Protein AF-0000000085013348 (afdb_homodimer)

Solvent-accessible surface area (backbone atoms only — not comparable to full-atom values): 23148 Å² total; per-residue (Å²): 126,84,57,62,67,57,27,19,40,52,11,17,56,60,56,50,69,72,64,52,62,59,34,35,32,32,33,25,50,56,87,36,15,50,40,31,49,51,52,52,17,50,33,42,73,73,59,78,32,48,69,50,36,31,29,51,25,34,72,69,31,38,55,52,29,50,72,47,66,35,49,71,49,80,64,50,71,69,70,22,58,31,18,43,25,44,56,63,29,33,23,80,66,38,29,30,34,32,29,92,82,46,38,31,62,45,37,49,65,49,42,74,39,21,77,34,24,37,34,27,30,36,56,86,26,58,37,92,44,82,48,73,88,46,58,42,30,28,34,24,44,59,80,39,36,63,35,33,50,55,59,45,34,76,80,34,67,46,61,43,72,42,47,93,61,96,49,69,46,66,32,95,73,64,25,31,36,39,35,26,38,58,66,96,74,76,58,68,68,62,50,49,53,54,53,32,55,35,77,51,22,44,36,55,12,70,40,72,81,57,44,49,34,31,31,32,9,43,98,92,42,72,43,79,44,62,51,122,124,85,56,62,68,58,27,19,39,52,11,16,56,59,57,50,69,72,64,52,62,59,34,36,31,31,34,25,50,55,88,36,16,49,40,30,49,52,52,52,17,51,33,41,73,73,58,78,30,48,69,49,35,30,31,50,25,33,72,68,31,38,53,52,30,50,72,44,66,36,49,70,50,81,66,50,70,68,69,24,59,31,18,44,24,44,58,63,29,32,24,80,66,38,29,31,33,32,31,92,81,46,37,30,62,45,36,50,66,49,42,73,40,21,76,35,24,36,34,26,30,36,56,86,28,59,39,89,45,81,47,73,88,43,60,42,32,28,34,24,44,60,80,39,35,61,36,32,49,55,59,45,35,74,80,36,68,44,61,44,71,42,45,92,60,95,48,69,45,67,32,95,76,66,24,33,38,38,33,26,37,56,66,96,75,78,58,68,69,60,49,49,52,52,52,32,55,35,76,50,23,46,38,55,15,70,40,72,81,57,45,50,34,30,30,33,10,44,98,92,42,72,44,80,45,60,53,121

Foldseek 3Di:
DPPQLVQLLQLLLVVLVPDAAQFEEEQADDSSSLSNLLNNLVCVVVVVYYNYEYEYLAPVRVVSNVVSPHHYDHDDLAAGQEYEYEFQAQAQQRKTFHQPVPSQVSVVSNLQRYPAYEYEGAPVRYDNDPLPPFFKKWWFAPVPVVVLVVVVCVLFVAWDWCDPDPDFDAHPVRTTIIGGRDDPDDDPVVSQCVRCPGPGTDHIRIDPPRHAWYWYGDPVGTDIHGRD/DPPQLVQLLQLLLVVLVPDAAQFEEEQADDSSSLSNLLNNLVCVVVVVYYNYEYEYLAPVRVVSNVVSPHHYDHDDLAAGQEYEYEFQAQAQQRKTFHQPVPSQVSVVSNLQRYPAYEYEGAPVRYDNDPLPPFFKKWWFAPVPVVVLVVVVCVLFVAWDWCDPDPDFDAHPVRTTIIGGRDDPDDDPVVSQCVRCPRPGTDHIRIDPPRHAWYWYGDPVGTDIHGRD

InterPro domains:
  IPR004788 Ribose 5-phosphate isomerase, type A [PF06026] (53-221)
  IPR004788 Ribose 5-phosphate isomerase, type A [TIGR00021] (8-222)
  IPR004788 Ribose 5-phosphate isomerase, type A [cd01398] (7-217)
  IPR020672 Ribose-5-phosphate isomerase, type A, subgroup [MF_00170] (4-225)
  IPR037171 NagB/RpiA transferase-like [SSF100950] (5-179)
  IPR050262 Ribose 5-phosphate isomerase [PTHR43748] (5-223)

pLDDT: mean 97.24, std 4.76, range [46.5, 98.94]

Sequence (456 aa):
MPDLEALKKEAALRAVTLVRSGMRVGLGTGSTAKYAILAIGERLASGDLRGVVGVATSDASEVLARQVGIPVEPLDPRPLDLAIDGADEIDPALNLIKGLGGALLREKLTEVQARQLVIIADHTKLVTRLGEQAPLPVEIARFGFLSTIERLRALVPGGRLRQPGAQPFVTDNGNYIYDAQLPQSFDPVALERQLKGTLGVVETGFFLGMADLAFVAAPEGVRELRRPMPDLEALKKEAALRAVTLVRSGMRVGLGTGSTAKYAILAIGERLASGDLRGVVGVATSDASEVLARQVGIPVEPLDPRPLDLAIDGADEIDPALNLIKGLGGALLREKLTEVQARQLVIIADHTKLVTRLGEQAPLPVEIARFGFLSTIERLRALVPGGRLRQPGAQPFVTDNGNYIYDAQLPQSFDPVALERQLKGTLGVVETGFFLGMADLAFVAAPEGVRELRRP

Organism: Deinococcus geothermalis (strain DSM 11300 / CIP 105573 / AG-3a) (NCBI:txid319795)

Nearest PDB structures (foldseek):
  1lk7-assembly1_D  TM=9.645E-01  e=1.128E-28  Pyrococcus horikoshii
  3ixq-assembly1_D  TM=9.450E-01  e=4.810E-27  Methanocaldococcus jannaschii
  3l7o-assembly1_B  TM=9.664E-01  e=2.050E-25  Streptococcus mutans UA159
  4gmk-assembly1_B  TM=9.428E-01  e=3.793E-25  Ligilactobacillus salivarius UCC118
  3uw1-assembly1_A  TM=9.043E-01  e=8.814E-22  Burkholderia thailandensis E264

Secondary structure (DSSP, 8-state):
---HHHHHHHHHHHHHTT--TT-EEEE--STTHHHHHHHHHHHHHHTSS-S-EEEESSHHHHHHHHHTT--B----SSPBSEEEE--SEE-TT--EE--TTS-HHHHHHHHTTBS-EEEEEEGGGB-SSTTSSS-EEEEE-STTHHHHHHHHHTT--EEEE--SSSS----TTS-EEEEEEPPSS--HHHHHHHHHHSTTEEEESEE-S---EEEEEETTEEEEEE--/---HHHHHHHHHHHHHTT--TT-EEEE--STTHHHHHHHHHHHHHHTSS-S-EEEESSHHHHHHHHHTT--B----SSPBSEEEE--SEE-TT--EE--TTS-HHHHHHHHTTBS-EEEEEEGGGB-SSTTSSS-EEEEE-STTHHHHHHHHHTT--EEEE--SSSS----TTS-EEEEEEPPSS--HHHHHHHHHHSTTEEEESEE-S---EEEEEETTEEEEEE--

Structure (mmCIF, N/CA/C/O backbone):
data_AF-0000000085013348-model_v1
#
loop_
_entity.id
_entity.type
_entity.pdbx_description
1 polymer 'Ribose-5-phosphate isomerase A'
#
loop_
_atom_site.group_PDB
_atom_site.id
_atom_site.type_symbol
_atom_site.label_atom_id
_atom_site.label_alt_id
_atom_site.label_comp_id
_atom_site.label_asym_id
_atom_site.label_entity_id
_atom_site.label_seq_id
_atom_site.pdbx_PDB_ins_code
_atom_site.Cartn_x
_atom_site.Cartn_y
_atom_site.Cartn_z
_atom_site.occupancy
_atom_site.B_iso_or_equiv
_atom_site.auth_seq_id
_atom_site.auth_comp_id
_atom_site.auth_asym_id
_atom_site.auth_atom_id
_atom_site.pdbx_PDB_model_num
ATOM 1 N N . MET A 1 1 ? -24.922 30.125 14.812 1 46.5 1 MET A N 1
ATOM 2 C CA . MET A 1 1 ? -24.031 28.969 14.695 1 46.5 1 MET A CA 1
ATOM 3 C C . MET A 1 1 ? -22.625 29.406 14.312 1 46.5 1 MET A C 1
ATOM 5 O O . MET A 1 1 ? -22.438 30.219 13.414 1 46.5 1 MET A O 1
ATOM 9 N N . PRO A 1 2 ? -21.656 29.094 15.258 1 63.28 2 PRO A N 1
ATOM 10 C CA . PRO A 1 2 ? -20.375 29.719 14.938 1 63.28 2 PRO A CA 1
ATOM 11 C C . PRO A 1 2 ? -19.906 29.422 13.516 1 63.28 2 PRO A C 1
ATOM 13 O O . PRO A 1 2 ? -20.25 28.375 12.961 1 63.28 2 PRO A O 1
ATOM 16 N N . ASP A 1 3 ? -19.547 30.375 12.773 1 88.94 3 ASP A N 1
ATOM 17 C CA . ASP A 1 3 ? -19 30.297 11.422 1 88.94 3 ASP A CA 1
ATOM 18 C C . ASP A 1 3 ? -17.75 29.406 11.398 1 88.94 3 ASP A C 1
ATOM 20 O O . ASP A 1 3 ? -16.656 29.875 11.719 1 88.94 3 ASP A O 1
ATOM 24 N N . LEU A 1 4 ? -17.969 28.047 11.281 1 92.62 4 LEU A N 1
ATOM 25 C CA . LEU A 1 4 ? -16.875 27.078 11.32 1 92.62 4 LEU A CA 1
ATOM 26 C C . LEU A 1 4 ? -15.758 27.5 10.367 1 92.62 4 LEU A C 1
ATOM 28 O O . LEU A 1 4 ? -14.578 27.266 10.648 1 92.62 4 LEU A O 1
ATOM 32 N N . GLU A 1 5 ? -16.156 28.094 9.344 1 95.19 5 GLU A N 1
ATOM 33 C CA . GLU A 1 5 ? -15.164 28.547 8.375 1 95.19 5 GLU A CA 1
ATOM 34 C C . GLU A 1 5 ? -14.25 29.609 8.977 1 95.19 5 GLU A C 1
ATOM 36 O O . GLU A 1 5 ? -13.039 29.594 8.773 1 95.19 5 GLU A O 1
ATOM 41 N N . ALA A 1 6 ? -14.844 30.484 9.695 1 96.94 6 ALA A N 1
ATOM 42 C CA . ALA A 1 6 ? -14.078 31.516 10.367 1 96.94 6 ALA A CA 1
ATOM 43 C C . ALA A 1 6 ? -13.141 30.922 11.414 1 96.94 6 ALA A C 1
ATOM 45 O O . ALA A 1 6 ? -12.008 31.391 11.578 1 96.94 6 ALA A O 1
ATOM 46 N N . LEU A 1 7 ? -13.609 29.953 12.133 1 97.94 7 LEU A N 1
ATOM 47 C CA . LEU A 1 7 ? -12.805 29.297 13.164 1 97.94 7 LEU A CA 1
ATOM 48 C C . LEU A 1 7 ? -11.609 28.578 12.539 1 97.94 7 LEU A C 1
ATOM 50 O O . LEU A 1 7 ? -10.492 28.641 13.07 1 97.94 7 LEU A O 1
ATOM 54 N N . LYS A 1 8 ? -11.844 27.906 11.43 1 97.94 8 LYS A N 1
ATOM 55 C CA . LYS A 1 8 ? -10.742 27.281 10.703 1 97.94 8 LYS A CA 1
ATOM 56 C C . LYS A 1 8 ? -9.664 28.297 10.352 1 97.94 8 LYS A C 1
ATOM 58 O O . LYS A 1 8 ? -8.477 28.031 10.555 1 97.94 8 LYS A O 1
ATOM 63 N N . LYS A 1 9 ? -10.109 29.406 9.852 1 98.19 9 LYS A N 1
ATOM 64 C CA . LYS A 1 9 ? -9.18 30.453 9.469 1 98.19 9 LYS A CA 1
ATOM 65 C C . LYS A 1 9 ? -8.398 30.953 10.68 1 98.19 9 LYS A C 1
ATOM 67 O O . LYS A 1 9 ? -7.184 31.156 10.609 1 98.19 9 LYS A O 1
ATOM 72 N N . GLU A 1 10 ? -9.07 31.141 11.781 1 98.44 10 GLU A N 1
ATOM 73 C CA . GLU A 1 10 ? -8.422 31.641 12.992 1 98.44 10 GLU A CA 1
ATOM 74 C C . GLU A 1 10 ? -7.336 30.672 13.469 1 98.44 10 GLU A C 1
ATOM 76 O O . GLU A 1 10 ? -6.234 31.094 13.82 1 98.44 10 GLU A O 1
ATOM 81 N N . ALA A 1 11 ? -7.648 29.422 13.508 1 98.75 11 ALA A N 1
ATOM 82 C CA . ALA A 1 11 ? -6.668 28.406 13.891 1 98.75 11 ALA A CA 1
ATOM 83 C C . ALA A 1 11 ? -5.457 28.438 12.961 1 98.75 11 ALA A C 1
ATOM 85 O O . ALA A 1 11 ? -4.312 28.359 13.422 1 98.75 11 ALA A O 1
ATOM 86 N N . ALA A 1 12 ? -5.695 28.531 11.672 1 98.75 12 ALA A N 1
ATOM 87 C CA . ALA A 1 12 ? -4.637 28.562 10.664 1 98.75 12 ALA A CA 1
ATOM 88 C C . ALA A 1 12 ? -3.717 29.766 10.875 1 98.75 12 ALA A C 1
ATOM 90 O O . ALA A 1 12 ? -2.492 29.641 10.812 1 98.75 12 ALA A O 1
ATOM 91 N N . LEU A 1 13 ? -4.328 30.922 11.102 1 98.62 13 LEU A N 1
ATOM 92 C CA . LEU A 1 13 ? -3.557 32.156 11.281 1 98.62 13 LEU A CA 1
ATOM 93 C C . LEU A 1 13 ? -2.643 32.031 12.5 1 98.62 13 LEU A C 1
ATOM 95 O O . LEU A 1 13 ? -1.518 32.531 12.484 1 98.62 13 LEU A O 1
ATOM 99 N N . ARG A 1 14 ? -3.133 31.391 13.539 1 98.62 14 ARG A N 1
ATOM 100 C CA . ARG A 1 14 ? -2.293 31.172 14.711 1 98.62 14 ARG A CA 1
ATOM 101 C C . ARG A 1 14 ? -1.102 30.281 14.367 1 98.62 14 ARG A C 1
ATOM 103 O O . ARG A 1 14 ? 0.027 30.562 14.773 1 98.62 14 ARG A O 1
ATOM 110 N N . ALA A 1 15 ? -1.295 29.25 13.664 1 98.88 15 ALA A N 1
ATOM 111 C CA . ALA A 1 15 ? -0.24 28.312 13.305 1 98.88 15 ALA A CA 1
ATOM 112 C C . ALA A 1 15 ? 0.803 28.969 12.406 1 98.88 15 ALA A C 1
ATOM 114 O O . ALA A 1 15 ? 2.002 28.719 12.547 1 98.88 15 ALA A O 1
ATOM 115 N N . VAL A 1 16 ? 0.37 29.812 11.508 1 98.81 16 VAL A N 1
ATOM 116 C CA . VAL A 1 16 ? 1.24 30.422 10.508 1 98.81 16 VAL A CA 1
ATOM 117 C C . VAL A 1 16 ? 2.215 31.375 11.195 1 98.81 16 VAL A C 1
ATOM 119 O O . VAL A 1 16 ? 3.271 31.703 10.641 1 98.81 16 VAL A O 1
ATOM 122 N N . THR A 1 17 ? 1.866 31.844 12.414 1 98.69 17 THR A N 1
ATOM 123 C CA . THR A 1 17 ? 2.789 32.688 13.156 1 98.69 17 THR A CA 1
ATOM 124 C C . THR A 1 17 ? 4.082 31.938 13.469 1 98.69 17 THR A C 1
ATOM 126 O O . THR A 1 17 ? 5.105 32.562 13.773 1 98.69 17 THR A O 1
ATOM 129 N N . LEU A 1 18 ? 4.105 30.625 13.383 1 98.75 18 LEU A N 1
ATOM 130 C CA . LEU A 1 18 ? 5.273 29.812 13.68 1 98.75 18 LEU A CA 1
ATOM 131 C C . LEU A 1 18 ? 6.184 29.703 12.461 1 98.75 18 LEU A C 1
ATOM 133 O O . LEU A 1 18 ? 7.328 29.25 12.57 1 98.75 18 LEU A O 1
ATOM 137 N N . VAL A 1 19 ? 5.707 30.078 11.281 1 98.88 19 VAL A N 1
ATOM 138 C CA . VAL A 1 19 ? 6.496 30 10.055 1 98.88 19 VAL A CA 1
ATOM 139 C C . VAL A 1 19 ? 7.516 31.125 10.023 1 98.88 19 VAL A C 1
ATOM 141 O O . VAL A 1 19 ? 7.176 32.281 10.281 1 98.88 19 VAL A O 1
ATOM 144 N N . ARG A 1 20 ? 8.711 30.75 9.719 1 98.81 20 ARG A N 1
ATOM 145 C CA . ARG A 1 20 ? 9.797 31.719 9.617 1 98.81 20 ARG A CA 1
ATOM 146 C C . ARG A 1 20 ? 10.461 31.641 8.242 1 98.81 20 ARG A C 1
ATOM 148 O O . ARG A 1 20 ? 10.375 30.625 7.559 1 98.81 20 ARG A O 1
ATOM 155 N N . SER A 1 21 ? 11.164 32.75 7.949 1 98.81 21 SER A N 1
ATOM 156 C CA . SER A 1 21 ? 11.898 32.781 6.688 1 98.81 21 SER A CA 1
ATOM 157 C C . SER A 1 21 ? 12.906 31.656 6.598 1 98.81 21 SER A C 1
ATOM 159 O O . SER A 1 21 ? 13.562 31.328 7.586 1 98.81 21 SER A O 1
ATOM 161 N N . GLY A 1 22 ? 12.969 31.047 5.492 1 98.69 22 GLY A N 1
ATOM 162 C CA . GLY A 1 22 ? 13.945 30 5.227 1 98.69 22 GLY A CA 1
ATOM 163 C C . GLY A 1 22 ? 13.438 28.609 5.535 1 98.69 22 GLY A C 1
ATOM 164 O O . GLY A 1 22 ? 14.109 27.609 5.25 1 98.69 22 GLY A O 1
ATOM 165 N N . MET A 1 23 ? 12.219 28.5 6.043 1 98.88 23 MET A N 1
ATOM 166 C CA . MET A 1 23 ? 11.711 27.203 6.492 1 98.88 23 MET A CA 1
ATOM 167 C C . MET A 1 23 ? 11.242 26.359 5.309 1 98.88 23 MET A C 1
ATOM 169 O O . MET A 1 23 ? 10.734 26.906 4.32 1 98.88 23 MET A O 1
ATOM 173 N N . ARG A 1 24 ? 11.438 25.078 5.398 1 98.81 24 ARG A N 1
ATOM 174 C CA . ARG A 1 24 ? 10.719 24.078 4.609 1 98.81 24 ARG A CA 1
ATOM 175 C C . ARG A 1 24 ? 9.453 23.609 5.324 1 98.81 24 ARG A C 1
ATOM 177 O O . ARG A 1 24 ? 9.523 23.078 6.43 1 98.81 24 ARG A O 1
ATOM 184 N N . VAL A 1 25 ? 8.312 23.859 4.719 1 98.94 25 VAL A N 1
ATOM 185 C CA . VAL A 1 25 ? 7.051 23.688 5.426 1 98.94 25 VAL A CA 1
ATOM 186 C C . VAL A 1 25 ? 6.188 22.656 4.699 1 98.94 25 VAL A C 1
ATOM 188 O O . VAL A 1 25 ? 5.965 22.766 3.492 1 98.94 25 VAL A O 1
ATOM 191 N N . GLY A 1 26 ? 5.797 21.625 5.469 1 98.94 26 GLY A N 1
ATOM 192 C CA . GLY A 1 26 ? 4.75 20.75 4.949 1 98.94 26 GLY A CA 1
ATOM 193 C C . GLY A 1 26 ? 3.393 21.422 4.887 1 98.94 26 GLY A C 1
ATOM 194 O O . GLY A 1 26 ? 2.922 21.984 5.883 1 98.94 26 GLY A O 1
ATOM 195 N N . LEU A 1 27 ? 2.768 21.359 3.732 1 98.94 27 LEU A N 1
ATOM 196 C CA . LEU A 1 27 ? 1.492 22.016 3.49 1 98.94 27 LEU A CA 1
ATOM 197 C C . LEU A 1 27 ? 0.353 21.016 3.439 1 98.94 27 LEU A C 1
ATOM 199 O O . LEU A 1 27 ? 0.225 20.266 2.469 1 98.94 27 LEU A O 1
ATOM 203 N N . GLY A 1 28 ? -0.474 21.125 4.453 1 98.62 28 GLY A N 1
ATOM 204 C CA . GLY A 1 28 ? -1.548 20.156 4.605 1 98.62 28 GLY A CA 1
ATOM 205 C C . GLY A 1 28 ? -2.625 20.281 3.543 1 98.62 28 GLY A C 1
ATOM 206 O O . GLY A 1 28 ? -2.508 21.109 2.633 1 98.62 28 GLY A O 1
ATOM 207 N N . THR A 1 29 ? -3.596 19.375 3.67 1 96.31 29 THR A N 1
ATOM 208 C CA . THR A 1 29 ? -4.703 19.266 2.725 1 96.31 29 THR A CA 1
ATOM 209 C C . THR A 1 29 ? -6.039 19.5 3.428 1 96.31 29 THR A C 1
ATOM 211 O O . THR A 1 29 ? -6.176 19.203 4.617 1 96.31 29 THR A O 1
ATOM 214 N N . GLY A 1 30 ? -6.992 20.078 2.629 1 94.06 30 GLY A N 1
ATOM 215 C CA . GLY A 1 30 ? -8.359 20.141 3.127 1 94.06 30 GLY A CA 1
ATOM 216 C C . GLY A 1 30 ? -8.82 21.547 3.449 1 94.06 30 GLY A C 1
ATOM 217 O O . GLY A 1 30 ? -8.086 22.516 3.213 1 94.06 30 GLY A O 1
ATOM 218 N N . SER A 1 31 ? -9.992 21.641 4.035 1 94.31 31 SER A N 1
ATOM 219 C CA . SER A 1 31 ? -10.719 22.891 4.168 1 94.31 31 SER A CA 1
ATOM 220 C C . SER A 1 31 ? -10.094 23.797 5.227 1 94.31 31 SER A C 1
ATOM 222 O O . SER A 1 31 ? -10.25 25.016 5.184 1 94.31 31 SER A O 1
ATOM 224 N N . THR A 1 32 ? -9.383 23.203 6.164 1 96.12 32 THR A N 1
ATOM 225 C CA . THR A 1 32 ? -8.75 24.031 7.18 1 96.12 32 THR A CA 1
ATOM 226 C C . THR A 1 32 ? -7.34 24.422 6.754 1 96.12 32 THR A C 1
ATOM 228 O O . THR A 1 32 ? -6.965 25.594 6.844 1 96.12 32 THR A O 1
ATOM 231 N N . ALA A 1 33 ? -6.637 23.484 6.184 1 97.94 33 ALA A N 1
ATOM 232 C CA . ALA A 1 33 ? -5.242 23.688 5.801 1 97.94 33 ALA A CA 1
ATOM 233 C C . ALA A 1 33 ? -5.129 24.734 4.695 1 97.94 33 ALA A C 1
ATOM 235 O O . ALA A 1 33 ? -4.109 25.422 4.578 1 97.94 33 ALA A O 1
ATOM 236 N N . LYS A 1 34 ? -6.18 24.906 3.93 1 98.25 34 LYS A N 1
ATOM 237 C CA . LYS A 1 34 ? -6.137 25.891 2.846 1 98.25 34 LYS A CA 1
ATOM 238 C C . LYS A 1 34 ? -5.871 27.297 3.379 1 98.25 34 LYS A C 1
ATOM 240 O O . LYS A 1 34 ? -5.188 28.094 2.732 1 98.25 34 LYS A O 1
ATOM 245 N N . TYR A 1 35 ? -6.352 27.594 4.57 1 98.69 35 TYR A N 1
ATOM 246 C CA . TYR A 1 35 ? -6.172 28.922 5.141 1 98.69 35 TYR A CA 1
ATOM 247 C C . TYR A 1 35 ? -4.723 29.141 5.555 1 98.69 35 TYR A C 1
ATOM 249 O O . TYR A 1 35 ? -4.223 30.266 5.5 1 98.69 35 TYR A O 1
ATOM 257 N N . ALA A 1 36 ? -4.074 28.078 5.996 1 98.88 36 ALA A N 1
ATOM 258 C CA . ALA A 1 36 ? -2.65 28.203 6.285 1 98.88 36 ALA A CA 1
ATOM 259 C C . ALA A 1 36 ? -1.853 28.484 5.016 1 98.88 36 ALA A C 1
ATOM 261 O O . ALA A 1 36 ? -0.969 29.344 5.008 1 98.88 36 ALA A O 1
ATOM 262 N N . ILE A 1 37 ? -2.16 27.766 3.949 1 98.94 37 ILE A N 1
ATOM 263 C CA . ILE A 1 37 ? -1.477 27.969 2.676 1 98.94 37 ILE A CA 1
ATOM 264 C C . ILE A 1 37 ? -1.682 29.406 2.205 1 98.94 37 ILE A C 1
ATOM 266 O O . ILE A 1 37 ? -0.722 30.094 1.844 1 98.94 37 ILE A O 1
ATOM 270 N N . LEU A 1 38 ? -2.896 29.891 2.244 1 98.88 38 LEU A N 1
ATOM 271 C CA . LEU A 1 38 ? -3.217 31.25 1.837 1 98.88 38 LEU A CA 1
ATOM 272 C C . LEU A 1 38 ? -2.441 32.281 2.674 1 98.88 38 LEU A C 1
ATOM 274 O O . LEU A 1 38 ? -1.872 33.219 2.135 1 98.88 38 LEU A O 1
ATOM 278 N N . ALA A 1 39 ? -2.428 32.062 3.975 1 98.88 39 ALA A N 1
ATOM 279 C CA . ALA A 1 39 ? -1.771 33 4.887 1 98.88 39 ALA A CA 1
ATOM 280 C C . ALA A 1 39 ? -0.267 33.031 4.637 1 98.88 39 ALA A C 1
ATOM 282 O O . ALA A 1 39 ? 0.341 34.094 4.66 1 98.88 39 ALA A O 1
ATOM 283 N N . ILE A 1 40 ? 0.379 31.891 4.418 1 98.88 40 ILE A N 1
ATOM 284 C CA . ILE A 1 40 ? 1.805 31.828 4.113 1 98.88 40 ILE A CA 1
ATOM 285 C C . ILE A 1 40 ? 2.08 32.594 2.814 1 98.88 40 ILE A C 1
ATOM 287 O O . ILE A 1 40 ? 3.02 33.375 2.738 1 98.88 40 ILE A O 1
ATOM 291 N N . GLY A 1 41 ? 1.241 32.312 1.794 1 98.81 41 GLY A N 1
ATOM 292 C CA . GLY A 1 41 ? 1.362 33.031 0.534 1 98.81 41 GLY A CA 1
ATOM 293 C C . GLY A 1 41 ? 1.305 34.562 0.696 1 98.81 41 GLY A C 1
ATOM 294 O O . GLY A 1 41 ? 2.104 35.281 0.1 1 98.81 41 GLY A O 1
ATOM 295 N N . GLU A 1 42 ? 0.376 35 1.489 1 98.75 42 GLU A N 1
ATOM 296 C CA . GLU A 1 42 ? 0.218 36.406 1.745 1 98.75 42 GLU A CA 1
ATOM 297 C C . GLU A 1 42 ? 1.469 37 2.393 1 98.75 42 GLU A C 1
ATOM 299 O O . GLU A 1 42 ? 1.915 38.094 2.02 1 98.75 42 GLU A O 1
ATOM 304 N N . ARG A 1 43 ? 1.993 36.281 3.326 1 98.69 43 ARG A N 1
ATOM 305 C CA . ARG A 1 43 ? 3.176 36.75 4.027 1 98.69 43 ARG A CA 1
ATOM 306 C C . ARG A 1 43 ? 4.395 36.781 3.111 1 98.69 43 ARG A C 1
ATOM 308 O O . ARG A 1 43 ? 5.281 37.625 3.252 1 98.69 43 ARG A O 1
ATOM 315 N N . LEU A 1 44 ? 4.477 35.844 2.209 1 98.69 44 LEU A N 1
ATOM 316 C CA . LEU A 1 44 ? 5.535 35.875 1.206 1 98.69 44 LEU A CA 1
ATOM 317 C C . LEU A 1 44 ? 5.371 37.062 0.267 1 98.69 44 LEU A C 1
ATOM 319 O O . LEU A 1 44 ? 6.336 37.781 -0.01 1 98.69 44 LEU A O 1
ATOM 323 N N . ALA A 1 45 ? 4.191 37.281 -0.159 1 98.25 45 ALA A N 1
ATOM 324 C CA . ALA A 1 45 ? 3.893 38.375 -1.101 1 98.25 45 ALA A CA 1
ATOM 325 C C . ALA A 1 45 ? 4.199 39.719 -0.489 1 98.25 45 ALA A C 1
ATOM 327 O O . ALA A 1 45 ? 4.656 40.625 -1.184 1 98.25 45 ALA A O 1
ATOM 328 N N . SER A 1 46 ? 3.961 39.875 0.791 1 98.19 46 SER A N 1
ATOM 329 C CA . SER A 1 46 ? 4.168 41.156 1.473 1 98.19 46 SER A CA 1
ATOM 330 C C . SER A 1 46 ? 5.637 41.344 1.817 1 98.19 46 SER A C 1
ATOM 332 O O . SER A 1 46 ? 6.043 42.469 2.164 1 98.19 46 SER A O 1
ATOM 334 N N . GLY A 1 47 ? 6.367 40.219 1.828 1 98.12 47 GLY A N 1
ATOM 335 C CA . GLY A 1 47 ? 7.773 40.312 2.191 1 98.12 47 GLY A CA 1
ATOM 336 C C . GLY A 1 47 ? 8.031 40 3.652 1 98.12 47 GLY A C 1
ATOM 337 O O . GLY A 1 47 ? 9.18 40 4.098 1 98.12 47 GLY A O 1
ATOM 338 N N . ASP A 1 48 ? 6.961 39.656 4.305 1 98.38 48 ASP A N 1
ATOM 339 C CA . ASP A 1 48 ? 7.094 39.281 5.711 1 98.38 48 ASP A CA 1
ATOM 340 C C . ASP A 1 48 ? 7.875 37.969 5.859 1 98.38 48 ASP A C 1
ATOM 342 O O . ASP A 1 48 ? 8.562 37.781 6.859 1 98.38 48 ASP A O 1
ATOM 346 N N . LEU A 1 49 ? 7.734 37.125 4.918 1 98.44 49 LEU A N 1
ATOM 347 C CA . LEU A 1 49 ? 8.484 35.875 4.82 1 98.44 49 LEU A CA 1
ATOM 348 C C . LEU A 1 49 ? 9.344 35.844 3.562 1 98.44 49 LEU A C 1
ATOM 350 O O . LEU A 1 49 ? 8.961 36.406 2.535 1 98.44 49 LEU A O 1
ATOM 354 N N . ARG A 1 50 ? 10.43 35.25 3.707 1 98.44 50 ARG A N 1
ATOM 355 C CA . ARG A 1 50 ? 11.312 35.031 2.564 1 98.44 50 ARG A CA 1
ATOM 356 C C . ARG A 1 50 ? 11.898 33.625 2.582 1 98.44 50 ARG A C 1
ATOM 358 O O . ARG A 1 50 ? 12.195 33.094 3.648 1 98.44 50 ARG A O 1
ATOM 365 N N . GLY A 1 51 ? 12.031 33.062 1.452 1 98.12 51 GLY A N 1
ATOM 366 C CA . GLY A 1 51 ? 12.773 31.812 1.311 1 98.12 51 GLY A CA 1
ATOM 367 C C . GLY A 1 51 ? 12.023 30.609 1.854 1 98.12 51 GLY A C 1
ATOM 368 O O . GLY A 1 51 ? 12.641 29.594 2.197 1 98.12 51 GLY A O 1
ATOM 369 N N . VAL A 1 52 ? 10.773 30.719 2.045 1 98.69 52 VAL A N 1
ATOM 370 C CA . VAL A 1 52 ? 9.961 29.578 2.473 1 98.69 52 VAL A CA 1
ATOM 371 C C . VAL A 1 52 ? 9.688 28.672 1.281 1 98.69 52 VAL A C 1
ATOM 373 O O . VAL A 1 52 ? 9.375 29.141 0.186 1 98.69 52 VAL A O 1
ATOM 376 N N . VAL A 1 53 ? 9.906 27.375 1.498 1 98.69 53 VAL A N 1
ATOM 377 C CA . VAL A 1 53 ? 9.586 26.375 0.485 1 98.69 53 VAL A CA 1
ATOM 378 C C . VAL A 1 53 ? 8.547 25.391 1.033 1 98.69 53 VAL A C 1
ATOM 380 O O . VAL A 1 53 ? 8.617 24.984 2.197 1 98.69 53 VAL A O 1
ATOM 383 N N . GLY A 1 54 ? 7.562 25.078 0.214 1 98.81 54 GLY A N 1
ATOM 384 C CA . GLY A 1 54 ? 6.496 24.172 0.638 1 98.81 54 GLY A CA 1
ATOM 385 C C . GLY A 1 54 ? 6.645 22.766 0.087 1 98.81 54 GLY A C 1
ATOM 386 O O . GLY A 1 54 ? 7.148 22.578 -1.024 1 98.81 54 GLY A O 1
ATOM 387 N N . VAL A 1 55 ? 6.266 21.812 0.828 1 98.81 55 VAL A N 1
ATOM 388 C CA . VAL A 1 55 ? 6.016 20.438 0.388 1 98.81 55 VAL A CA 1
ATOM 389 C C . VAL A 1 55 ? 4.543 20.094 0.585 1 98.81 55 VAL A C 1
ATOM 391 O O . VAL A 1 55 ? 4.09 19.906 1.717 1 98.81 55 VAL A O 1
ATOM 394 N N . ALA A 1 56 ? 3.82 19.969 -0.492 1 98.81 56 ALA A N 1
ATOM 395 C CA . ALA A 1 56 ? 2.369 19.812 -0.435 1 98.81 56 ALA A CA 1
ATOM 396 C C . ALA A 1 56 ? 1.984 18.359 -0.214 1 98.81 56 ALA A C 1
ATOM 398 O O . ALA A 1 56 ? 2.59 17.453 -0.796 1 98.81 56 ALA A O 1
ATOM 399 N N . THR A 1 57 ? 0.945 18.125 0.572 1 98.5 57 THR A N 1
ATOM 400 C CA . THR A 1 57 ? 0.538 16.781 0.926 1 98.5 57 THR A CA 1
ATOM 401 C C . THR A 1 57 ? -0.538 16.266 -0.03 1 98.5 57 THR A C 1
ATOM 403 O O . THR A 1 57 ? -1.025 15.141 0.117 1 98.5 57 THR A O 1
ATOM 406 N N . SER A 1 58 ? -1.001 17.078 -0.965 1 98.38 58 SER A N 1
ATOM 407 C CA . SER A 1 58 ? -1.981 16.688 -1.974 1 98.38 58 SER A CA 1
ATOM 408 C C . SER A 1 58 ? -1.815 17.5 -3.25 1 98.38 58 SER A C 1
ATOM 410 O O . SER A 1 58 ? -1.141 18.531 -3.25 1 98.38 58 SER A O 1
ATOM 412 N N . ASP A 1 59 ? -2.432 16.984 -4.324 1 97.75 59 ASP A N 1
ATOM 413 C CA . ASP A 1 59 ? -2.445 17.766 -5.562 1 97.75 59 ASP A CA 1
ATOM 414 C C . ASP A 1 59 ? -3.16 19.094 -5.367 1 97.75 59 ASP A C 1
ATOM 416 O O . ASP A 1 59 ? -2.699 20.125 -5.859 1 97.75 59 ASP A O 1
ATOM 420 N N . ALA A 1 60 ? -4.234 19.078 -4.621 1 97.75 60 ALA A N 1
ATOM 421 C CA . ALA A 1 60 ? -5.004 20.297 -4.359 1 97.75 60 ALA A CA 1
ATOM 422 C C . ALA A 1 60 ? -4.164 21.328 -3.604 1 97.75 60 ALA A C 1
ATOM 424 O O . ALA A 1 60 ? -4.16 22.5 -3.951 1 97.75 60 ALA A O 1
ATOM 425 N N . SER A 1 61 ? -3.463 20.859 -2.578 1 98.44 61 SER A N 1
ATOM 426 C CA . SER A 1 61 ? -2.615 21.766 -1.806 1 98.44 61 SER A CA 1
ATOM 427 C C . SER A 1 61 ? -1.486 22.328 -2.66 1 98.44 61 SER A C 1
ATOM 429 O O . SER A 1 61 ? -1.105 23.484 -2.506 1 98.44 61 SER A O 1
ATOM 431 N N . GLU A 1 62 ? -0.942 21.484 -3.502 1 98.56 62 GLU A N 1
ATOM 432 C CA . GLU A 1 62 ? 0.136 21.938 -4.375 1 98.56 62 GLU A CA 1
ATOM 433 C C . GLU A 1 62 ? -0.347 23.031 -5.32 1 98.56 62 GLU A C 1
ATOM 435 O O . GLU A 1 62 ? 0.306 24.078 -5.469 1 98.56 62 GLU A O 1
ATOM 440 N N . VAL A 1 63 ? -1.445 22.797 -5.969 1 98.5 63 VAL A N 1
ATOM 441 C CA . VAL A 1 63 ? -2.02 23.766 -6.898 1 98.5 63 VAL A CA 1
ATOM 442 C C . VAL A 1 63 ? -2.26 25.094 -6.18 1 98.5 63 VAL A C 1
ATOM 444 O O . VAL A 1 63 ? -1.873 26.156 -6.68 1 98.5 63 VAL A O 1
ATOM 447 N N . LEU A 1 64 ? -2.859 25.031 -5.012 1 98.69 64 LEU A N 1
ATOM 448 C CA . LEU A 1 64 ? -3.156 26.234 -4.25 1 98.69 64 LEU A CA 1
ATOM 449 C C . LEU A 1 64 ? -1.873 26.969 -3.863 1 98.69 64 LEU A C 1
ATOM 451 O O . LEU A 1 64 ? -1.792 28.188 -3.979 1 98.69 64 LEU A O 1
ATOM 455 N N . ALA A 1 65 ? -0.931 26.188 -3.387 1 98.88 65 ALA A N 1
ATOM 456 C CA . ALA A 1 65 ? 0.344 26.781 -2.99 1 98.88 65 ALA A CA 1
ATOM 457 C C . ALA A 1 65 ? 0.971 27.547 -4.141 1 98.88 65 ALA A C 1
ATOM 459 O O . ALA A 1 65 ? 1.386 28.703 -3.971 1 98.88 65 ALA A O 1
ATOM 460 N N . ARG A 1 66 ? 1.015 26.938 -5.285 1 98.44 66 ARG A N 1
ATOM 461 C CA . ARG A 1 66 ? 1.596 27.594 -6.453 1 98.44 66 ARG A CA 1
ATOM 462 C C . ARG A 1 66 ? 0.794 28.828 -6.852 1 98.44 66 ARG A C 1
ATOM 464 O O . ARG A 1 66 ? 1.367 29.859 -7.227 1 98.44 66 ARG A O 1
ATOM 471 N N . GLN A 1 67 ? -0.403 28.781 -6.758 1 98.62 67 GLN A N 1
ATOM 472 C CA . GLN A 1 67 ? -1.287 29.891 -7.105 1 98.62 67 GLN A CA 1
ATOM 473 C C . GLN A 1 67 ? -0.994 31.109 -6.246 1 98.62 67 GLN A C 1
ATOM 475 O O . GLN A 1 67 ? -1.099 32.25 -6.719 1 98.62 67 GLN A O 1
ATOM 480 N N . VAL A 1 68 ? -0.64 30.875 -5.027 1 98.56 68 VAL A N 1
ATOM 481 C CA . VAL A 1 68 ? -0.475 32 -4.129 1 98.56 68 VAL A CA 1
ATOM 482 C C . VAL A 1 68 ? 1.009 32.344 -3.98 1 98.56 68 VAL A C 1
ATOM 484 O O . VAL A 1 68 ? 1.399 33.062 -3.068 1 98.56 68 VAL A O 1
ATOM 487 N N . GLY A 1 69 ? 1.857 31.688 -4.758 1 98.38 69 GLY A N 1
ATOM 488 C CA . GLY A 1 69 ? 3.242 32.125 -4.883 1 98.38 69 GLY A CA 1
ATOM 489 C C . GLY A 1 69 ? 4.18 31.391 -3.938 1 98.38 69 GLY A C 1
ATOM 490 O O . GLY A 1 69 ? 5.305 31.828 -3.707 1 98.38 69 GLY A O 1
ATOM 491 N N . ILE A 1 70 ? 3.812 30.312 -3.373 1 98.81 70 ILE A N 1
ATOM 492 C CA . ILE A 1 70 ? 4.703 29.5 -2.549 1 98.81 70 ILE A CA 1
ATOM 493 C C . ILE A 1 70 ? 5.504 28.547 -3.436 1 98.81 70 ILE A C 1
ATOM 495 O O . ILE A 1 70 ? 4.926 27.703 -4.125 1 98.81 70 ILE A O 1
ATOM 499 N N . PRO A 1 71 ? 6.836 28.719 -3.465 1 98.69 71 PRO A N 1
ATOM 500 C CA . PRO A 1 71 ? 7.605 27.672 -4.148 1 98.69 71 PRO A CA 1
ATOM 501 C C . PRO A 1 71 ? 7.387 26.281 -3.551 1 98.69 71 PRO A C 1
ATOM 503 O O . PRO A 1 71 ? 7.332 26.141 -2.326 1 98.69 71 PRO A O 1
ATOM 506 N N . VAL A 1 72 ? 7.199 25.281 -4.367 1 98.75 72 VAL A N 1
ATOM 507 C CA . VAL A 1 72 ? 6.926 23.938 -3.889 1 98.75 72 VAL A CA 1
ATOM 508 C C . VAL A 1 72 ? 7.996 22.969 -4.406 1 98.75 72 VAL A C 1
ATOM 510 O O . VAL A 1 72 ? 8.438 23.094 -5.551 1 98.75 72 VAL A O 1
ATOM 513 N N . GLU A 1 73 ? 8.414 22.109 -3.586 1 98.19 73 GLU A N 1
ATOM 514 C CA . GLU A 1 73 ? 9.336 21.031 -3.949 1 98.19 73 GLU A CA 1
ATOM 515 C C . GLU A 1 73 ? 8.734 19.656 -3.666 1 98.19 73 GLU A C 1
ATOM 517 O O . GLU A 1 73 ? 7.824 19.531 -2.848 1 98.19 73 GLU A O 1
ATOM 522 N N . PRO A 1 74 ? 9.234 18.609 -4.406 1 97.38 74 PRO A N 1
ATOM 523 C CA . PRO A 1 74 ? 8.805 17.25 -4.07 1 97.38 74 PRO A CA 1
ATOM 524 C C . PRO A 1 74 ? 9.305 16.797 -2.703 1 97.38 74 PRO A C 1
ATOM 526 O O . PRO A 1 74 ? 10.305 17.312 -2.203 1 97.38 74 PRO A O 1
ATOM 529 N N . LEU A 1 75 ? 8.523 15.898 -2.107 1 98.12 75 LEU A N 1
ATOM 530 C CA . LEU A 1 75 ? 8.984 15.312 -0.85 1 98.12 75 LEU A CA 1
ATOM 531 C C . LEU A 1 75 ? 10.273 14.523 -1.057 1 98.12 75 LEU A C 1
ATOM 533 O O . LEU A 1 75 ? 10.359 13.688 -1.956 1 98.12 75 LEU A O 1
ATOM 537 N N . ASP A 1 76 ? 11.258 14.836 -0.301 1 95.94 76 ASP A N 1
ATOM 538 C CA . ASP A 1 76 ? 12.523 14.102 -0.281 1 95.94 76 ASP A CA 1
ATOM 539 C C . ASP A 1 76 ? 12.992 13.852 1.151 1 95.94 76 ASP A C 1
ATOM 541 O O . ASP A 1 76 ? 12.273 14.156 2.105 1 95.94 76 ASP A O 1
ATOM 545 N N . PRO A 1 77 ? 14.164 13.195 1.296 1 96.44 77 PRO A N 1
ATOM 546 C CA . PRO A 1 77 ? 14.555 12.742 2.635 1 96.44 77 PRO A CA 1
ATOM 547 C C . PRO A 1 77 ? 14.969 13.891 3.549 1 96.44 77 PRO A C 1
ATOM 549 O O . PRO A 1 77 ? 15.133 13.695 4.754 1 96.44 77 PRO A O 1
ATOM 552 N N . ARG A 1 78 ? 15.172 15.156 3.021 1 97.25 78 ARG A N 1
ATOM 553 C CA . ARG A 1 78 ? 15.516 16.281 3.881 1 97.25 78 ARG A CA 1
ATOM 554 C C . ARG A 1 78 ? 14.383 16.594 4.855 1 97.25 78 ARG A C 1
ATOM 556 O O . ARG A 1 78 ? 13.203 16.547 4.48 1 97.25 78 ARG A O 1
ATOM 563 N N . PRO A 1 79 ? 14.719 16.906 6.07 1 98.06 79 PRO A N 1
ATOM 564 C CA . PRO A 1 79 ? 13.68 17.219 7.059 1 98.06 79 PRO A CA 1
ATOM 565 C C . PRO A 1 79 ? 12.898 18.5 6.715 1 98.06 79 PRO A C 1
ATOM 567 O O . PRO A 1 79 ? 13.422 19.375 6.02 1 98.06 79 PRO A O 1
ATOM 570 N N . LEU A 1 80 ? 11.695 18.531 7.172 1 98.81 80 LEU A N 1
ATOM 571 C CA . LEU A 1 80 ? 10.898 19.75 7.176 1 98.81 80 LEU A CA 1
ATOM 572 C C . LEU A 1 80 ? 10.977 20.438 8.531 1 98.81 80 LEU A C 1
ATOM 574 O O . LEU A 1 80 ? 11.07 19.781 9.57 1 98.81 80 LEU A O 1
ATOM 578 N N . ASP A 1 81 ? 10.992 21.734 8.453 1 98.88 81 ASP A N 1
ATOM 579 C CA . ASP A 1 81 ? 11.031 22.484 9.703 1 98.88 81 ASP A CA 1
ATOM 580 C C . ASP A 1 81 ? 9.688 22.438 10.43 1 98.88 81 ASP A C 1
ATOM 582 O O . ASP A 1 81 ? 9.641 22.344 11.656 1 98.88 81 ASP A O 1
ATOM 586 N N . LEU A 1 82 ? 8.664 22.453 9.648 1 98.81 82 LEU A N 1
ATOM 587 C CA . LEU A 1 82 ? 7.297 22.562 10.141 1 98.81 82 LEU A CA 1
ATOM 588 C C . LEU A 1 82 ? 6.316 21.922 9.156 1 98.81 82 LEU A C 1
ATOM 590 O O . LEU A 1 82 ? 6.512 22.016 7.945 1 98.81 82 LEU A O 1
ATOM 594 N N . ALA A 1 83 ? 5.402 21.234 9.688 1 98.94 83 ALA A N 1
ATOM 595 C CA . ALA A 1 83 ? 4.227 20.891 8.898 1 98.94 83 ALA A CA 1
ATOM 596 C C . ALA A 1 83 ? 2.949 21.406 9.562 1 98.94 83 ALA A C 1
ATOM 598 O O . ALA A 1 83 ? 2.809 21.328 10.781 1 98.94 83 ALA A O 1
ATOM 599 N N . ILE A 1 84 ? 2.08 21.969 8.805 1 98.94 84 ILE A N 1
ATOM 600 C CA . ILE A 1 84 ? 0.788 22.453 9.273 1 98.94 84 ILE A CA 1
ATOM 601 C C . ILE A 1 84 ? -0.335 21.734 8.523 1 98.94 84 ILE A C 1
ATOM 603 O O . ILE A 1 84 ? -0.406 21.797 7.293 1 98.94 84 ILE A O 1
ATOM 607 N N . ASP A 1 85 ? -1.197 21.094 9.211 1 98.94 85 ASP A N 1
ATOM 608 C CA . ASP A 1 85 ? -2.275 20.344 8.578 1 98.94 85 ASP A CA 1
ATOM 609 C C . ASP A 1 85 ? -3.494 20.25 9.492 1 98.94 85 ASP A C 1
ATOM 611 O O . ASP A 1 85 ? -3.428 20.641 10.664 1 98.94 85 ASP A O 1
ATOM 615 N N . GLY A 1 86 ? -4.621 19.906 8.898 1 98.62 86 GLY A N 1
ATOM 616 C CA . GLY A 1 86 ? -5.828 19.656 9.672 1 98.62 86 GLY A CA 1
ATOM 617 C C . GLY A 1 86 ? -5.918 18.234 10.195 1 98.62 86 GLY A C 1
ATOM 618 O O . GLY A 1 86 ? -4.996 17.438 10.008 1 98.62 86 GLY A O 1
ATOM 619 N N . ALA A 1 87 ? -6.988 17.984 10.883 1 98.62 87 ALA A N 1
ATOM 620 C CA . ALA A 1 87 ? -7.336 16.656 11.367 1 98.62 87 ALA A CA 1
ATOM 621 C C . ALA A 1 87 ? -8.852 16.453 11.375 1 98.62 87 ALA A C 1
ATOM 623 O O . ALA A 1 87 ? -9.609 17.422 11.422 1 98.62 87 ALA A O 1
ATOM 624 N N . ASP A 1 88 ? -9.227 15.219 11.297 1 98.62 88 ASP A N 1
ATOM 625 C CA . ASP A 1 88 ? -10.648 14.875 11.391 1 98.62 88 ASP A CA 1
ATOM 626 C C . ASP A 1 88 ? -11.07 14.672 12.852 1 98.62 88 ASP A C 1
ATOM 628 O O . ASP A 1 88 ? -12.203 14.969 13.219 1 98.62 88 ASP A O 1
ATOM 632 N N . GLU A 1 89 ? -10.18 14.148 13.633 1 98.81 89 GLU A N 1
ATOM 633 C CA . GLU A 1 89 ? -10.367 14.031 15.078 1 98.81 89 GLU A CA 1
ATOM 634 C C . GLU A 1 89 ? -9.055 14.242 15.82 1 98.81 89 GLU A C 1
ATOM 636 O O . GLU A 1 89 ? -7.988 13.898 15.32 1 98.81 89 GLU A O 1
ATOM 641 N N . ILE A 1 90 ? -9.18 14.766 16.984 1 98.75 90 ILE A N 1
ATOM 642 C CA . ILE A 1 90 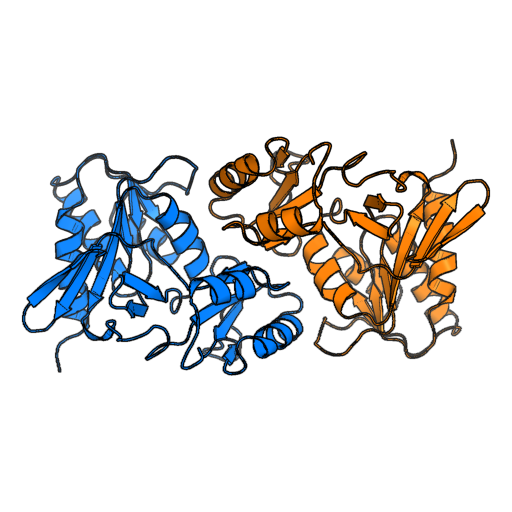? -8.078 14.969 17.922 1 98.75 90 ILE A CA 1
ATOM 643 C C . ILE A 1 90 ? -8.469 14.445 19.312 1 98.75 90 ILE A C 1
ATOM 645 O O . ILE A 1 90 ? -9.414 14.938 19.922 1 98.75 90 ILE A O 1
ATOM 649 N N . ASP A 1 91 ? -7.766 13.461 19.766 1 97.94 91 ASP A N 1
ATOM 650 C CA . ASP A 1 91 ? -8.062 12.977 21.109 1 97.94 91 ASP A CA 1
ATOM 651 C C . ASP A 1 91 ? -7.219 13.695 22.156 1 97.94 91 ASP A C 1
ATOM 653 O O . ASP A 1 91 ? -6.406 14.555 21.812 1 97.94 91 ASP A O 1
ATOM 657 N N . PRO A 1 92 ? -7.398 13.445 23.453 1 96.94 92 PRO A N 1
ATOM 658 C CA . PRO A 1 92 ? -6.723 14.219 24.5 1 96.94 92 PRO A CA 1
ATOM 659 C C . PRO A 1 92 ? -5.207 14.039 24.469 1 96.94 92 PRO A C 1
ATOM 661 O O . PRO A 1 92 ? -4.477 14.883 25 1 96.94 92 PRO A O 1
ATOM 664 N N . ALA A 1 93 ? -4.73 12.992 23.938 1 97.06 93 ALA A N 1
ATOM 665 C CA . ALA A 1 93 ? -3.297 12.734 23.859 1 97.06 93 ALA A CA 1
ATOM 666 C C . ALA A 1 93 ? -2.707 13.258 22.562 1 97.06 93 ALA A C 1
ATOM 668 O O . ALA A 1 93 ? -1.565 12.945 22.219 1 97.06 93 ALA A O 1
ATOM 669 N N . LEU A 1 94 ? -3.494 13.938 21.688 1 98.25 94 LEU A N 1
ATOM 670 C CA . LEU A 1 94 ? -3.135 14.508 20.391 1 98.25 94 LEU A CA 1
ATOM 671 C C . LEU A 1 94 ? -2.9 13.414 19.359 1 98.25 94 LEU A C 1
ATOM 673 O O . LEU A 1 94 ? -2.107 13.594 18.438 1 98.25 94 LEU A O 1
ATOM 677 N N . ASN A 1 95 ? -3.486 12.289 19.625 1 98.5 95 ASN A N 1
ATOM 678 C CA . ASN A 1 95 ? -3.621 11.344 18.516 1 98.5 95 ASN A CA 1
ATOM 679 C C . ASN A 1 95 ? -4.723 11.773 17.547 1 98.5 95 ASN A C 1
ATOM 681 O O . ASN A 1 95 ? -5.715 12.375 17.969 1 98.5 95 ASN A O 1
ATOM 685 N N . LEU A 1 96 ? -4.508 11.414 16.344 1 98.81 96 LEU A N 1
ATOM 686 C CA . LEU A 1 96 ? -5.402 11.969 15.328 1 98.81 96 LEU A CA 1
ATOM 687 C C . LEU A 1 96 ? -6.012 10.867 14.469 1 98.81 96 LEU A C 1
ATOM 689 O O . LEU A 1 96 ? -5.402 9.812 14.289 1 98.81 96 LEU A O 1
ATOM 693 N N . ILE A 1 97 ? -7.199 11.094 13.977 1 98.88 97 ILE A N 1
ATOM 694 C CA . ILE A 1 97 ? -7.688 10.5 12.734 1 98.88 97 ILE A CA 1
ATOM 695 C C . ILE A 1 97 ? -7.594 11.523 11.602 1 98.88 97 ILE A C 1
ATOM 697 O O . ILE A 1 97 ? -8.023 12.672 11.75 1 98.88 97 ILE A O 1
ATOM 701 N N . LYS A 1 98 ? -6.938 11.195 10.57 1 98.75 98 LYS A N 1
ATOM 702 C CA . LYS A 1 98 ? -6.852 11.992 9.359 1 98.75 98 LYS A CA 1
ATOM 703 C C . LYS A 1 98 ? -7.227 11.172 8.125 1 98.75 98 LYS A C 1
ATOM 705 O O . LYS A 1 98 ? -7.207 9.938 8.172 1 98.75 98 LYS A O 1
ATOM 710 N N . GLY A 1 99 ? -7.613 11.922 6.98 1 97.94 99 GLY A N 1
ATOM 711 C CA . GLY A 1 99 ? -7.781 11.219 5.723 1 97.94 99 GLY A CA 1
ATOM 712 C C . GLY A 1 99 ? -9.195 11.297 5.176 1 97.94 99 GLY A C 1
ATOM 713 O O . GLY A 1 99 ? -9.492 10.734 4.121 1 97.94 99 GLY A O 1
ATOM 714 N N . LEU A 1 100 ? -10.133 12.016 5.828 1 97.06 100 LEU A N 1
ATOM 715 C CA . LEU A 1 100 ? -11.453 12.172 5.234 1 97.06 100 LEU A CA 1
ATOM 716 C C . LEU A 1 100 ? -11.367 12.891 3.893 1 97.06 100 LEU A C 1
ATOM 718 O O . LEU A 1 100 ? -12.227 12.711 3.029 1 97.06 100 LEU A O 1
ATOM 722 N N . GLY A 1 101 ? -10.328 13.656 3.721 1 96.12 101 GLY A N 1
ATOM 723 C CA . GLY A 1 101 ? -10.102 14.297 2.434 1 96.12 101 GLY A CA 1
ATOM 724 C C . GLY A 1 101 ? -9.414 13.398 1.432 1 96.12 101 GLY A C 1
ATOM 725 O O . GLY A 1 101 ? -9.242 13.766 0.268 1 96.12 101 GLY A O 1
ATOM 726 N N . GLY A 1 102 ? -8.93 12.266 1.87 1 97.88 102 GLY A N 1
ATOM 727 C CA . GLY A 1 102 ? -8.391 11.25 0.975 1 97.88 102 GLY A CA 1
ATOM 728 C C . GLY A 1 102 ? -6.895 11.383 0.762 1 97.88 102 GLY A C 1
ATOM 729 O O . GLY A 1 102 ? -6.336 10.742 -0.134 1 97.88 102 GLY A O 1
ATOM 730 N N . ALA A 1 103 ? -6.191 12.188 1.593 1 98.44 103 ALA A N 1
ATOM 731 C CA . ALA A 1 103 ? -4.777 12.461 1.359 1 98.44 103 ALA A CA 1
ATOM 732 C C . ALA A 1 103 ? -3.906 11.812 2.432 1 98.44 103 ALA A C 1
ATOM 734 O O . ALA A 1 103 ? -2.736 12.172 2.59 1 98.44 103 ALA A O 1
ATOM 735 N N . LEU A 1 104 ? -4.406 10.867 3.199 1 98.69 104 LEU A N 1
ATOM 736 C CA . LEU A 1 104 ? -3.807 10.375 4.438 1 98.69 104 LEU A CA 1
ATOM 737 C C . LEU A 1 104 ? -2.395 9.859 4.188 1 98.69 104 LEU A C 1
ATOM 739 O O . LEU A 1 104 ? -1.481 10.133 4.973 1 98.69 104 LEU A O 1
ATOM 743 N N . LEU A 1 105 ? -2.197 9.133 3.078 1 98.88 105 LEU A N 1
ATOM 744 C CA . LEU A 1 105 ? -0.865 8.586 2.852 1 98.88 105 LEU A CA 1
ATOM 745 C C . LEU A 1 105 ? 0.157 9.695 2.643 1 98.88 105 LEU A C 1
ATOM 747 O O . LEU A 1 105 ? 1.2 9.719 3.299 1 98.88 105 LEU A O 1
ATOM 751 N N . ARG A 1 106 ? -0.142 10.641 1.737 1 98.88 106 ARG A N 1
ATOM 752 C CA . ARG A 1 106 ? 0.794 11.727 1.448 1 98.88 106 ARG A CA 1
ATOM 753 C C . ARG A 1 106 ? 0.988 12.625 2.668 1 98.88 106 ARG A C 1
ATOM 755 O O . ARG A 1 106 ? 2.096 13.102 2.922 1 98.88 106 ARG A O 1
ATOM 762 N N . GLU A 1 107 ? -0.135 12.836 3.387 1 98.88 107 GLU A N 1
ATOM 763 C CA . GLU A 1 107 ? -0.023 13.594 4.629 1 98.88 107 GLU A CA 1
ATOM 764 C C . GLU A 1 107 ? 0.948 12.93 5.598 1 98.88 107 GLU A C 1
ATOM 766 O O . GLU A 1 107 ? 1.864 13.578 6.109 1 98.88 107 GLU A O 1
ATOM 771 N N . LYS A 1 108 ? 0.798 11.703 5.855 1 98.88 108 LYS A N 1
ATOM 772 C CA . LYS A 1 108 ? 1.615 11.008 6.84 1 98.88 108 LYS A CA 1
ATOM 773 C C . LYS A 1 108 ? 3.082 10.977 6.418 1 98.88 108 LYS A C 1
ATOM 775 O O . LYS A 1 108 ? 3.973 11.227 7.234 1 98.88 108 LYS A O 1
ATOM 780 N N . LEU A 1 109 ? 3.336 10.68 5.125 1 98.88 109 LEU A N 1
ATOM 781 C CA . LEU A 1 109 ? 4.688 10.641 4.582 1 98.88 109 LEU A CA 1
ATOM 782 C C . LEU A 1 109 ? 5.379 11.992 4.75 1 98.88 109 LEU A C 1
ATOM 784 O O . LEU A 1 109 ? 6.578 12.047 5.023 1 98.88 109 LEU A O 1
ATOM 788 N N . THR A 1 110 ? 4.652 13.055 4.582 1 98.81 110 THR A N 1
ATOM 789 C CA . THR A 1 110 ? 5.207 14.398 4.684 1 98.81 110 THR A CA 1
ATOM 790 C C . THR A 1 110 ? 5.41 14.789 6.145 1 98.81 110 THR A C 1
ATOM 792 O O . THR A 1 110 ? 6.488 15.258 6.523 1 98.81 110 THR A O 1
ATOM 795 N N . GLU A 1 111 ? 4.426 14.484 6.926 1 98.81 111 GLU A N 1
ATOM 796 C CA . GLU A 1 111 ? 4.371 15.023 8.281 1 98.81 111 GLU A CA 1
ATOM 797 C C . GLU A 1 111 ? 5.336 14.281 9.203 1 98.81 111 GLU A C 1
ATOM 799 O O . GLU A 1 111 ? 5.855 14.852 10.164 1 98.81 111 GLU A O 1
ATOM 804 N N . VAL A 1 112 ? 5.637 13.055 8.883 1 98.25 112 VAL A N 1
ATOM 805 C CA . VAL A 1 112 ? 6.586 12.297 9.695 1 98.25 112 VAL A CA 1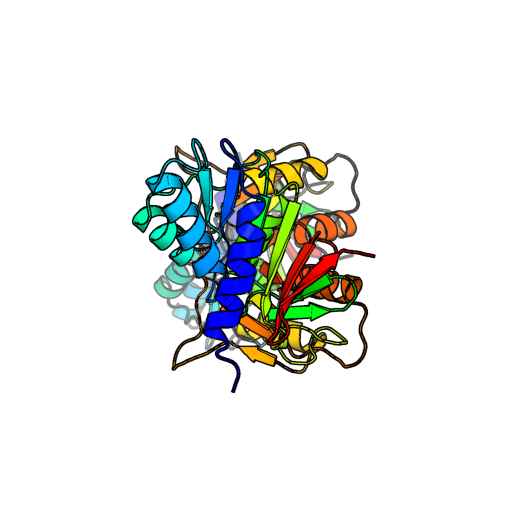
ATOM 806 C C . VAL A 1 112 ? 7.984 12.883 9.539 1 98.25 112 VAL A C 1
ATOM 808 O O . VAL A 1 112 ? 8.859 12.672 10.383 1 98.25 112 VAL A O 1
ATOM 811 N N . GLN A 1 113 ? 8.203 13.664 8.461 1 97.62 113 GLN A N 1
ATOM 812 C CA . GLN A 1 113 ? 9.516 14.234 8.18 1 97.62 113 GLN A CA 1
ATOM 813 C C . GLN A 1 113 ? 9.664 15.617 8.805 1 97.62 113 GLN A C 1
ATOM 815 O O . GLN A 1 113 ? 10.734 16.219 8.734 1 97.62 113 GLN A O 1
ATOM 820 N N . ALA A 1 114 ? 8.648 16.125 9.391 1 98.62 114 ALA A N 1
ATOM 821 C CA . ALA A 1 114 ? 8.672 17.469 9.961 1 98.62 114 ALA A CA 1
ATOM 822 C C . ALA A 1 114 ? 9.227 17.453 11.383 1 98.62 114 ALA A C 1
ATOM 824 O O . ALA A 1 114 ? 8.867 16.594 12.188 1 98.62 114 ALA A O 1
ATOM 825 N N . ARG A 1 115 ? 10.102 18.375 11.68 1 98.5 115 ARG A N 1
ATOM 826 C CA . ARG A 1 115 ? 10.602 18.531 13.047 1 98.5 115 ARG A CA 1
ATOM 827 C C . ARG A 1 115 ? 9.469 18.828 14.016 1 98.5 115 ARG A C 1
ATOM 829 O O . ARG A 1 115 ? 9.5 18.406 15.172 1 98.5 115 ARG A O 1
ATOM 836 N N . GLN A 1 116 ? 8.5 19.547 13.523 1 98.44 116 GLN A N 1
ATOM 837 C CA . GLN A 1 116 ? 7.301 19.859 14.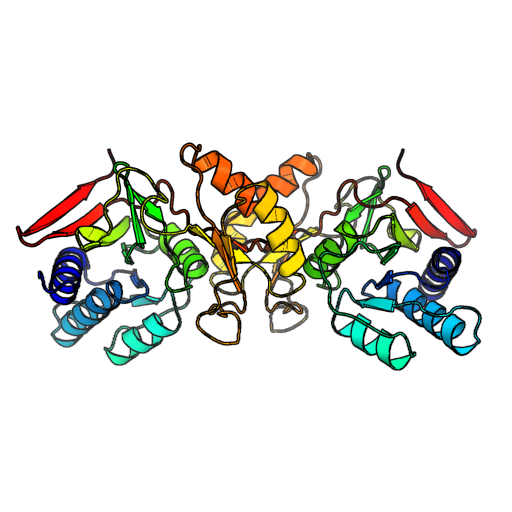289 1 98.44 116 GLN A CA 1
ATOM 838 C C . GLN A 1 116 ? 6.043 19.734 13.438 1 98.44 116 GLN A C 1
ATOM 840 O O . GLN A 1 116 ? 5.98 20.266 12.328 1 98.44 116 GLN A O 1
ATOM 845 N N . LEU A 1 117 ? 5.113 18.953 13.953 1 98.81 117 LEU A N 1
ATOM 846 C CA . LEU A 1 117 ? 3.803 18.875 13.32 1 98.81 117 LEU A CA 1
ATOM 847 C C . LEU A 1 117 ? 2.766 19.656 14.109 1 98.81 117 LEU A C 1
ATOM 849 O O . LEU A 1 117 ? 2.51 19.359 15.273 1 98.81 117 LEU A O 1
ATOM 853 N N . VAL A 1 118 ? 2.176 20.625 13.445 1 98.88 118 VAL A N 1
ATOM 854 C CA . VAL A 1 118 ? 1.161 21.484 14.047 1 98.88 118 VAL A CA 1
ATOM 855 C C . VAL A 1 118 ? -0.198 21.203 13.414 1 98.88 118 VAL A C 1
ATOM 857 O O . VAL A 1 118 ? -0.356 21.328 12.195 1 98.88 118 VAL A O 1
ATOM 860 N N . ILE A 1 119 ? -1.142 20.906 14.281 1 98.94 119 ILE A N 1
ATOM 861 C CA . ILE A 1 119 ? -2.496 20.625 13.812 1 98.94 119 ILE A CA 1
ATOM 862 C C . ILE A 1 119 ? -3.379 21.844 14.031 1 98.94 119 ILE A C 1
ATOM 864 O O . ILE A 1 119 ? -3.303 22.5 15.078 1 98.94 119 ILE A O 1
ATOM 868 N N . ILE A 1 120 ? -4.164 22.141 13.008 1 98.94 120 ILE A N 1
ATOM 869 C CA . ILE A 1 120 ? -5.129 23.234 13.102 1 98.94 120 ILE A CA 1
ATOM 870 C C . ILE A 1 120 ? -6.543 22.688 12.906 1 98.94 120 ILE A C 1
ATOM 872 O O . ILE A 1 120 ? -6.793 21.906 11.992 1 98.94 120 ILE A O 1
ATOM 876 N N . ALA A 1 121 ? -7.457 23.141 13.773 1 98.62 121 ALA A N 1
ATOM 877 C CA . ALA A 1 121 ? -8.82 22.609 13.711 1 98.62 121 ALA A CA 1
ATOM 878 C C . ALA A 1 121 ? -9.805 23.547 14.406 1 98.62 121 ALA A C 1
ATOM 880 O O . ALA A 1 121 ? -9.391 24.453 15.133 1 98.62 121 ALA A O 1
ATOM 881 N N . ASP A 1 122 ? -11.062 23.391 14.109 1 98.25 122 ASP A N 1
ATOM 882 C CA . ASP A 1 122 ? -12.094 23.969 14.969 1 98.25 122 ASP A CA 1
ATOM 883 C C . ASP A 1 122 ? -12.453 23 16.109 1 98.25 122 ASP A C 1
ATOM 885 O O . ASP A 1 122 ? -12.117 21.828 16.062 1 98.25 122 ASP A O 1
ATOM 889 N N . HIS A 1 123 ? -13.195 23.453 17.062 1 97.81 123 HIS A N 1
ATOM 890 C CA . HIS A 1 123 ? -13.422 22.75 18.312 1 97.81 123 HIS A CA 1
ATOM 891 C C . HIS A 1 123 ? -14.234 21.484 18.094 1 97.81 123 HIS A C 1
ATOM 893 O O . HIS A 1 123 ? -14.25 20.594 18.953 1 97.81 123 HIS A O 1
ATOM 899 N N . THR A 1 124 ? -14.93 21.344 16.938 1 97.75 124 THR A N 1
ATOM 900 C CA . THR A 1 124 ? -15.766 20.172 16.688 1 97.75 124 THR A CA 1
ATOM 901 C C . THR A 1 124 ? -14.914 18.938 16.406 1 97.75 124 THR A C 1
ATOM 903 O O . THR A 1 124 ? -15.414 17.812 16.406 1 97.75 124 THR A O 1
ATOM 906 N N . LYS A 1 125 ? -13.586 19.094 16.219 1 98.44 125 LYS A N 1
ATOM 907 C CA . LYS A 1 125 ? -12.695 17.984 15.906 1 98.44 125 LYS A CA 1
ATOM 908 C C . LYS A 1 125 ? -12.18 17.312 17.172 1 98.44 125 LYS A C 1
ATOM 910 O O . LYS A 1 125 ? -11.539 16.266 17.125 1 98.44 125 LYS A O 1
ATOM 915 N N . LEU A 1 126 ? -12.414 17.953 18.328 1 98.38 126 LEU A N 1
ATOM 916 C CA . LEU A 1 126 ? -12 17.359 19.594 1 98.38 126 LEU A CA 1
ATOM 917 C C . LEU A 1 126 ? -12.938 16.234 20 1 98.38 126 LEU A C 1
ATOM 919 O O . LEU A 1 126 ? -14.164 16.391 19.969 1 98.38 126 LEU A O 1
ATOM 923 N N . VAL A 1 127 ? -12.312 15.117 20.344 1 98.31 127 VAL A N 1
ATOM 924 C CA . VAL A 1 127 ? -13.078 13.961 20.797 1 98.31 127 VAL A CA 1
ATOM 925 C C . VAL A 1 127 ? -12.469 13.406 22.078 1 98.31 127 VAL A C 1
ATOM 927 O O . VAL A 1 127 ? -11.32 13.695 22.406 1 98.31 127 VAL A O 1
ATOM 930 N N . THR A 1 128 ? -13.242 12.562 22.797 1 97.06 128 THR A N 1
ATOM 931 C CA . THR A 1 128 ? -12.742 11.914 24 1 97.06 128 THR A CA 1
ATOM 932 C C . THR A 1 128 ? -11.953 10.656 23.656 1 97.06 128 THR A C 1
ATOM 934 O O . THR A 1 128 ? -11.07 10.242 24.406 1 97.06 128 THR A O 1
ATOM 937 N N . ARG A 1 129 ? -12.391 10.117 22.547 1 96.62 129 ARG A N 1
ATOM 938 C CA . ARG A 1 129 ? -11.695 8.961 21.984 1 96.62 129 ARG A CA 1
ATOM 939 C C . ARG A 1 129 ? -11.758 8.969 20.469 1 96.62 129 ARG A C 1
ATOM 941 O O . ARG A 1 129 ? -12.742 9.422 19.875 1 96.62 129 ARG A O 1
ATOM 948 N N . LEU A 1 130 ? -10.766 8.406 19.844 1 98.19 130 LEU A N 1
ATOM 949 C CA . LEU A 1 130 ? -10.766 8.32 18.391 1 98.19 130 LEU A CA 1
ATOM 950 C C . LEU A 1 130 ? -11.914 7.445 17.906 1 98.19 130 LEU A C 1
ATOM 952 O O . LEU A 1 130 ? -12.219 6.41 18.5 1 98.19 130 LEU A O 1
ATOM 956 N N . GLY A 1 131 ? -12.438 7.828 16.812 1 97.56 131 GLY A N 1
ATOM 957 C CA . GLY A 1 131 ? -13.531 7.074 16.203 1 97.56 131 GLY A CA 1
ATOM 958 C C . GLY A 1 131 ? -14.898 7.496 16.719 1 97.56 131 GLY A C 1
ATOM 959 O O . GLY A 1 131 ? -15.914 6.914 16.328 1 97.56 131 GLY A O 1
ATOM 960 N N . GLU A 1 132 ? -14.938 8.5 17.531 1 96.94 132 GLU A N 1
ATOM 961 C CA . GLU A 1 132 ? -16.188 8.961 18.141 1 96.94 132 GLU A CA 1
ATOM 962 C C . GLU A 1 132 ? -17.078 9.648 17.109 1 96.94 132 GLU A C 1
ATOM 964 O O . GLU A 1 132 ? -18.297 9.461 17.109 1 96.94 132 GLU A O 1
ATOM 969 N N . GLN A 1 133 ? -16.547 10.438 16.203 1 96.69 133 GLN A N 1
ATOM 970 C CA . GLN A 1 133 ? -17.359 11.273 15.32 1 96.69 133 GLN A CA 1
ATOM 971 C C . GLN A 1 133 ? -17.016 11.008 13.859 1 96.69 133 GLN A C 1
ATOM 973 O O . GLN A 1 133 ? -17.719 11.477 12.961 1 96.69 133 GLN A O 1
ATOM 978 N N . ALA A 1 134 ? -15.953 10.32 13.641 1 97.25 134 ALA A N 1
ATOM 979 C CA . ALA A 1 134 ? -15.492 10.07 12.273 1 97.25 134 ALA A CA 1
ATOM 980 C C . ALA A 1 134 ? -15 8.633 12.117 1 97.25 134 ALA A C 1
ATOM 982 O O . ALA A 1 134 ? -14.484 8.039 13.062 1 97.25 134 ALA A O 1
ATOM 983 N N . PRO A 1 135 ? -15.219 8.047 10.914 1 98.31 135 PRO A N 1
ATOM 984 C CA . PRO A 1 135 ? -14.586 6.754 10.656 1 98.31 135 PRO A CA 1
ATOM 985 C C . PRO A 1 135 ? -13.062 6.855 10.516 1 98.31 135 PRO A C 1
ATOM 987 O O . PRO A 1 135 ? -12.523 7.961 10.438 1 98.31 135 PRO A O 1
ATOM 990 N N . LEU A 1 136 ? -12.398 5.77 10.641 1 98.75 136 LEU A N 1
ATOM 991 C CA . LEU A 1 136 ? -10.977 5.688 10.336 1 98.75 136 LEU A CA 1
ATOM 992 C C . LEU A 1 136 ? -10.758 5.344 8.867 1 98.75 136 LEU A C 1
ATOM 994 O O . LEU A 1 136 ? -11.062 4.234 8.43 1 98.75 136 LEU A O 1
ATOM 998 N N . PRO A 1 137 ? -10.258 6.293 8.078 1 98.81 137 PRO A N 1
ATOM 999 C CA . PRO A 1 137 ? -9.938 5.961 6.688 1 98.81 137 PRO A CA 1
ATOM 1000 C C . PRO A 1 137 ? -8.773 4.977 6.57 1 98.81 137 PRO A C 1
ATOM 1002 O O . PRO A 1 137 ? -7.754 5.141 7.242 1 98.81 137 PRO A O 1
ATOM 1005 N N . VAL A 1 138 ? -8.969 3.992 5.801 1 98.88 138 VAL A N 1
ATOM 1006 C CA . VAL A 1 138 ? -7.93 3.027 5.445 1 98.88 138 VAL A CA 1
ATOM 1007 C C . VAL A 1 138 ? -7.75 2.994 3.93 1 98.88 138 VAL A C 1
ATOM 1009 O O . VAL A 1 138 ? -8.68 2.658 3.195 1 98.88 138 VAL A O 1
ATOM 1012 N N . GLU A 1 139 ? -6.57 3.43 3.49 1 98.94 139 GLU A N 1
ATOM 1013 C CA . GLU A 1 139 ? -6.266 3.406 2.064 1 98.94 139 GLU A CA 1
ATOM 1014 C C . GLU A 1 139 ? -5.887 2 1.604 1 98.94 139 GLU A C 1
ATOM 1016 O O . GLU A 1 139 ? -5.023 1.356 2.205 1 98.94 139 GLU A O 1
ATOM 1021 N N . ILE A 1 140 ? -6.566 1.495 0.513 1 98.94 140 ILE A N 1
ATOM 1022 C CA . ILE A 1 140 ? -6.375 0.119 0.069 1 98.94 140 ILE A CA 1
ATOM 1023 C C . ILE A 1 140 ? -6.16 0.089 -1.442 1 98.94 140 ILE A C 1
ATOM 1025 O O . ILE A 1 140 ? -6.656 0.959 -2.162 1 98.94 140 ILE A O 1
ATOM 1029 N N . ALA A 1 141 ? -5.402 -0.909 -1.91 1 98.81 141 ALA A N 1
ATOM 1030 C CA . ALA A 1 141 ? -5.176 -1.1 -3.34 1 98.81 141 ALA A CA 1
ATOM 1031 C C . ALA A 1 141 ? -6.488 -1.353 -4.074 1 98.81 141 ALA A C 1
ATOM 1033 O O . ALA A 1 141 ? -7.41 -1.959 -3.523 1 98.81 141 ALA A O 1
ATOM 1034 N N . ARG A 1 142 ? -6.562 -0.948 -5.367 1 98.31 142 ARG A N 1
ATOM 1035 C CA . ARG A 1 142 ? -7.773 -1.112 -6.164 1 98.31 142 ARG A CA 1
ATOM 1036 C C . ARG A 1 142 ? -7.984 -2.572 -6.551 1 98.31 142 ARG A C 1
ATOM 1038 O O . ARG A 1 142 ? -9.102 -3.084 -6.488 1 98.31 142 ARG A O 1
ATOM 1045 N N . PHE A 1 143 ? -6.918 -3.211 -6.953 1 98.5 143 PHE A N 1
ATOM 1046 C CA . PHE A 1 143 ? -7.02 -4.605 -7.363 1 98.5 143 PHE A CA 1
ATOM 1047 C C . PHE A 1 143 ? -7.406 -5.492 -6.188 1 98.5 143 PHE A C 1
ATOM 1049 O O . PHE A 1 143 ? -6.75 -5.473 -5.145 1 98.5 143 PHE A O 1
ATOM 1056 N N . GLY A 1 144 ? -8.516 -6.168 -6.344 1 97.94 144 GLY A N 1
ATOM 1057 C CA . GLY A 1 144 ? -8.945 -7.098 -5.309 1 97.94 144 GLY A CA 1
ATOM 1058 C C . GLY A 1 144 ? -9.516 -6.406 -4.086 1 97.94 144 GLY A C 1
ATOM 1059 O O . GLY A 1 144 ? -9.484 -6.957 -2.984 1 97.94 144 GLY A O 1
ATOM 1060 N N . PHE A 1 145 ? -9.977 -5.188 -4.23 1 98.31 145 PHE A N 1
ATOM 1061 C CA . PHE A 1 145 ? -10.344 -4.375 -3.078 1 98.31 145 PHE A CA 1
ATOM 1062 C C . PHE A 1 145 ? -11.492 -5.027 -2.307 1 98.31 145 PHE A C 1
ATOM 1064 O O . PHE A 1 145 ? -11.562 -4.91 -1.082 1 98.31 145 PHE A O 1
ATOM 1071 N N . LEU A 1 146 ? -12.398 -5.746 -3.006 1 97.81 146 LEU A N 1
ATOM 1072 C CA . LEU A 1 146 ? -13.492 -6.391 -2.287 1 97.81 146 LEU A CA 1
ATOM 1073 C C . LEU A 1 146 ? -12.961 -7.449 -1.329 1 97.81 146 LEU A C 1
ATOM 1075 O O . LEU A 1 146 ? -13.461 -7.582 -0.208 1 97.81 146 LEU A O 1
ATOM 1079 N N . SER A 1 147 ? -11.977 -8.219 -1.762 1 97.44 147 SER A N 1
ATOM 1080 C CA . SER A 1 147 ? -11.352 -9.219 -0.894 1 97.44 147 SER A CA 1
ATOM 1081 C C . SER A 1 147 ? -10.617 -8.555 0.27 1 97.44 147 SER A C 1
ATOM 1083 O O . SER A 1 147 ? -10.633 -9.07 1.391 1 97.44 147 SER A O 1
ATOM 1085 N N . THR A 1 148 ? -9.93 -7.438 0.025 1 98.38 148 THR A N 1
ATOM 1086 C CA . THR A 1 148 ? -9.258 -6.68 1.076 1 98.38 148 THR A CA 1
ATOM 1087 C C . THR A 1 148 ? -10.258 -6.211 2.127 1 98.38 148 THR A C 1
ATOM 1089 O O . THR A 1 148 ? -10.008 -6.32 3.328 1 98.38 148 THR A O 1
ATOM 1092 N N . ILE A 1 149 ? -11.43 -5.715 1.663 1 98.06 149 ILE A N 1
ATOM 1093 C CA . ILE A 1 149 ? -12.469 -5.246 2.572 1 98.06 149 ILE A CA 1
ATOM 1094 C C . ILE A 1 149 ? -12.945 -6.398 3.449 1 98.06 149 ILE A C 1
ATOM 1096 O O . ILE A 1 149 ? -13.18 -6.219 4.648 1 98.06 149 ILE A O 1
ATOM 1100 N N . GLU A 1 150 ? -13.055 -7.586 2.875 1 97.12 150 GLU A N 1
ATOM 1101 C CA . GLU A 1 150 ? -13.453 -8.742 3.668 1 97.12 150 GLU A CA 1
ATOM 1102 C C . GLU A 1 150 ? -12.438 -9.039 4.766 1 97.12 150 GLU A C 1
ATOM 1104 O O . GLU A 1 150 ? -12.812 -9.336 5.902 1 97.12 150 GLU A O 1
ATOM 1109 N N . ARG A 1 151 ? -11.188 -8.945 4.453 1 97 151 ARG A N 1
ATOM 1110 C CA . ARG A 1 151 ? -10.141 -9.148 5.453 1 97 151 ARG A CA 1
ATOM 1111 C C . ARG A 1 151 ? -10.219 -8.078 6.543 1 97 151 ARG A C 1
ATOM 1113 O O . ARG A 1 151 ? -10.062 -8.383 7.727 1 97 151 ARG A O 1
ATOM 1120 N N . LEU A 1 152 ? -10.469 -6.844 6.18 1 97.94 152 LEU A N 1
ATOM 1121 C CA . LEU A 1 152 ? -10.547 -5.734 7.121 1 97.94 152 LEU A CA 1
ATOM 1122 C C . LEU A 1 152 ? -11.758 -5.883 8.039 1 97.94 152 LEU A C 1
ATOM 1124 O O . LEU A 1 152 ? -11.688 -5.535 9.219 1 97.94 152 LEU A O 1
ATOM 1128 N N . ARG A 1 153 ? -12.828 -6.426 7.492 1 96.25 153 ARG A N 1
ATOM 1129 C CA . ARG A 1 153 ? -14.055 -6.59 8.273 1 96.25 153 ARG A CA 1
ATOM 1130 C C . ARG A 1 153 ? -13.852 -7.578 9.414 1 96.25 153 ARG A C 1
ATOM 1132 O O . ARG A 1 153 ? -14.57 -7.531 10.414 1 96.25 153 ARG A O 1
ATOM 1139 N N . ALA A 1 154 ? -12.859 -8.414 9.289 1 94.38 154 ALA A N 1
ATOM 1140 C CA . ALA A 1 154 ? -12.539 -9.336 10.375 1 94.38 154 ALA A CA 1
ATOM 1141 C C . ALA A 1 154 ? -11.938 -8.594 11.562 1 94.38 154 ALA A C 1
ATOM 1143 O O . ALA A 1 154 ? -12.039 -9.047 12.703 1 94.38 154 ALA A O 1
ATOM 1144 N N . LEU A 1 155 ? -11.32 -7.453 11.375 1 94.75 155 LEU A N 1
ATOM 1145 C CA . LEU A 1 155 ? -10.672 -6.648 12.406 1 94.75 155 LEU A CA 1
ATOM 1146 C C . LEU A 1 155 ? -11.578 -5.508 12.852 1 94.75 155 LEU A C 1
ATOM 1148 O O . LEU A 1 155 ? -11.672 -5.215 14.047 1 94.75 155 LEU A O 1
ATOM 1152 N N . VAL A 1 156 ? -12.242 -4.848 11.859 1 94.75 156 VAL A N 1
ATOM 1153 C CA . VAL A 1 156 ? -13.141 -3.715 12.07 1 94.75 156 VAL A CA 1
ATOM 1154 C C . VAL A 1 156 ? -14.43 -3.92 11.273 1 94.75 156 VAL A C 1
ATOM 1156 O O . VAL A 1 156 ? -14.57 -3.395 10.172 1 94.75 156 VAL A O 1
ATOM 1159 N N . PRO A 1 157 ? -15.344 -4.723 11.836 1 86.94 157 PRO A N 1
ATOM 1160 C CA . PRO A 1 157 ? -16.531 -5.18 11.102 1 86.94 157 PRO A CA 1
ATOM 1161 C C . PRO A 1 157 ? -17.406 -4.031 10.617 1 86.94 157 PRO A C 1
ATOM 1163 O O . PRO A 1 157 ? -18.141 -4.176 9.633 1 86.94 157 PRO A O 1
ATOM 1166 N N . GLY A 1 158 ? -17.344 -2.936 11.211 1 87.12 158 GLY A N 1
ATOM 1167 C CA . GLY A 1 158 ? -18.188 -1.815 10.836 1 87.12 158 GLY A CA 1
ATOM 1168 C C . GLY A 1 158 ? -17.484 -0.821 9.93 1 87.12 158 GLY A C 1
ATOM 1169 O O . GLY A 1 158 ? -16.359 -0.391 10.219 1 87.12 158 GLY A O 1
ATOM 1170 N N . GLY A 1 159 ? -17.766 -0.928 8.383 1 94.31 159 GLY A N 1
ATOM 1171 C CA . GLY A 1 159 ? -17.203 0.053 7.461 1 94.31 159 GLY A CA 1
ATOM 1172 C C . GLY A 1 159 ? -17.766 -0.072 6.051 1 94.31 159 GLY A C 1
ATOM 1173 O O . GLY A 1 159 ? -18.594 -0.936 5.781 1 94.31 159 GLY A O 1
ATOM 1174 N N . ARG A 1 160 ? -17.297 0.872 5.316 1 95.62 160 ARG A N 1
ATOM 1175 C CA . ARG A 1 160 ? -17.766 0.874 3.932 1 95.62 160 ARG A CA 1
ATOM 1176 C C . ARG A 1 160 ? -16.719 1.479 3.006 1 95.62 160 ARG A C 1
ATOM 1178 O O . ARG A 1 160 ? -15.914 2.316 3.43 1 95.62 160 ARG A O 1
ATOM 1185 N N . LEU A 1 161 ? -16.781 0.96 1.759 1 98 161 LEU A N 1
ATOM 1186 C CA . LEU A 1 161 ? -15.977 1.601 0.72 1 98 161 LEU A CA 1
ATOM 1187 C C . LEU A 1 161 ? -16.438 3.037 0.493 1 98 161 LEU A C 1
ATOM 1189 O O . LEU A 1 161 ? -17.641 3.301 0.375 1 98 161 LEU A O 1
ATOM 1193 N N . ARG A 1 162 ? -15.484 4.035 0.561 1 98.38 162 ARG A N 1
ATOM 1194 C CA . ARG A 1 162 ? -15.836 5.422 0.281 1 98.38 162 ARG A CA 1
ATOM 1195 C C . ARG A 1 162 ? -16.297 5.586 -1.164 1 98.38 162 ARG A C 1
ATOM 1197 O O . ARG A 1 162 ? -15.516 5.395 -2.096 1 98.38 162 ARG A O 1
ATOM 1204 N N . GLN A 1 163 ? -17.562 5.969 -1.261 1 97.06 163 GLN A N 1
ATOM 1205 C CA . GLN A 1 163 ? -18.203 6.105 -2.566 1 97.06 163 GLN A CA 1
ATOM 1206 C C . GLN A 1 163 ? -19.141 7.305 -2.594 1 97.06 163 GLN A C 1
ATOM 1208 O O . GLN A 1 163 ? -20.359 7.141 -2.488 1 97.06 163 GLN A O 1
ATOM 1213 N N . PRO A 1 164 ? -18.609 8.516 -2.777 1 90.88 164 PRO A N 1
ATOM 1214 C CA . PRO A 1 164 ? -19.469 9.703 -2.783 1 90.88 164 PRO A CA 1
ATOM 1215 C C . PRO A 1 164 ? -20.469 9.703 -3.936 1 90.88 164 PRO A C 1
ATOM 1217 O O . PRO A 1 164 ? -21.516 10.344 -3.846 1 90.88 164 PRO A O 1
ATOM 1220 N N . GLY A 1 165 ? -20.344 8.953 -5.023 1 91 165 GLY A N 1
ATOM 1221 C CA . GLY A 1 165 ? -21.234 8.773 -6.16 1 91 165 GLY A CA 1
ATOM 1222 C C . GLY A 1 165 ? -21.328 7.332 -6.633 1 91 165 GLY A C 1
ATOM 1223 O O . GLY A 1 165 ? -21.438 6.41 -5.824 1 91 165 GLY A O 1
ATOM 1224 N N . ALA A 1 166 ? -21.375 7.211 -7.836 1 93.25 166 ALA A N 1
ATOM 1225 C CA . ALA A 1 166 ? -21.531 5.879 -8.422 1 93.25 166 ALA A CA 1
ATOM 1226 C C . ALA A 1 166 ? -20.188 5.141 -8.445 1 93.25 166 ALA A C 1
ATOM 1228 O O . ALA A 1 166 ? -20.156 3.924 -8.633 1 93.25 166 ALA A O 1
ATOM 1229 N N . GLN A 1 167 ? -19.156 5.871 -8.234 1 96.44 167 GLN A N 1
ATOM 1230 C CA . GLN A 1 167 ? -17.828 5.273 -8.312 1 96.44 167 GLN A CA 1
ATOM 1231 C C . GLN A 1 167 ? -17.062 5.445 -7.004 1 96.44 167 GLN A C 1
ATOM 1233 O O . GLN A 1 167 ? -17.266 6.422 -6.281 1 96.44 167 GLN A O 1
ATOM 1238 N N . PRO A 1 168 ? -16.281 4.492 -6.746 1 97.94 168 PRO A N 1
ATOM 1239 C CA . PRO A 1 168 ? -15.43 4.66 -5.562 1 97.94 168 PRO A CA 1
ATOM 1240 C C . PRO A 1 168 ? -14.539 5.898 -5.645 1 97.94 168 PRO A C 1
ATOM 1242 O O . PRO A 1 168 ? -14.125 6.297 -6.738 1 97.94 168 PRO A O 1
ATOM 1245 N N . PHE A 1 169 ? -14.359 6.531 -4.484 1 98.44 169 PHE A N 1
ATOM 1246 C CA . PHE A 1 169 ? -13.375 7.602 -4.383 1 98.44 169 PHE A CA 1
ATOM 1247 C C . PHE A 1 169 ? -11.984 7.09 -4.711 1 98.44 169 PHE A C 1
ATOM 1249 O O . PHE A 1 169 ? -11.594 6.008 -4.266 1 98.44 169 PHE A O 1
ATOM 1256 N N . VAL A 1 170 ? -11.188 7.816 -5.527 1 98.44 170 VAL A N 1
ATOM 1257 C CA . VAL A 1 170 ? -9.82 7.453 -5.887 1 98.44 170 VAL A CA 1
ATOM 1258 C C . VAL A 1 170 ? -8.852 8.492 -5.344 1 98.44 170 VAL A C 1
ATOM 1260 O O . VAL A 1 170 ? -8.992 9.688 -5.613 1 98.44 170 VAL A O 1
ATOM 1263 N N . THR A 1 171 ? -7.93 8.117 -4.488 1 98.44 171 THR A N 1
ATOM 1264 C CA . THR A 1 171 ? -6.938 9.016 -3.9 1 98.44 171 THR A CA 1
ATOM 1265 C C . THR A 1 171 ? -5.957 9.508 -4.961 1 98.44 171 THR A C 1
ATOM 1267 O O . THR A 1 171 ? -5.934 8.984 -6.078 1 98.44 171 THR A O 1
ATOM 1270 N N . ASP A 1 172 ? -5.102 10.445 -4.566 1 97.94 172 ASP A N 1
ATOM 1271 C CA . ASP A 1 172 ? -4.062 10.953 -5.457 1 97.94 172 ASP A CA 1
ATOM 1272 C C . ASP A 1 172 ? -3.07 9.852 -5.824 1 97.94 172 ASP A C 1
ATOM 1274 O O . ASP A 1 172 ? -2.316 9.984 -6.793 1 97.94 172 ASP A O 1
ATOM 1278 N N . ASN A 1 173 ? -3.076 8.75 -5.098 1 97.88 173 ASN A N 1
ATOM 1279 C CA . ASN A 1 173 ? -2.166 7.637 -5.328 1 97.88 173 ASN A CA 1
ATOM 1280 C C . ASN A 1 173 ? -2.832 6.523 -6.133 1 97.88 173 ASN A C 1
ATOM 1282 O O . ASN A 1 173 ? -2.24 5.465 -6.348 1 97.88 173 ASN A O 1
ATOM 1286 N N . GLY A 1 174 ? -4.07 6.734 -6.527 1 97.81 174 GLY A N 1
ATOM 1287 C CA . GLY A 1 174 ? -4.781 5.766 -7.348 1 97.81 174 GLY A CA 1
ATOM 1288 C C . GLY A 1 174 ? -5.402 4.645 -6.539 1 97.81 174 GLY A C 1
ATOM 1289 O O . GLY A 1 174 ? -5.734 3.588 -7.086 1 97.81 174 GLY A O 1
ATOM 1290 N N . ASN A 1 175 ? -5.535 4.836 -5.273 1 98.75 175 ASN A N 1
ATOM 1291 C CA . ASN A 1 175 ? -6.07 3.809 -4.383 1 98.75 175 ASN A CA 1
ATOM 1292 C C . ASN A 1 175 ? -7.492 4.133 -3.943 1 98.75 175 ASN A C 1
ATOM 1294 O O . ASN A 1 175 ? -8.016 5.207 -4.254 1 98.75 175 ASN A O 1
ATOM 1298 N N . TYR A 1 176 ? -8.125 3.191 -3.322 1 98.81 176 TYR A N 1
ATOM 1299 C CA . TYR A 1 176 ? -9.438 3.379 -2.711 1 98.81 176 TYR A CA 1
ATOM 1300 C C . TYR A 1 176 ? -9.312 3.607 -1.21 1 98.81 176 TYR A C 1
ATOM 1302 O O . TYR A 1 176 ? -8.211 3.533 -0.654 1 98.81 176 TYR A O 1
ATOM 1310 N N . ILE A 1 177 ? -10.43 3.965 -0.616 1 98.88 177 ILE A N 1
ATOM 1311 C CA . ILE A 1 177 ? -10.438 4.141 0.832 1 98.88 177 ILE A CA 1
ATOM 1312 C C . ILE A 1 177 ? -11.578 3.338 1.444 1 98.88 177 ILE A C 1
ATOM 1314 O O . ILE A 1 177 ? -12.711 3.385 0.956 1 98.88 177 ILE A O 1
ATOM 1318 N N . TYR A 1 178 ? -11.281 2.51 2.379 1 98.69 178 TYR A N 1
ATOM 1319 C CA . TYR A 1 178 ? -12.25 1.881 3.271 1 98.69 178 TYR A CA 1
ATOM 1320 C C . TYR A 1 178 ? -12.422 2.695 4.547 1 98.69 178 TYR A C 1
ATOM 1322 O O . TYR A 1 178 ? -11.469 2.877 5.309 1 98.69 178 TYR A O 1
ATOM 1330 N N . ASP A 1 179 ? -13.625 3.227 4.816 1 98.69 179 ASP A N 1
ATOM 1331 C CA . ASP A 1 179 ? -13.93 3.973 6.035 1 98.69 179 ASP A CA 1
ATOM 1332 C C . ASP A 1 179 ? -14.391 3.041 7.152 1 98.69 179 ASP A C 1
ATOM 1334 O O . ASP A 1 179 ? -15.57 2.676 7.215 1 98.69 179 ASP A O 1
ATOM 1338 N N . ALA A 1 180 ? -13.516 2.787 8.062 1 98.38 180 ALA A N 1
ATOM 1339 C CA . ALA A 1 180 ? -13.734 1.781 9.094 1 98.38 180 ALA A CA 1
ATOM 1340 C C . ALA A 1 180 ? -14.422 2.389 10.312 1 98.38 180 ALA A C 1
ATOM 1342 O O . ALA A 1 180 ? -14.078 3.49 10.75 1 98.38 180 ALA A O 1
ATOM 1343 N N . GLN A 1 181 ? -15.344 1.739 10.836 1 97.56 181 GLN A N 1
ATOM 1344 C CA . GLN A 1 181 ? -15.891 2.076 12.148 1 97.56 181 GLN A CA 1
ATOM 1345 C C . GLN A 1 181 ? -15.07 1.443 13.266 1 97.56 181 GLN A C 1
ATOM 1347 O O . GLN A 1 181 ? -14.844 0.232 13.266 1 97.56 181 GLN A O 1
ATOM 1352 N N . LEU A 1 182 ? -14.68 2.283 14.172 1 97.25 182 LEU A N 1
ATOM 1353 C CA . LEU A 1 182 ? -13.836 1.789 15.25 1 97.25 182 LEU A CA 1
ATOM 1354 C C . LEU A 1 182 ? -14.68 1.229 16.391 1 97.25 182 LEU A C 1
ATOM 1356 O O . LEU A 1 182 ? -15.758 1.743 16.672 1 97.25 182 LEU A O 1
ATOM 1360 N N . PRO A 1 183 ? -14.102 0.173 17 1 93.56 183 PRO A N 1
ATOM 1361 C CA . PRO A 1 183 ? -14.805 -0.334 18.188 1 93.56 183 PRO A CA 1
ATOM 1362 C C . PRO A 1 183 ? -14.766 0.641 19.359 1 93.56 183 PRO A C 1
ATOM 1364 O O . PRO A 1 183 ? -14 1.604 19.344 1 93.56 183 PRO A O 1
ATOM 1367 N N . GLN A 1 184 ? -15.586 0.352 20.359 1 91.5 184 GLN A N 1
ATOM 1368 C CA . GLN A 1 184 ? -15.688 1.225 21.531 1 91.5 184 GLN A CA 1
ATOM 1369 C C . GLN A 1 184 ? -14.383 1.227 22.328 1 91.5 184 GLN A C 1
ATOM 1371 O O . GLN A 1 184 ? -13.992 2.254 22.875 1 91.5 184 GLN A O 1
ATOM 1376 N N . SER A 1 185 ? -13.812 0.057 22.406 1 93.62 185 SER A N 1
ATOM 1377 C CA . SER A 1 185 ? -12.539 -0.075 23.094 1 93.62 185 SER A CA 1
ATOM 1378 C C . SER A 1 185 ? -11.508 -0.803 22.25 1 93.62 185 SER A C 1
ATOM 1380 O O . SER A 1 185 ? -11.789 -1.868 21.688 1 93.62 185 SER A O 1
ATOM 1382 N N . PHE A 1 186 ? -10.391 -0.126 22.078 1 95.25 186 PHE A N 1
ATOM 1383 C CA . PHE A 1 186 ? -9.297 -0.715 21.328 1 95.25 186 PHE A CA 1
ATOM 1384 C C . PHE A 1 186 ? -7.969 -0.062 21.688 1 95.25 186 PHE A C 1
ATOM 1386 O O . PHE A 1 186 ? -7.941 1.034 22.25 1 95.25 186 PHE A O 1
ATOM 1393 N N . ASP A 1 187 ? -6.953 -0.804 21.547 1 96.88 187 ASP A N 1
ATOM 1394 C CA . ASP A 1 187 ? -5.609 -0.232 21.594 1 96.88 187 ASP A CA 1
ATOM 1395 C C . ASP A 1 187 ? -5.207 0.35 20.25 1 96.88 187 ASP A C 1
ATOM 1397 O O . ASP A 1 187 ? -4.992 -0.392 19.281 1 96.88 187 ASP A O 1
ATOM 1401 N N . PRO A 1 188 ? -5.051 1.712 20.125 1 97.19 188 PRO A N 1
ATOM 1402 C CA . PRO A 1 188 ? -4.812 2.34 18.812 1 97.19 188 PRO A CA 1
ATOM 1403 C C . PRO A 1 188 ? -3.533 1.837 18.141 1 97.19 188 PRO A C 1
ATOM 1405 O O . PRO A 1 188 ? -3.51 1.629 16.938 1 97.19 188 PRO A O 1
ATOM 1408 N N . VAL A 1 189 ? -2.508 1.623 18.922 1 97.88 189 VAL A N 1
ATOM 1409 C CA . VAL A 1 189 ? -1.224 1.197 18.375 1 97.88 189 VAL A CA 1
ATOM 1410 C C . VAL A 1 189 ? -1.34 -0.225 17.828 1 97.88 189 VAL A C 1
ATOM 1412 O O . VAL A 1 189 ? -0.896 -0.508 16.719 1 97.88 189 VAL A O 1
ATOM 1415 N N . ALA A 1 190 ? -1.928 -1.097 18.594 1 97.94 190 ALA A N 1
ATOM 1416 C CA . ALA A 1 190 ? -2.109 -2.482 18.156 1 97.94 190 ALA A CA 1
ATOM 1417 C C . ALA A 1 190 ? -2.998 -2.562 16.922 1 97.94 190 ALA A C 1
ATOM 1419 O O . ALA A 1 190 ? -2.701 -3.303 15.984 1 97.94 190 ALA A O 1
ATOM 1420 N N . LEU A 1 191 ? -4.09 -1.825 16.953 1 98 191 LEU A N 1
ATOM 1421 C CA . LEU A 1 191 ? -5.02 -1.852 15.828 1 98 191 LEU A CA 1
ATOM 1422 C C . LEU A 1 191 ? -4.367 -1.292 14.57 1 98 191 LEU A C 1
ATOM 1424 O O . LEU A 1 191 ? -4.562 -1.823 13.477 1 98 191 LEU A O 1
ATOM 1428 N N . GLU A 1 192 ? -3.613 -0.213 14.719 1 98.38 192 GLU A N 1
ATOM 1429 C CA . GLU A 1 192 ? -2.889 0.347 13.578 1 98.38 192 GLU A CA 1
ATOM 1430 C C . GLU A 1 192 ? -1.967 -0.692 12.945 1 98.38 192 GLU A C 1
ATOM 1432 O O . GLU A 1 192 ? -1.921 -0.826 11.719 1 98.38 192 GLU A O 1
ATOM 1437 N N . ARG A 1 193 ? -1.245 -1.391 13.781 1 98.12 193 ARG A N 1
ATOM 1438 C CA . ARG A 1 193 ? -0.329 -2.42 13.297 1 98.12 193 ARG 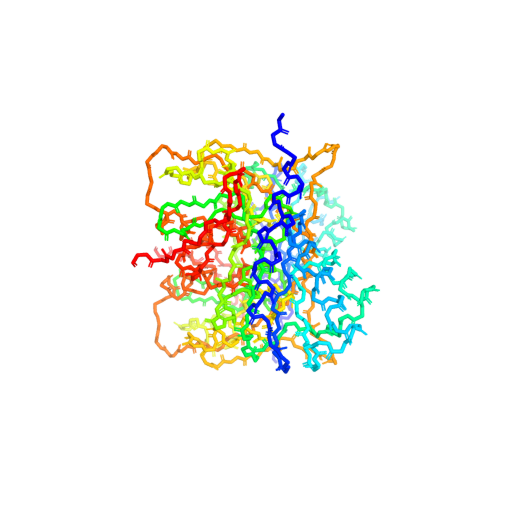A CA 1
ATOM 1439 C C . ARG A 1 193 ? -1.08 -3.512 12.547 1 98.12 193 ARG A C 1
ATOM 1441 O O . ARG A 1 193 ? -0.642 -3.953 11.484 1 98.12 193 ARG A O 1
ATOM 1448 N N . GLN A 1 194 ? -2.18 -3.934 13.07 1 98.19 194 GLN A N 1
ATOM 1449 C CA . GLN A 1 194 ? -2.98 -4.98 12.438 1 98.19 194 GLN A CA 1
ATOM 1450 C C . GLN A 1 194 ? -3.535 -4.516 11.094 1 98.19 194 GLN A C 1
ATOM 1452 O O . GLN A 1 194 ? -3.463 -5.246 10.102 1 98.19 194 GLN A O 1
ATOM 1457 N N . LEU A 1 195 ? -4.055 -3.316 11.07 1 98.56 195 LEU A N 1
ATOM 1458 C CA . LEU A 1 195 ? -4.652 -2.785 9.852 1 98.56 195 LEU A CA 1
ATOM 1459 C C . LEU A 1 195 ? -3.594 -2.576 8.773 1 98.56 195 LEU A C 1
ATOM 1461 O O . LEU A 1 195 ? -3.744 -3.059 7.652 1 98.56 195 LEU A O 1
ATOM 1465 N N . LYS A 1 196 ? -2.514 -1.901 9.133 1 98.81 196 LYS A N 1
ATOM 1466 C CA . LYS A 1 196 ? -1.437 -1.663 8.18 1 98.81 196 LYS A CA 1
ATOM 1467 C C . LYS A 1 196 ? -0.848 -2.979 7.676 1 98.81 196 LYS A C 1
ATOM 1469 O O . LYS A 1 196 ? -0.468 -3.088 6.508 1 98.81 196 LYS A O 1
ATOM 1474 N N . GLY A 1 197 ? -0.801 -3.949 8.523 1 98.5 197 GLY A N 1
ATOM 1475 C CA . GLY A 1 197 ? -0.226 -5.238 8.18 1 98.5 197 GLY A CA 1
ATOM 1476 C C . GLY A 1 197 ? -1.13 -6.078 7.297 1 98.5 197 GLY A C 1
ATOM 1477 O O . GLY A 1 197 ? -0.698 -7.094 6.738 1 98.5 197 GLY A O 1
ATOM 1478 N N . THR A 1 198 ? -2.355 -5.699 7.121 1 98.56 198 THR A N 1
ATOM 1479 C CA . THR A 1 198 ? -3.318 -6.457 6.328 1 98.56 198 THR A CA 1
ATOM 1480 C C . THR A 1 198 ? -2.977 -6.379 4.844 1 98.56 198 THR A C 1
ATOM 1482 O O . THR A 1 198 ? -2.678 -5.301 4.328 1 98.56 198 THR A O 1
ATOM 1485 N N . LEU A 1 199 ? -2.975 -7.555 4.16 1 98.69 199 LEU A N 1
ATOM 1486 C CA . LEU A 1 199 ? -2.725 -7.629 2.725 1 98.69 199 LEU A CA 1
ATOM 1487 C C . LEU A 1 199 ? -3.699 -6.738 1.959 1 98.69 199 LEU A C 1
ATOM 1489 O O . LEU A 1 199 ? -4.914 -6.82 2.164 1 98.69 199 LEU A O 1
ATOM 1493 N N . GLY A 1 200 ? -3.217 -5.875 1.119 1 98.75 200 GLY A N 1
ATOM 1494 C CA . GLY A 1 200 ? -4.02 -4.961 0.323 1 98.75 200 GLY A CA 1
ATOM 1495 C C . GLY A 1 200 ? -4.105 -3.566 0.917 1 98.75 200 GLY A C 1
ATOM 1496 O O . GLY A 1 200 ? -4.516 -2.621 0.241 1 98.75 200 GLY A O 1
ATOM 1497 N N . VAL A 1 201 ? -3.734 -3.404 2.184 1 98.94 201 VAL A N 1
ATOM 1498 C CA . VAL A 1 201 ? -3.762 -2.1 2.836 1 98.94 201 VAL A CA 1
ATOM 1499 C C . VAL A 1 201 ? -2.486 -1.328 2.506 1 98.94 201 VAL A C 1
ATOM 1501 O O . VAL A 1 201 ? -1.391 -1.894 2.521 1 98.94 201 VAL A O 1
ATOM 1504 N N . VAL A 1 202 ? -2.664 -0.035 2.178 1 98.94 202 VAL A N 1
ATOM 1505 C CA . VAL A 1 202 ? -1.541 0.844 1.867 1 98.94 202 VAL A CA 1
ATOM 1506 C C . VAL A 1 202 ? -1.171 1.666 3.1 1 98.94 202 VAL A C 1
ATOM 1508 O O . VAL A 1 202 ? 0.001 1.734 3.479 1 98.94 202 VAL A O 1
ATOM 1511 N N . GLU A 1 203 ? -2.162 2.215 3.725 1 98.88 203 GLU A N 1
ATOM 1512 C CA . GLU A 1 203 ? -1.913 3.014 4.918 1 98.88 203 GLU A CA 1
ATOM 1513 C C . GLU A 1 203 ? -3.209 3.295 5.676 1 98.88 203 GLU A C 1
ATOM 1515 O O . GLU A 1 203 ? -4.301 3.098 5.137 1 98.88 203 GLU A O 1
ATOM 1520 N N . THR A 1 204 ? -3.109 3.738 6.926 1 98.88 204 THR A N 1
ATOM 1521 C CA . THR A 1 204 ? -4.273 4.039 7.754 1 98.88 204 THR A CA 1
ATOM 1522 C C . THR A 1 204 ? -4.297 5.516 8.141 1 98.88 204 THR A C 1
ATOM 1524 O O . THR A 1 204 ? -3.258 6.18 8.133 1 98.88 204 THR A O 1
ATOM 1527 N N . GLY A 1 205 ? -5.441 5.973 8.523 1 98.88 205 GLY A N 1
ATOM 1528 C CA . GLY A 1 205 ? -5.629 7.363 8.914 1 98.88 205 GLY A CA 1
ATOM 1529 C C . GLY A 1 205 ? -5.273 7.629 10.359 1 98.88 205 GLY A C 1
ATOM 1530 O O . GLY A 1 205 ? -5.594 8.695 10.898 1 98.88 205 GLY A O 1
ATOM 1531 N N . PHE A 1 206 ? -4.68 6.68 11.078 1 98.88 206 PHE A N 1
ATOM 1532 C CA . PHE A 1 206 ? -4.164 6.91 12.422 1 98.88 206 PHE A CA 1
ATOM 1533 C C . PHE A 1 206 ? -2.865 7.707 12.375 1 98.88 206 PHE A C 1
ATOM 1535 O O . PHE A 1 206 ? -1.911 7.309 11.703 1 98.88 206 PHE A O 1
ATOM 1542 N N . PHE A 1 207 ? -2.852 8.836 12.961 1 98.81 207 PHE A N 1
ATOM 1543 C CA . PHE A 1 207 ? -1.641 9.594 13.234 1 98.81 207 PHE A CA 1
ATOM 1544 C C . PHE A 1 207 ? -1.353 9.625 14.734 1 98.81 207 PHE A C 1
ATOM 1546 O O . PHE A 1 207 ? -1.775 10.547 15.43 1 98.81 207 PHE A O 1
ATOM 1553 N N . LEU A 1 208 ? -0.622 8.617 15.203 1 98.56 208 LEU A N 1
ATOM 1554 C CA . LEU A 1 208 ? -0.427 8.375 16.625 1 98.56 208 LEU A CA 1
ATOM 1555 C C . LEU A 1 208 ? 0.932 8.898 17.094 1 98.56 208 LEU A C 1
ATOM 1557 O O . LEU A 1 208 ? 1.963 8.547 16.516 1 98.56 208 LEU A O 1
ATOM 1561 N N . GLY A 1 209 ? 0.932 9.766 18.062 1 97.75 209 GLY A N 1
ATOM 1562 C CA . GLY A 1 209 ? 2.16 10.281 18.641 1 97.75 209 GLY A CA 1
ATOM 1563 C C . GLY A 1 209 ? 2.918 11.211 17.703 1 97.75 209 GLY A C 1
ATOM 1564 O O . GLY A 1 209 ? 4.129 11.391 17.859 1 97.75 209 GLY A O 1
ATOM 1565 N N . MET A 1 210 ? 2.258 11.812 16.719 1 98.19 210 MET A N 1
ATOM 1566 C CA . MET A 1 210 ? 2.959 12.586 15.703 1 98.19 210 MET A CA 1
ATOM 1567 C C . MET A 1 210 ? 2.803 14.086 15.953 1 98.19 210 MET A C 1
ATOM 1569 O O . MET A 1 210 ? 3.744 14.852 15.758 1 98.19 210 MET A O 1
ATOM 1573 N N . ALA A 1 211 ? 1.624 14.477 16.375 1 98.5 211 ALA A N 1
ATOM 1574 C CA . ALA A 1 211 ? 1.337 15.898 16.531 1 98.5 211 ALA A CA 1
ATOM 1575 C C . ALA A 1 211 ? 2.041 16.469 17.766 1 98.5 211 ALA A C 1
ATOM 1577 O O . ALA A 1 211 ? 1.985 15.891 18.844 1 98.5 211 ALA A O 1
ATOM 1578 N N . ASP A 1 212 ? 2.664 17.578 17.594 1 98 212 ASP A N 1
ATOM 1579 C CA . ASP A 1 212 ? 3.348 18.25 18.703 1 98 212 ASP A CA 1
ATOM 1580 C C . ASP A 1 212 ? 2.449 19.312 19.344 1 98 212 ASP A C 1
ATOM 1582 O O . ASP A 1 212 ? 2.51 19.531 20.547 1 98 212 ASP A O 1
ATOM 1586 N N . LEU A 1 213 ? 1.715 19.906 18.484 1 98.12 213 LEU A N 1
ATOM 1587 C CA . LEU A 1 213 ? 0.906 21.062 18.844 1 98.12 213 LEU A CA 1
ATOM 1588 C C . LEU A 1 213 ? -0.394 21.078 18.047 1 98.12 213 LEU A C 1
ATOM 1590 O O . LEU A 1 213 ? -0.43 20.625 16.906 1 98.12 213 LEU A O 1
ATOM 1594 N N . ALA A 1 214 ? -1.422 21.531 18.703 1 98.81 214 ALA A N 1
ATOM 1595 C CA . ALA A 1 214 ? -2.67 21.781 18 1 98.81 214 ALA A CA 1
ATOM 1596 C C . ALA A 1 214 ? -3.25 23.156 18.375 1 98.81 214 ALA A C 1
ATOM 1598 O O . ALA A 1 214 ? -3.326 23.5 19.547 1 98.81 214 ALA A O 1
ATOM 1599 N N . PHE A 1 215 ? -3.504 23.906 17.375 1 98.88 215 PHE A N 1
ATOM 1600 C CA . PHE A 1 215 ? -4.32 25.094 17.562 1 98.88 215 PHE A CA 1
ATOM 1601 C C . PHE A 1 215 ? -5.781 24.812 17.234 1 98.88 215 PHE A C 1
ATOM 1603 O O . PHE A 1 215 ? -6.137 24.578 16.078 1 98.88 215 PHE A O 1
ATOM 1610 N N . VAL A 1 216 ? -6.598 24.891 18.281 1 98.81 216 VAL A N 1
ATOM 1611 C CA . VAL A 1 216 ? -8.016 24.578 18.141 1 98.81 216 VAL A CA 1
ATOM 1612 C C . VAL A 1 216 ? -8.844 25.828 18.406 1 98.81 216 VAL A C 1
ATOM 1614 O O . VAL A 1 216 ? -8.828 26.375 19.5 1 98.81 216 VAL A O 1
ATOM 1617 N N . ALA A 1 217 ? -9.555 26.203 17.359 1 98.56 217 ALA A N 1
ATOM 1618 C CA . ALA A 1 217 ? -10.344 27.438 17.469 1 98.56 217 ALA A CA 1
ATOM 1619 C C . ALA A 1 217 ? -11.766 27.125 17.938 1 98.56 217 ALA A C 1
ATOM 1621 O O . ALA A 1 217 ? -12.383 26.156 17.469 1 98.56 217 ALA A O 1
ATOM 1622 N N . ALA A 1 218 ? -12.227 27.969 18.828 1 97.62 218 ALA A N 1
ATOM 1623 C CA . ALA A 1 218 ? -13.602 27.984 19.328 1 97.62 218 ALA A CA 1
ATOM 1624 C C . ALA A 1 218 ? -14.133 29.406 19.422 1 97.62 218 ALA A C 1
ATOM 1626 O O . ALA A 1 218 ? -13.383 30.375 19.25 1 97.62 218 ALA A O 1
ATOM 1627 N N . PRO A 1 219 ? -15.422 29.5 19.609 1 95.69 219 PRO A N 1
ATOM 1628 C CA . PRO A 1 219 ? -15.969 30.859 19.688 1 95.69 219 PRO A CA 1
ATOM 1629 C C . PRO A 1 219 ? -15.289 31.703 20.766 1 95.69 219 PRO A C 1
ATOM 1631 O O . PRO A 1 219 ? -15.188 32.938 20.609 1 95.69 219 PRO A O 1
ATOM 1634 N N . GLU A 1 220 ? -14.805 31.047 21.75 1 95.81 220 GLU A N 1
ATOM 1635 C CA . GLU A 1 220 ? -14.195 31.766 22.875 1 95.81 220 GLU A CA 1
ATOM 1636 C C . GLU A 1 220 ? -12.727 32.094 22.594 1 95.81 220 GLU A C 1
ATOM 1638 O O . GLU A 1 220 ? -12.086 32.812 23.344 1 95.81 220 GLU A O 1
ATOM 1643 N N . GLY A 1 221 ? -12.25 31.547 21.5 1 96.88 221 GLY A N 1
ATOM 1644 C CA . GLY A 1 221 ? -10.867 31.797 21.141 1 96.88 221 GLY A CA 1
ATOM 1645 C C . GLY A 1 221 ? -10.125 30.547 20.688 1 96.88 221 GLY A C 1
ATOM 1646 O O . GLY A 1 221 ? -10.719 29.484 20.562 1 96.88 221 GLY A O 1
ATOM 1647 N N . VAL A 1 222 ? -8.836 30.75 20.375 1 98.25 222 VAL A N 1
ATOM 1648 C CA . VAL A 1 222 ? -8 29.641 19.922 1 98.25 222 VAL A CA 1
ATOM 1649 C C . VAL A 1 222 ? -7.234 29.047 21.094 1 98.25 222 VAL A C 1
ATOM 1651 O O . VAL A 1 222 ? -6.547 29.766 21.828 1 98.25 222 VAL A O 1
ATOM 1654 N N . ARG A 1 223 ? -7.395 27.781 21.281 1 97.81 223 ARG A N 1
ATOM 1655 C CA . ARG A 1 223 ? -6.648 27.062 22.312 1 97.81 223 ARG A CA 1
ATOM 1656 C C . ARG A 1 223 ? -5.434 26.344 21.719 1 97.81 223 ARG A C 1
ATOM 1658 O O . ARG A 1 223 ? -5.512 25.797 20.609 1 97.81 223 ARG A O 1
ATOM 1665 N N . GLU A 1 224 ? -4.398 26.438 22.453 1 98.06 224 GLU A N 1
ATOM 1666 C CA . GLU A 1 224 ? -3.191 25.688 22.125 1 98.06 224 GLU A CA 1
ATOM 1667 C C . GLU A 1 224 ? -3.09 24.422 22.953 1 98.06 224 GLU A C 1
ATOM 1669 O O . GLU A 1 224 ? -3.078 24.469 24.188 1 98.06 224 GLU A O 1
ATOM 1674 N N . LEU A 1 225 ? -3.096 23.312 22.266 1 97.75 225 LEU A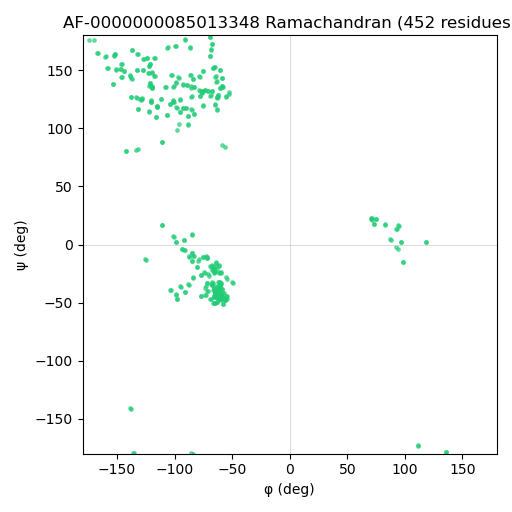 N 1
ATOM 1675 C CA . LEU A 1 225 ? -2.967 22.016 22.922 1 97.75 225 LEU A CA 1
ATOM 1676 C C . LEU A 1 225 ? -1.597 21.406 22.656 1 97.75 225 LEU A C 1
ATOM 1678 O O . LEU A 1 225 ? -1.087 21.484 21.531 1 97.75 225 LEU A O 1
ATOM 1682 N N . ARG A 1 226 ? -0.98 20.859 23.719 1 94.75 226 ARG A N 1
ATOM 1683 C CA . ARG A 1 226 ? 0.312 20.188 23.578 1 94.75 226 ARG A CA 1
ATOM 1684 C C . ARG A 1 226 ? 0.234 18.75 24.062 1 94.75 226 ARG A C 1
ATOM 1686 O O . ARG A 1 226 ? -0.65 18.391 24.844 1 94.75 226 ARG A O 1
ATOM 1693 N N . ARG A 1 227 ? 1.173 18 23.438 1 84.88 227 ARG A N 1
ATOM 1694 C CA . ARG A 1 227 ? 1.253 16.594 23.844 1 84.88 227 ARG A CA 1
ATOM 1695 C C . ARG A 1 227 ? 1.633 16.469 25.312 1 84.88 227 ARG A C 1
ATOM 1697 O O . ARG A 1 227 ? 2.516 17.188 25.797 1 84.88 227 ARG A O 1
ATOM 1704 N N . PRO A 1 228 ? 0.906 15.695 26.172 1 74.88 228 PRO A N 1
ATOM 1705 C CA . PRO A 1 228 ? 1.225 15.57 27.594 1 74.88 228 PRO A CA 1
ATOM 1706 C C . PRO A 1 228 ? 2.615 14.984 27.844 1 74.88 228 PRO A C 1
ATOM 1708 O O . PRO A 1 228 ? 3.121 14.227 27.016 1 74.88 228 PRO A O 1
ATOM 1711 N N . MET B 1 1 ? 23.781 -26.406 -22.172 1 46.81 1 MET B N 1
ATOM 1712 C CA . MET B 1 1 ? 23.109 -25.703 -21.094 1 46.81 1 MET B CA 1
ATOM 1713 C C . MET B 1 1 ? 21.609 -25.953 -21.141 1 46.81 1 MET B C 1
ATOM 1715 O O . MET B 1 1 ? 20.984 -25.891 -22.203 1 46.81 1 MET B O 1
ATOM 1719 N N . PRO B 1 2 ? 21.109 -26.594 -20.016 1 63.69 2 PRO B N 1
ATOM 1720 C CA . PRO B 1 2 ? 19.703 -27 -20.203 1 63.69 2 PRO B CA 1
ATOM 1721 C C . PRO B 1 2 ? 18.812 -25.844 -20.656 1 63.69 2 PRO B C 1
ATOM 1723 O O . PRO B 1 2 ? 19.094 -24.688 -20.344 1 63.69 2 PRO B O 1
ATOM 1726 N N . ASP B 1 3 ? 18.047 -26.016 -21.641 1 89 3 ASP B N 1
ATOM 1727 C CA . ASP B 1 3 ? 17.078 -25.062 -22.172 1 89 3 ASP B CA 1
ATOM 1728 C C . ASP B 1 3 ? 16.062 -24.672 -21.109 1 89 3 ASP B C 1
ATOM 1730 O O . ASP B 1 3 ? 15.094 -25.391 -20.859 1 89 3 ASP B O 1
ATOM 1734 N N . LEU B 1 4 ? 16.438 -23.625 -20.266 1 92.5 4 LEU B N 1
ATOM 1735 C CA . LEU B 1 4 ? 15.594 -23.203 -19.156 1 92.5 4 LEU B CA 1
ATOM 1736 C C . LEU B 1 4 ? 14.164 -22.969 -19.609 1 92.5 4 LEU B C 1
ATOM 1738 O O . LEU B 1 4 ? 13.219 -23.219 -18.859 1 92.5 4 LEU B O 1
ATOM 1742 N N . GLU B 1 5 ? 14.062 -22.547 -20.797 1 95.06 5 GLU B N 1
ATOM 1743 C CA . GLU B 1 5 ? 12.719 -22.312 -21.328 1 95.06 5 GLU B CA 1
ATOM 1744 C C . GLU B 1 5 ? 11.93 -23.609 -21.422 1 95.06 5 GLU B C 1
ATOM 1746 O O . GLU B 1 5 ? 10.742 -23.641 -21.094 1 95.06 5 GLU B O 1
ATOM 1751 N N . ALA B 1 6 ? 12.594 -24.609 -21.844 1 96.94 6 ALA B N 1
ATOM 1752 C CA . ALA B 1 6 ? 11.953 -25.922 -21.938 1 96.94 6 ALA B CA 1
ATOM 1753 C C . ALA B 1 6 ? 11.57 -26.438 -20.547 1 96.94 6 ALA B C 1
ATOM 1755 O O . ALA B 1 6 ? 10.516 -27.062 -20.391 1 96.94 6 ALA B O 1
ATOM 1756 N N . LEU B 1 7 ? 12.414 -26.234 -19.594 1 97.88 7 LEU B N 1
ATOM 1757 C CA . LEU B 1 7 ? 12.148 -26.688 -18.234 1 97.88 7 LEU B CA 1
ATOM 1758 C C . LEU B 1 7 ? 10.945 -25.953 -17.641 1 97.88 7 LEU B C 1
ATOM 1760 O O . LEU B 1 7 ? 10.109 -26.562 -16.969 1 97.88 7 LEU B O 1
ATOM 1764 N N . LYS B 1 8 ? 10.883 -24.656 -17.875 1 97.94 8 LYS B N 1
ATOM 1765 C CA . LYS B 1 8 ? 9.719 -23.891 -17.453 1 97.94 8 LYS B CA 1
ATOM 1766 C C . LYS B 1 8 ? 8.43 -24.484 -18 1 97.94 8 LYS B C 1
ATOM 1768 O O . LYS B 1 8 ? 7.453 -24.656 -17.266 1 97.94 8 LYS B O 1
ATOM 1773 N N . LYS B 1 9 ? 8.484 -24.781 -19.266 1 98.19 9 LYS B N 1
ATOM 1774 C CA . LYS B 1 9 ? 7.316 -25.359 -19.922 1 98.19 9 LYS B CA 1
ATOM 1775 C C . LYS B 1 9 ? 6.953 -26.703 -19.297 1 98.19 9 LYS B C 1
ATOM 1777 O O . LYS B 1 9 ? 5.777 -26.984 -19.047 1 98.19 9 LYS B O 1
ATOM 1782 N N . GLU B 1 10 ? 7.922 -27.531 -19.031 1 98.44 10 GLU B N 1
ATOM 1783 C CA . GLU B 1 10 ? 7.684 -28.844 -18.438 1 98.44 10 GLU B CA 1
ATOM 1784 C C . GLU B 1 10 ? 7.016 -28.719 -17.078 1 98.44 10 GLU B C 1
ATOM 1786 O O . GLU B 1 10 ? 6.059 -29.453 -16.781 1 98.44 10 GLU B O 1
ATOM 1791 N N . ALA B 1 11 ? 7.52 -27.859 -16.25 1 98.75 11 ALA B N 1
ATOM 1792 C CA . ALA B 1 11 ? 6.926 -27.641 -14.945 1 98.75 11 ALA B CA 1
ATOM 1793 C C . ALA B 1 11 ? 5.477 -27.172 -15.07 1 98.75 11 ALA B C 1
ATOM 1795 O O . ALA B 1 11 ? 4.602 -27.656 -14.336 1 98.75 11 ALA B O 1
ATOM 1796 N N . ALA B 1 12 ? 5.211 -26.266 -15.977 1 98.75 12 ALA B N 1
ATOM 1797 C CA . ALA B 1 12 ? 3.87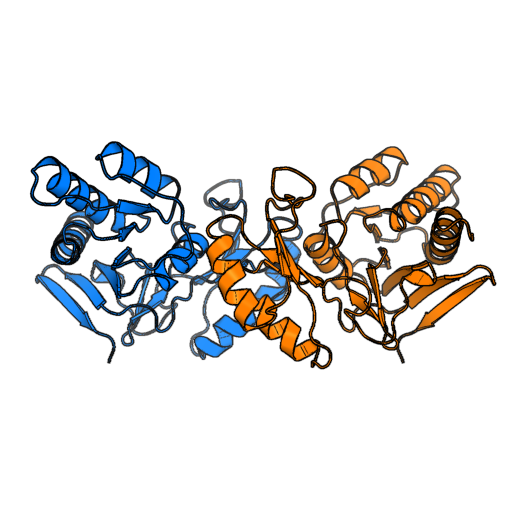3 -25.734 -16.203 1 98.75 12 ALA B CA 1
ATOM 1798 C C . ALA B 1 12 ? 2.906 -26.828 -16.625 1 98.75 12 ALA B C 1
ATOM 1800 O O . ALA B 1 12 ? 1.78 -26.906 -16.125 1 98.75 12 ALA B O 1
ATOM 1801 N N . LEU B 1 13 ? 3.355 -27.656 -17.547 1 98.62 13 LEU B N 1
ATOM 1802 C CA . LEU B 1 13 ? 2.51 -28.734 -18.062 1 98.62 13 LEU B CA 1
ATOM 1803 C C . LEU B 1 13 ? 2.127 -29.703 -16.953 1 98.62 13 LEU B C 1
ATOM 1805 O O . LEU B 1 13 ? 1.005 -30.219 -16.922 1 98.62 13 LEU B O 1
ATOM 1809 N N . ARG B 1 14 ? 3.057 -29.953 -16.062 1 98.62 14 ARG B N 1
ATOM 1810 C CA . ARG B 1 14 ? 2.746 -30.797 -14.914 1 98.62 14 ARG B CA 1
ATOM 1811 C C . ARG B 1 14 ? 1.675 -30.156 -14.039 1 98.62 14 ARG B C 1
ATOM 1813 O O . ARG B 1 14 ? 0.739 -30.828 -13.602 1 98.62 14 ARG B O 1
ATOM 1820 N N . ALA B 1 15 ? 1.769 -28.922 -13.758 1 98.88 15 ALA B N 1
ATOM 1821 C CA . ALA B 1 15 ? 0.826 -28.219 -12.898 1 98.88 15 ALA B CA 1
ATOM 1822 C C . ALA B 1 15 ? -0.563 -28.172 -13.531 1 98.88 15 ALA B C 1
ATOM 1824 O O . ALA B 1 15 ? -1.572 -28.297 -12.828 1 98.88 15 ALA B O 1
ATOM 1825 N N . VAL B 1 16 ? -0.633 -28 -14.82 1 98.81 16 VAL B N 1
ATOM 1826 C CA . VAL B 1 16 ? -1.893 -27.828 -15.539 1 98.81 16 VAL B CA 1
ATOM 1827 C C . VAL B 1 16 ? -2.703 -29.109 -15.484 1 98.81 16 VAL B C 1
ATOM 1829 O O . VAL B 1 16 ? -3.924 -29.094 -15.648 1 98.81 16 VAL B O 1
ATOM 1832 N N . THR B 1 17 ? -2.016 -30.25 -15.234 1 98.69 17 THR B N 1
ATOM 1833 C CA . THR B 1 17 ? -2.734 -31.516 -15.078 1 98.69 17 THR B CA 1
ATOM 1834 C C . THR B 1 17 ? -3.686 -31.453 -13.891 1 98.69 17 THR B C 1
ATOM 1836 O O . THR B 1 17 ? -4.613 -32.25 -13.789 1 98.69 17 THR B O 1
ATOM 1839 N N . LEU B 1 18 ? -3.518 -30.531 -12.984 1 98.69 18 LEU B N 1
ATOM 1840 C CA . LEU B 1 18 ? -4.348 -30.391 -11.797 1 98.69 18 LEU B CA 1
ATOM 1841 C C . LEU B 1 18 ? -5.605 -29.578 -12.102 1 98.69 18 LEU B C 1
ATOM 1843 O O . LEU B 1 18 ? -6.539 -29.547 -11.297 1 98.69 18 LEU B O 1
ATOM 1847 N N . VAL B 1 19 ? -5.652 -28.891 -13.234 1 98.88 19 VAL B N 1
ATOM 1848 C CA . VAL B 1 19 ? -6.805 -28.078 -13.609 1 98.88 19 VAL B CA 1
ATOM 1849 C C . VAL B 1 19 ? -7.941 -28.984 -14.086 1 98.88 19 VAL B C 1
ATOM 1851 O O . VAL B 1 19 ? -7.727 -29.875 -14.906 1 98.88 19 VAL B O 1
ATOM 1854 N N . ARG B 1 20 ? -9.086 -28.703 -13.555 1 98.81 20 ARG B N 1
ATOM 1855 C CA . ARG B 1 20 ? -10.281 -29.453 -13.93 1 98.81 20 ARG B CA 1
ATOM 1856 C C . ARG B 1 20 ? -11.375 -28.516 -14.438 1 98.81 20 ARG B C 1
ATOM 1858 O O . ARG B 1 20 ? -11.367 -27.312 -14.125 1 98.81 20 ARG B O 1
ATOM 1865 N N . SER B 1 21 ? -12.312 -29.156 -15.164 1 98.81 21 SER B N 1
ATOM 1866 C CA . SER B 1 21 ? -13.438 -28.375 -15.672 1 98.81 21 SER B CA 1
ATOM 1867 C C . SER B 1 21 ? -14.211 -27.719 -14.531 1 98.81 21 SER B C 1
ATOM 1869 O O . SER B 1 21 ? -14.406 -28.328 -13.477 1 98.81 21 SER B O 1
ATOM 1871 N N . GLY B 1 22 ? -14.562 -26.516 -14.703 1 98.62 22 GLY B N 1
ATOM 1872 C CA . GLY B 1 22 ? -15.391 -25.797 -13.742 1 98.62 22 GLY B CA 1
ATOM 1873 C C . GLY B 1 22 ? -14.578 -25 -12.734 1 98.62 22 GLY B C 1
ATOM 1874 O O . GLY B 1 22 ? -15.133 -24.25 -11.93 1 98.62 22 GLY B O 1
ATOM 1875 N N . MET B 1 23 ? -13.258 -25.109 -12.789 1 98.88 23 MET B N 1
ATOM 1876 C CA . MET B 1 23 ? -12.414 -24.484 -11.773 1 98.88 23 MET B CA 1
ATOM 1877 C C . MET B 1 23 ? -12.266 -22.984 -12.023 1 98.88 23 MET B C 1
ATOM 1879 O O . MET B 1 23 ? -12.242 -22.547 -13.172 1 98.88 23 MET B O 1
ATOM 1883 N N . ARG B 1 24 ? -12.203 -22.219 -10.961 1 98.81 24 ARG B N 1
ATOM 1884 C CA . ARG B 1 24 ? -11.664 -20.859 -10.953 1 98.81 24 ARG B CA 1
ATOM 1885 C C . ARG B 1 24 ? -10.172 -20.875 -10.648 1 98.81 24 ARG B C 1
ATOM 1887 O O . ARG B 1 24 ? -9.75 -21.328 -9.586 1 98.81 24 ARG B O 1
ATOM 1894 N N . VAL B 1 25 ? -9.383 -20.406 -11.594 1 98.94 25 VAL B N 1
ATOM 1895 C CA . VAL B 1 25 ? -7.938 -20.594 -11.516 1 98.94 25 VAL B CA 1
ATOM 1896 C C . VAL B 1 25 ? -7.23 -19.25 -11.5 1 98.94 25 VAL B C 1
ATOM 1898 O O . VAL B 1 25 ? -7.48 -18.406 -12.359 1 98.94 25 VAL B O 1
ATOM 1901 N N . GLY B 1 26 ? -6.422 -19.047 -10.438 1 98.94 26 GLY B N 1
ATOM 1902 C CA . GLY B 1 26 ? -5.504 -17.922 -10.484 1 98.94 26 GLY B CA 1
ATOM 1903 C C . GLY B 1 26 ? -4.395 -18.094 -11.5 1 98.94 26 GLY B C 1
ATOM 1904 O O . GLY B 1 26 ? -3.697 -19.125 -11.492 1 98.94 26 GLY B O 1
ATOM 1905 N N . LEU B 1 27 ? -4.223 -17.109 -12.344 1 98.94 27 LEU B N 1
ATOM 1906 C CA . LEU B 1 27 ? -3.248 -17.156 -13.43 1 98.94 27 LEU B CA 1
ATOM 1907 C C . LEU B 1 27 ? -2.051 -16.266 -13.133 1 98.94 27 LEU B C 1
ATOM 1909 O O . LEU B 1 27 ? -2.158 -15.039 -13.188 1 98.94 27 LEU B O 1
ATOM 1913 N N . GLY B 1 28 ? -0.948 -16.953 -12.922 1 98.62 28 GLY B N 1
ATOM 1914 C CA . GLY B 1 28 ? 0.252 -16.234 -12.516 1 98.62 28 GLY B CA 1
ATOM 1915 C C . GLY B 1 28 ? 0.835 -15.367 -13.609 1 98.62 28 GLY B C 1
ATOM 1916 O O . GLY B 1 28 ? 0.268 -15.273 -14.703 1 98.62 28 GLY B O 1
ATOM 1917 N N . THR B 1 29 ? 1.919 -14.695 -13.219 1 96.25 29 THR B N 1
ATOM 1918 C CA . THR B 1 29 ? 2.613 -13.75 -14.086 1 96.25 29 THR B CA 1
ATOM 1919 C C . THR B 1 29 ? 4.055 -14.188 -14.32 1 96.25 29 THR B C 1
ATOM 1921 O O . THR B 1 29 ? 4.664 -14.828 -13.461 1 96.25 29 THR B O 1
ATOM 1924 N N . GLY B 1 30 ? 4.547 -13.844 -15.562 1 94.12 30 GLY B N 1
ATOM 1925 C CA . GLY B 1 30 ? 5.969 -14.016 -15.812 1 94.12 30 GLY B CA 1
ATOM 1926 C C . GLY B 1 30 ? 6.277 -15.117 -16.812 1 94.12 30 GLY B C 1
ATOM 1927 O O . GLY B 1 30 ? 5.363 -15.703 -17.391 1 94.12 30 GLY B O 1
ATOM 1928 N N . SER B 1 31 ? 7.547 -15.406 -16.953 1 94.25 31 SER B N 1
ATOM 1929 C CA . SER B 1 31 ? 8.055 -16.219 -18.062 1 94.25 31 SER B CA 1
ATOM 1930 C C . SER B 1 31 ? 7.715 -17.688 -17.875 1 94.25 31 SER B C 1
ATOM 1932 O O . SER B 1 31 ? 7.641 -18.453 -18.844 1 94.25 31 SER B O 1
ATOM 1934 N N . THR B 1 32 ? 7.5 -18.094 -16.641 1 96.12 32 THR B N 1
ATOM 1935 C CA . THR B 1 32 ? 7.145 -19.484 -16.422 1 96.12 32 THR B CA 1
ATOM 1936 C C . THR B 1 32 ? 5.629 -19.672 -16.438 1 96.12 32 THR B C 1
ATOM 1938 O O . THR B 1 32 ? 5.121 -20.578 -17.109 1 96.12 32 THR B O 1
ATOM 1941 N N . ALA B 1 33 ? 4.938 -18.75 -15.828 1 97.94 33 ALA B N 1
ATOM 1942 C CA . ALA B 1 33 ? 3.484 -18.844 -15.703 1 97.94 33 ALA B CA 1
ATOM 1943 C C . ALA B 1 33 ? 2.811 -18.75 -17.062 1 97.94 33 ALA B C 1
ATOM 1945 O O . ALA B 1 33 ? 1.719 -19.297 -17.266 1 97.94 33 ALA B O 1
ATOM 1946 N N . LYS B 1 34 ? 3.471 -18.141 -18.031 1 98.25 34 LYS B N 1
ATOM 1947 C CA . LYS B 1 34 ? 2.875 -18 -19.359 1 98.25 34 LYS B CA 1
ATOM 1948 C C . LYS B 1 34 ? 2.59 -19.359 -19.969 1 98.25 34 LYS B C 1
ATOM 1950 O O . LYS B 1 34 ? 1.598 -19.531 -20.688 1 98.25 34 LYS B O 1
ATOM 1955 N N . TYR B 1 35 ? 3.414 -20.359 -19.656 1 98.69 35 TYR B N 1
ATOM 1956 C CA . TYR B 1 35 ? 3.232 -21.688 -20.234 1 98.69 35 TYR B CA 1
ATOM 1957 C C . TYR B 1 35 ? 2.014 -22.375 -19.641 1 98.69 35 TYR B C 1
ATOM 1959 O O . TYR B 1 35 ? 1.348 -23.172 -20.312 1 98.69 35 TYR B O 1
ATOM 1967 N N . ALA B 1 36 ? 1.756 -22.094 -18.375 1 98.88 36 ALA B N 1
ATOM 1968 C CA . ALA B 1 36 ? 0.53 -22.625 -17.781 1 98.88 36 ALA B CA 1
ATOM 1969 C C . ALA B 1 36 ? -0.705 -22.016 -18.438 1 98.88 36 ALA B C 1
ATOM 1971 O O . ALA B 1 36 ? -1.66 -22.734 -18.75 1 98.88 36 ALA B O 1
ATOM 1972 N N . ILE B 1 37 ? -0.689 -20.719 -18.656 1 98.94 37 ILE B N 1
ATOM 1973 C CA . ILE B 1 37 ? -1.809 -20.031 -19.297 1 98.94 37 ILE B CA 1
ATOM 1974 C C . ILE B 1 37 ? -2.025 -20.625 -20.703 1 98.94 37 ILE B C 1
ATOM 1976 O O . ILE B 1 37 ? -3.15 -20.969 -21.062 1 98.94 37 ILE B O 1
ATOM 1980 N N . LEU B 1 38 ? -0.966 -20.766 -21.453 1 98.88 38 LEU B N 1
ATOM 1981 C CA . LEU B 1 38 ? -1.042 -21.328 -22.812 1 98.88 38 LEU B CA 1
ATOM 1982 C C . LEU B 1 38 ? -1.621 -22.734 -22.781 1 98.88 38 LEU B C 1
ATOM 1984 O O . LEU B 1 38 ? -2.496 -23.062 -23.578 1 98.88 38 LEU B O 1
ATOM 1988 N N . ALA B 1 39 ? -1.14 -23.531 -21.859 1 98.88 39 ALA B N 1
ATOM 1989 C CA . ALA B 1 39 ? -1.568 -24.938 -21.766 1 98.88 39 ALA B CA 1
ATOM 1990 C C . ALA B 1 39 ? -3.047 -25.031 -21.406 1 98.88 39 ALA B C 1
ATOM 1992 O O . ALA B 1 39 ? -3.775 -25.859 -21.953 1 98.88 39 ALA B O 1
ATOM 1993 N N . ILE B 1 40 ? -3.525 -24.219 -20.469 1 98.88 40 ILE B N 1
ATOM 1994 C CA . ILE B 1 40 ? -4.938 -24.188 -20.094 1 98.88 40 ILE B CA 1
ATOM 1995 C C . ILE B 1 40 ? -5.781 -23.797 -21.297 1 98.88 40 ILE B C 1
ATOM 1997 O O . ILE B 1 40 ? -6.801 -24.422 -21.594 1 98.88 40 ILE B O 1
ATOM 2001 N N . GLY B 1 41 ? -5.336 -22.734 -22.016 1 98.81 41 GLY B N 1
ATOM 2002 C CA . GLY B 1 41 ? -6.02 -22.312 -23.219 1 98.81 41 GLY B CA 1
ATOM 2003 C C . GLY B 1 41 ? -6.16 -23.422 -24.25 1 98.81 41 GLY B C 1
ATOM 2004 O O . GLY B 1 41 ? -7.227 -23.609 -24.828 1 98.81 41 GLY B O 1
ATOM 2005 N N . GLU B 1 42 ? -5.094 -24.125 -24.438 1 98.75 42 GLU B N 1
ATOM 2006 C CA . GLU B 1 42 ? -5.094 -25.234 -25.391 1 98.75 42 GLU B CA 1
ATOM 2007 C C . GLU B 1 42 ? -6.105 -26.312 -25 1 98.75 42 GLU B C 1
ATOM 2009 O O . GLU B 1 42 ? -6.832 -26.828 -25.844 1 98.75 42 GLU B O 1
ATOM 2014 N N . ARG B 1 43 ? -6.125 -26.609 -23.734 1 98.75 43 ARG B N 1
ATOM 2015 C CA . ARG B 1 43 ? -7.039 -27.641 -23.25 1 98.75 43 ARG B CA 1
ATOM 2016 C C . ARG B 1 43 ? -8.492 -27.172 -23.359 1 98.75 43 ARG B C 1
ATOM 2018 O O . ARG B 1 43 ? -9.391 -27.984 -23.562 1 98.75 43 ARG B O 1
ATOM 2025 N N . LEU B 1 44 ? -8.742 -25.922 -23.172 1 98.69 44 LEU B N 1
ATOM 2026 C CA . LEU B 1 44 ? -10.078 -25.375 -23.391 1 98.69 44 LEU B CA 1
ATOM 2027 C C . LEU B 1 44 ? -10.461 -25.453 -24.859 1 98.69 44 LEU B C 1
ATOM 2029 O O . LEU B 1 44 ? -11.57 -25.891 -25.203 1 98.69 44 LEU B O 1
ATOM 2033 N N . ALA B 1 45 ? -9.57 -25.094 -25.703 1 98.25 45 ALA B N 1
ATOM 2034 C CA . ALA B 1 45 ? -9.812 -25.078 -27.141 1 98.25 45 ALA B CA 1
ATOM 2035 C C . ALA B 1 45 ? -10.102 -26.484 -27.672 1 98.25 45 ALA B C 1
ATOM 2037 O O . ALA B 1 45 ? -10.93 -26.656 -28.578 1 98.25 45 ALA B O 1
ATOM 2038 N N . SER B 1 46 ? -9.445 -27.453 -27.109 1 98.19 46 SER B N 1
ATOM 2039 C CA . SER B 1 46 ? -9.602 -28.828 -27.578 1 98.19 46 SER B CA 1
ATOM 2040 C C . SER B 1 46 ? -10.867 -29.469 -27 1 98.19 46 SER B C 1
ATOM 2042 O O . SER B 1 46 ? -11.305 -30.531 -27.453 1 98.19 46 SER B O 1
ATOM 2044 N N . GLY B 1 47 ? -11.344 -28.859 -25.906 1 98.12 47 GLY B N 1
ATOM 2045 C CA . GLY B 1 47 ? -12.523 -29.406 -25.266 1 98.12 47 GLY B CA 1
ATOM 2046 C C . GLY B 1 47 ? -12.18 -30.312 -24.094 1 98.12 47 GLY B C 1
ATOM 2047 O O . GLY B 1 47 ? -13.07 -30.812 -23.406 1 98.12 47 GLY B O 1
ATOM 2048 N N . ASP B 1 48 ? -10.906 -30.391 -23.844 1 98.38 48 ASP B N 1
ATOM 2049 C CA . ASP B 1 48 ? -10.461 -31.188 -22.703 1 98.38 48 ASP B CA 1
ATOM 2050 C C . ASP B 1 48 ? -10.906 -30.562 -21.391 1 98.38 48 ASP B C 1
ATOM 2052 O O . ASP B 1 48 ? -11.148 -31.266 -20.406 1 98.38 48 ASP B O 1
ATOM 2056 N N . LEU B 1 49 ? -10.977 -29.266 -21.344 1 98.44 49 LEU B N 1
ATOM 2057 C CA . LEU B 1 49 ? -11.492 -28.5 -20.219 1 98.44 49 LEU B CA 1
ATOM 2058 C C . LEU B 1 49 ? -12.727 -27.703 -20.625 1 98.44 49 LEU B C 1
ATOM 2060 O O . LEU B 1 49 ? -12.844 -27.266 -21.781 1 98.44 49 LEU B O 1
ATOM 2064 N N . ARG B 1 50 ? -13.578 -27.594 -19.734 1 98.44 50 ARG B N 1
ATOM 2065 C CA . ARG B 1 50 ? -14.758 -26.766 -19.922 1 98.44 50 ARG B CA 1
ATOM 2066 C C . ARG B 1 50 ? -15.055 -25.938 -18.672 1 98.44 50 ARG B C 1
ATOM 2068 O O . ARG B 1 50 ? -14.867 -26.406 -17.547 1 98.44 50 ARG B O 1
ATOM 2075 N N . GLY B 1 51 ? -15.484 -24.766 -18.875 1 98.12 51 GLY B N 1
ATOM 2076 C CA . GLY B 1 51 ? -16.016 -23.953 -17.781 1 98.12 51 GLY B CA 1
ATOM 2077 C C . GLY B 1 51 ? -14.93 -23.438 -16.859 1 98.12 51 GLY B C 1
ATOM 2078 O O . GLY B 1 51 ? -15.203 -23.109 -15.703 1 98.12 51 GLY B O 1
ATOM 2079 N N . VAL B 1 52 ? -13.727 -23.438 -17.281 1 98.69 52 VAL B N 1
ATOM 2080 C CA . VAL B 1 52 ? -12.641 -22.859 -16.484 1 98.69 52 VAL B CA 1
ATOM 2081 C C . VAL B 1 52 ? -12.664 -21.328 -16.625 1 98.69 52 VAL B C 1
ATOM 2083 O O . VAL B 1 52 ? -12.852 -20.797 -17.719 1 98.69 52 VAL B O 1
ATOM 2086 N N . VAL B 1 53 ? -12.562 -20.672 -15.461 1 98.69 53 VAL B N 1
ATOM 2087 C CA . VAL B 1 53 ? -12.477 -19.203 -15.438 1 98.69 53 VAL B CA 1
ATOM 2088 C C . VAL B 1 53 ? -11.164 -18.781 -14.781 1 98.69 53 VAL B C 1
ATOM 2090 O O . VAL B 1 53 ? -10.742 -19.375 -13.781 1 98.69 53 VAL B O 1
ATOM 2093 N N . GLY B 1 54 ? -10.5 -17.812 -15.383 1 98.81 54 GLY B N 1
ATOM 2094 C CA . GLY B 1 54 ? -9.227 -17.359 -14.867 1 98.81 54 GLY B CA 1
ATOM 2095 C C . GLY B 1 54 ? -9.328 -16.047 -14.117 1 98.81 54 GLY B C 1
ATOM 2096 O O . GLY B 1 54 ? -10.164 -15.195 -14.445 1 98.81 54 GLY B O 1
ATOM 2097 N N . VAL B 1 55 ? -8.547 -15.875 -13.109 1 98.81 55 VAL B N 1
ATOM 2098 C CA . VAL B 1 55 ? -8.258 -14.602 -12.461 1 98.81 55 VAL B CA 1
ATOM 2099 C C . VAL B 1 55 ? -6.773 -14.273 -12.617 1 98.81 55 VAL B C 1
ATOM 2101 O O . VAL B 1 55 ? -5.918 -14.898 -11.992 1 98.81 55 VAL B O 1
ATOM 2104 N N . ALA B 1 56 ? -6.477 -13.289 -13.422 1 98.81 56 ALA B N 1
ATOM 2105 C CA . ALA B 1 56 ? -5.098 -12.984 -13.797 1 98.81 56 ALA B CA 1
ATOM 2106 C C . ALA B 1 56 ? -4.422 -12.109 -12.742 1 98.81 56 A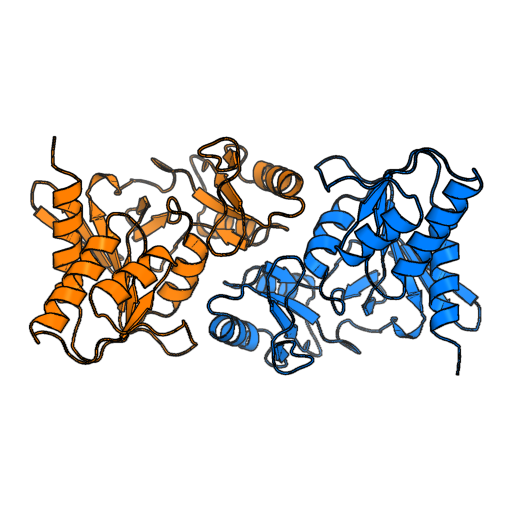LA B C 1
ATOM 2108 O O . ALA B 1 56 ? -5.039 -11.188 -12.203 1 98.81 56 ALA B O 1
ATOM 2109 N N . THR B 1 57 ? -3.145 -12.359 -12.5 1 98.5 57 THR B N 1
ATOM 2110 C CA . THR B 1 57 ? -2.42 -11.648 -11.453 1 98.5 57 THR B CA 1
ATOM 2111 C C . THR B 1 57 ? -1.694 -10.43 -12.023 1 98.5 57 THR B C 1
ATOM 2113 O O . THR B 1 57 ? -1.011 -9.711 -11.297 1 98.5 57 THR B O 1
ATOM 2116 N N . SER B 1 58 ? -1.739 -10.219 -13.328 1 98.38 58 SER B N 1
ATOM 2117 C CA . SER B 1 58 ? -1.139 -9.062 -13.984 1 98.38 58 SER B CA 1
ATOM 2118 C C . SER B 1 58 ? -1.886 -8.703 -15.266 1 98.38 58 SER B C 1
ATOM 2120 O O . SER B 1 58 ? -2.678 -9.5 -15.773 1 98.38 58 SER B O 1
ATOM 2122 N N . ASP B 1 59 ? -1.621 -7.465 -15.734 1 97.75 59 ASP B N 1
ATOM 2123 C CA . ASP B 1 59 ? -2.182 -7.074 -17.031 1 97.75 59 ASP B CA 1
ATOM 2124 C C . ASP B 1 59 ? -1.679 -7.988 -18.141 1 97.75 59 ASP B C 1
ATOM 2126 O O . ASP B 1 59 ? -2.449 -8.391 -19.016 1 97.75 59 ASP B O 1
ATOM 2130 N N . ALA B 1 60 ? -0.419 -8.352 -18.094 1 97.75 60 ALA B N 1
ATOM 2131 C CA . ALA B 1 60 ? 0.177 -9.219 -19.094 1 97.75 60 ALA B CA 1
ATOM 2132 C C . ALA B 1 60 ? -0.491 -10.594 -19.109 1 97.75 60 ALA B C 1
ATOM 2134 O O . ALA B 1 60 ? -0.822 -11.125 -20.172 1 97.75 60 ALA B O 1
ATOM 2135 N N . SER B 1 61 ? -0.689 -11.148 -17.906 1 98.44 61 SER B N 1
ATOM 2136 C CA . SER B 1 61 ? -1.339 -12.453 -17.812 1 98.44 61 SER B CA 1
ATOM 2137 C C . SER B 1 61 ? -2.777 -12.391 -18.312 1 98.44 61 SER B C 1
ATOM 2139 O O . SER B 1 61 ? -3.266 -13.336 -18.938 1 98.44 61 SER B O 1
ATOM 2141 N N . GLU B 1 62 ? -3.436 -11.305 -18 1 98.56 62 GLU B N 1
ATOM 2142 C CA . GLU B 1 62 ? -4.816 -11.156 -18.453 1 98.56 62 GLU B CA 1
ATOM 2143 C C . GLU B 1 62 ? -4.895 -11.117 -19.969 1 98.56 62 GLU B C 1
ATOM 2145 O O . GLU B 1 62 ? -5.719 -11.805 -20.578 1 98.56 62 GLU B O 1
ATOM 2150 N N . VAL B 1 63 ? -4.082 -10.305 -20.578 1 98.5 63 VAL B N 1
ATOM 2151 C CA . VAL B 1 63 ? -4.047 -10.18 -22.031 1 98.5 63 VAL B CA 1
ATOM 2152 C C . VAL B 1 63 ? -3.787 -11.539 -22.656 1 98.5 63 VAL B C 1
ATOM 2154 O O . VAL B 1 63 ? -4.496 -11.953 -23.578 1 98.5 63 VAL B O 1
ATOM 2157 N N . LEU B 1 64 ? -2.807 -12.25 -22.141 1 98.69 64 LEU B N 1
ATOM 2158 C CA . LEU B 1 64 ? -2.461 -13.562 -22.688 1 98.69 64 LEU B CA 1
ATOM 2159 C C . LEU B 1 64 ? -3.621 -14.539 -22.531 1 98.69 64 LEU B C 1
ATOM 2161 O O . LEU B 1 64 ? -3.938 -15.289 -23.453 1 98.69 64 LEU B O 1
ATOM 2165 N N . ALA B 1 65 ? -4.188 -14.523 -21.344 1 98.88 65 ALA B N 1
ATOM 2166 C CA . ALA B 1 65 ? -5.316 -15.422 -21.094 1 98.88 65 ALA B CA 1
ATOM 2167 C C . ALA B 1 65 ? -6.434 -15.203 -22.109 1 98.88 65 ALA B C 1
ATOM 2169 O O . ALA B 1 65 ? -6.941 -16.156 -22.688 1 98.88 65 ALA B O 1
ATOM 2170 N N . ARG B 1 66 ? -6.789 -13.969 -22.312 1 98.44 66 ARG B N 1
ATOM 2171 C CA . ARG B 1 66 ? -7.848 -13.648 -23.25 1 98.44 66 ARG B CA 1
ATOM 2172 C C . ARG B 1 66 ? -7.457 -14.047 -24.672 1 98.44 66 ARG B C 1
ATOM 2174 O O . ARG B 1 66 ? -8.289 -14.555 -25.438 1 98.44 66 ARG B O 1
ATOM 2181 N N . GLN B 1 67 ? -6.312 -13.883 -25.016 1 98.62 67 GLN B N 1
ATOM 2182 C CA . GLN B 1 67 ? -5.805 -14.219 -26.344 1 98.62 67 GLN B CA 1
ATOM 2183 C C . GLN B 1 67 ? -5.969 -15.711 -26.625 1 98.62 67 GLN B C 1
ATOM 2185 O O . GLN B 1 67 ? -6.223 -16.109 -27.766 1 98.62 67 GLN B O 1
ATOM 2190 N N . VAL B 1 68 ? -5.828 -16.5 -25.609 1 98.56 68 VAL B N 1
ATOM 2191 C CA . VAL B 1 68 ? -5.844 -17.938 -25.844 1 98.56 68 VAL B CA 1
ATOM 2192 C C . VAL B 1 68 ? -7.207 -18.5 -25.469 1 98.56 68 VAL B C 1
ATOM 2194 O O . VAL B 1 68 ? -7.359 -19.719 -25.328 1 98.56 68 VAL B O 1
ATOM 2197 N N . GLY B 1 69 ? -8.148 -17.641 -25.156 1 98.38 69 GLY B N 1
ATOM 2198 C CA . GLY B 1 69 ? -9.539 -18.062 -25.031 1 98.38 69 GLY B CA 1
ATOM 2199 C C . GLY B 1 69 ? -9.938 -18.422 -23.625 1 98.38 69 GLY B C 1
ATOM 2200 O O . GLY B 1 69 ? -10.961 -19.078 -23.406 1 98.38 69 GLY B O 1
ATOM 2201 N N . ILE B 1 70 ? -9.227 -18.062 -22.641 1 98.81 70 ILE B N 1
ATOM 2202 C CA . ILE B 1 70 ? -9.609 -18.281 -21.25 1 98.81 70 ILE B CA 1
ATOM 2203 C C . ILE B 1 70 ? -10.508 -17.125 -20.781 1 98.81 70 ILE B C 1
ATOM 2205 O O . ILE B 1 70 ? -10.086 -15.969 -20.781 1 98.81 70 ILE B O 1
ATOM 2209 N N . PRO B 1 71 ? -11.766 -17.422 -20.438 1 98.69 71 PRO B N 1
ATOM 2210 C CA . PRO B 1 71 ? -12.547 -16.359 -19.812 1 98.69 71 PRO B CA 1
ATOM 2211 C C . PRO B 1 71 ? -11.906 -15.844 -18.531 1 98.69 71 PRO B C 1
ATOM 2213 O O . PRO B 1 71 ? -11.391 -16.625 -17.719 1 98.69 71 PRO B O 1
ATOM 2216 N N . VAL B 1 72 ? -11.859 -14.555 -18.344 1 98.75 72 VAL B N 1
ATOM 2217 C CA . VAL B 1 72 ? -11.211 -13.961 -17.172 1 98.75 72 VAL B CA 1
ATOM 2218 C C . VAL B 1 72 ? -12.219 -13.125 -16.391 1 98.75 72 VAL B C 1
ATOM 2220 O O . VAL B 1 72 ? -13.055 -12.438 -16.984 1 98.75 72 VAL B O 1
ATOM 2223 N N . GLU B 1 73 ? -12.164 -13.211 -15.125 1 98.19 73 GLU B N 1
ATOM 2224 C CA . GLU B 1 73 ? -12.969 -12.391 -14.227 1 98.19 73 GLU B CA 1
ATOM 2225 C C . GLU B 1 73 ? -12.086 -11.586 -13.281 1 98.19 73 GLU B C 1
ATOM 2227 O O . GLU B 1 73 ? -10.938 -11.945 -13.039 1 98.19 73 GLU B O 1
ATOM 2232 N N . PRO B 1 74 ? -12.641 -10.43 -12.781 1 97.38 74 PRO B N 1
ATOM 2233 C CA . PRO B 1 74 ? -11.891 -9.703 -11.75 1 97.38 74 PRO B CA 1
ATOM 2234 C C . PRO B 1 74 ? -11.789 -10.477 -10.438 1 97.38 74 PRO B C 1
ATOM 2236 O O . PRO B 1 74 ? -12.609 -11.352 -10.164 1 97.38 74 PRO B O 1
ATOM 2239 N N . LEU B 1 75 ? -10.703 -10.188 -9.719 1 98.12 75 LEU B N 1
ATOM 2240 C CA . LEU B 1 75 ? -10.578 -10.789 -8.398 1 98.12 75 LEU B CA 1
ATOM 2241 C C . LEU B 1 75 ? -11.711 -10.328 -7.477 1 98.12 75 LEU B C 1
ATOM 2243 O O . LEU B 1 75 ? -11.977 -9.125 -7.367 1 98.12 75 LEU B O 1
ATOM 2247 N N . ASP B 1 76 ? -12.383 -11.227 -6.891 1 96 76 ASP B N 1
ATOM 2248 C CA . ASP B 1 76 ? -13.422 -10.969 -5.895 1 96 76 ASP B CA 1
ATOM 2249 C C . ASP B 1 76 ? -13.297 -11.922 -4.711 1 96 76 ASP B C 1
ATOM 2251 O O . ASP B 1 76 ? -12.344 -12.695 -4.629 1 96 76 ASP B O 1
ATOM 2255 N N . PRO B 1 77 ? -14.203 -11.789 -3.725 1 96.44 77 PRO B N 1
ATOM 2256 C CA . PRO B 1 77 ? -14 -12.531 -2.475 1 96.44 77 PRO B CA 1
ATOM 2257 C C . PRO B 1 77 ? -14.25 -14.031 -2.629 1 96.44 77 PRO B C 1
ATOM 2259 O O . PRO B 1 77 ? -13.93 -14.805 -1.724 1 96.44 77 PRO B O 1
ATOM 2262 N N . ARG B 1 78 ? -14.844 -14.523 -3.779 1 97.25 78 ARG B N 1
ATOM 2263 C CA . ARG B 1 78 ? -15.031 -15.953 -3.979 1 97.25 78 ARG B CA 1
ATOM 2264 C C . ARG B 1 78 ? -13.688 -16.672 -4.039 1 97.25 78 ARG B C 1
ATOM 2266 O O . ARG B 1 78 ? -12.734 -16.188 -4.652 1 97.25 78 ARG B O 1
ATOM 2273 N N . PRO B 1 79 ? -13.617 -17.828 -3.445 1 98.06 79 PRO B N 1
ATOM 2274 C CA . PRO B 1 79 ? -12.359 -18.594 -3.471 1 98.06 79 PRO B CA 1
ATOM 2275 C C . PRO B 1 79 ? -11.984 -19.047 -4.875 1 98.06 79 PRO B C 1
ATOM 2277 O O . PRO B 1 79 ? -12.852 -19.203 -5.734 1 98.06 79 PRO B O 1
ATOM 2280 N N . LEU B 1 80 ? -10.719 -19.203 -5.059 1 98.81 80 LEU B N 1
ATOM 2281 C CA . LEU B 1 80 ? -10.195 -19.891 -6.234 1 98.81 80 LEU B CA 1
ATOM 2282 C C . LEU B 1 80 ? -9.891 -21.344 -5.918 1 98.81 80 LEU B C 1
ATOM 2284 O O . LEU B 1 80 ? -9.484 -21.672 -4.801 1 98.81 80 LEU B O 1
ATOM 2288 N N . ASP B 1 81 ? -10.141 -22.156 -6.902 1 98.88 81 ASP B N 1
ATOM 2289 C CA . ASP B 1 81 ? -9.859 -23.578 -6.707 1 98.88 81 ASP B CA 1
ATOM 2290 C C . ASP B 1 81 ? -8.352 -23.844 -6.727 1 98.88 81 ASP B C 1
ATOM 2292 O O . ASP B 1 81 ? -7.855 -24.672 -5.965 1 98.88 81 ASP B O 1
ATOM 2296 N N . LEU B 1 82 ? -7.695 -23.125 -7.57 1 98.81 82 LEU B N 1
ATOM 2297 C CA . LEU B 1 82 ? -6.277 -23.328 -7.84 1 98.81 82 LEU B CA 1
ATOM 2298 C C . LEU B 1 82 ? -5.629 -22.031 -8.312 1 98.81 82 LEU B C 1
ATOM 2300 O O . LEU B 1 82 ? -6.258 -21.234 -9.016 1 98.81 82 LEU B O 1
ATOM 2304 N N . ALA B 1 83 ? -4.488 -21.797 -7.828 1 98.94 83 ALA B N 1
ATOM 2305 C CA . ALA B 1 83 ? -3.635 -20.797 -8.469 1 98.94 83 ALA B CA 1
ATOM 2306 C C . ALA B 1 83 ? -2.309 -21.422 -8.906 1 98.94 83 ALA B C 1
ATOM 2308 O O . ALA B 1 83 ? -1.726 -22.234 -8.195 1 98.94 83 ALA B O 1
ATOM 2309 N N . ILE B 1 84 ? -1.873 -21.094 -10.07 1 98.94 84 ILE B N 1
ATOM 2310 C CA . ILE B 1 84 ? -0.598 -21.547 -10.617 1 98.94 84 ILE B CA 1
ATOM 2311 C C . ILE B 1 84 ? 0.282 -20.328 -10.938 1 98.94 84 ILE B C 1
ATOM 2313 O O . ILE B 1 84 ? -0.105 -19.469 -11.727 1 98.94 84 ILE B O 1
ATOM 2317 N N . ASP B 1 85 ? 1.426 -20.266 -10.383 1 98.94 85 ASP B N 1
ATOM 2318 C CA . ASP B 1 85 ? 2.314 -19.125 -10.594 1 98.94 85 ASP B CA 1
ATOM 2319 C C . ASP B 1 85 ? 3.775 -19.531 -10.43 1 98.94 85 ASP B C 1
ATOM 2321 O O . ASP B 1 85 ? 4.07 -20.656 -9.992 1 98.94 85 ASP B O 1
ATOM 2325 N N . GLY B 1 86 ? 4.652 -18.703 -10.938 1 98.62 86 GLY B N 1
ATOM 2326 C CA . GLY B 1 86 ? 6.078 -18.891 -10.734 1 98.62 86 GLY B CA 1
ATOM 2327 C C . GLY B 1 86 ? 6.582 -18.312 -9.43 1 98.62 86 GLY B C 1
ATOM 2328 O O . GLY B 1 86 ? 5.801 -17.797 -8.625 1 98.62 86 GLY B O 1
ATOM 2329 N N . ALA B 1 87 ? 7.863 -18.469 -9.227 1 98.62 87 ALA B N 1
ATOM 2330 C CA . ALA B 1 87 ? 8.578 -17.875 -8.094 1 98.62 87 ALA B CA 1
ATOM 2331 C C . ALA B 1 87 ? 10 -17.484 -8.484 1 98.62 87 ALA B C 1
ATOM 2333 O O . ALA B 1 87 ? 10.562 -18.047 -9.438 1 98.62 87 ALA B O 1
ATOM 2334 N N . ASP B 1 88 ? 10.531 -16.547 -7.77 1 98.62 88 ASP B N 1
ATOM 2335 C CA . ASP B 1 88 ? 11.922 -16.156 -7.98 1 98.62 88 ASP B CA 1
ATOM 2336 C C . ASP B 1 88 ? 12.867 -17 -7.129 1 98.62 88 ASP B C 1
ATOM 2338 O O . ASP B 1 88 ? 14 -17.281 -7.535 1 98.62 88 ASP B O 1
ATOM 2342 N N . GLU B 1 89 ? 12.422 -17.375 -5.973 1 98.81 89 GLU B N 1
ATOM 2343 C CA . GLU B 1 89 ? 13.133 -18.312 -5.113 1 98.81 89 GLU B CA 1
ATOM 2344 C C . GLU B 1 89 ? 12.164 -19.219 -4.363 1 98.81 89 GLU B C 1
ATOM 2346 O O . GLU B 1 89 ? 11.055 -18.797 -4.016 1 98.81 89 GLU B O 1
ATOM 2351 N N . ILE B 1 90 ? 12.609 -20.391 -4.105 1 98.75 90 ILE B N 1
ATOM 2352 C CA . ILE B 1 90 ? 11.898 -21.391 -3.314 1 98.75 90 ILE B CA 1
ATOM 2353 C C . ILE B 1 90 ? 12.844 -21.984 -2.268 1 98.75 90 ILE B C 1
ATOM 2355 O O . ILE B 1 90 ? 13.844 -22.609 -2.609 1 98.75 90 ILE B O 1
ATOM 2359 N N . ASP B 1 91 ? 12.523 -21.781 -1.028 1 97.94 91 ASP B N 1
ATOM 2360 C CA . ASP B 1 91 ? 13.367 -22.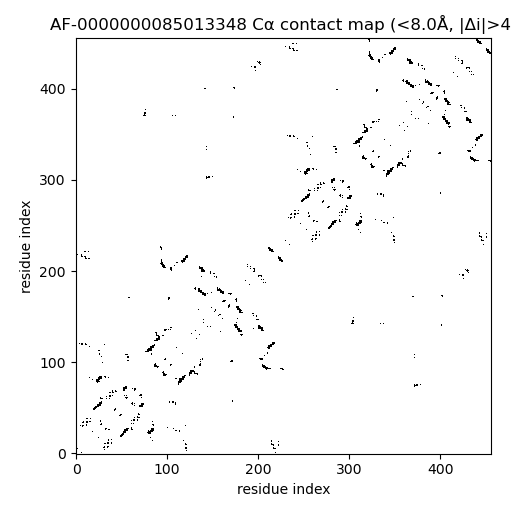391 0.003 1 97.94 91 ASP B CA 1
ATOM 2361 C C . ASP B 1 91 ? 12.852 -23.766 0.392 1 97.94 91 ASP B C 1
ATOM 2363 O O . ASP B 1 91 ? 11.836 -24.234 -0.139 1 97.94 91 ASP B O 1
ATOM 2367 N N . PRO B 1 92 ? 13.516 -24.516 1.264 1 96.94 92 PRO B N 1
ATOM 2368 C CA . PRO B 1 92 ? 13.141 -25.906 1.555 1 96.94 92 PRO B CA 1
ATOM 2369 C C . PRO B 1 92 ? 11.773 -26.016 2.217 1 96.94 92 PRO B C 1
ATOM 2371 O O . PRO B 1 92 ? 11.156 -27.094 2.188 1 96.94 92 PRO B O 1
ATOM 2374 N N . ALA B 1 93 ? 11.32 -25 2.842 1 97.06 93 ALA B N 1
ATOM 2375 C CA . ALA B 1 93 ? 10.016 -25.016 3.508 1 97.06 93 ALA B CA 1
ATOM 2376 C C . ALA B 1 93 ? 8.922 -24.516 2.578 1 97.06 93 ALA B C 1
ATOM 2378 O O . ALA B 1 93 ? 7.801 -24.234 3.018 1 97.06 93 ALA B O 1
ATOM 2379 N N . LEU B 1 94 ? 9.211 -24.203 1.283 1 98.25 94 LEU B N 1
ATOM 2380 C CA . LEU B 1 94 ? 8.328 -23.703 0.239 1 98.25 94 LEU B CA 1
ATOM 2381 C C . LEU B 1 94 ? 7.918 -22.25 0.514 1 98.25 94 LEU B C 1
ATOM 2383 O O . LEU B 1 94 ? 6.828 -21.828 0.125 1 98.25 94 LEU B O 1
ATOM 2387 N N . ASN B 1 95 ? 8.742 -21.609 1.282 1 98.5 95 ASN B N 1
ATOM 2388 C CA . ASN B 1 95 ? 8.625 -20.156 1.272 1 98.5 95 ASN B CA 1
ATOM 2389 C C . ASN B 1 95 ? 9.219 -19.562 0.002 1 98.5 95 ASN B C 1
ATOM 2391 O O . ASN B 1 95 ? 10.172 -20.094 -0.557 1 98.5 95 ASN B O 1
ATOM 2395 N N . LEU B 1 96 ? 8.641 -18.469 -0.368 1 98.81 96 LEU B N 1
ATOM 2396 C CA . LEU B 1 96 ? 9.008 -17.953 -1.686 1 98.81 96 LEU B CA 1
ATOM 2397 C C . LEU B 1 96 ? 9.438 -16.484 -1.603 1 98.81 96 LEU B C 1
ATOM 2399 O O . LEU B 1 96 ? 8.984 -15.758 -0.722 1 98.81 96 LEU B O 1
ATOM 2403 N N . ILE B 1 97 ? 10.305 -16.078 -2.48 1 98.88 97 ILE B N 1
ATOM 2404 C CA . ILE B 1 97 ? 10.406 -14.711 -2.951 1 98.88 97 ILE B CA 1
ATOM 2405 C C . ILE B 1 97 ? 9.742 -14.586 -4.32 1 98.88 97 ILE B C 1
ATOM 2407 O O . ILE B 1 97 ? 10 -15.383 -5.219 1 98.88 97 ILE B O 1
ATOM 2411 N N . LYS B 1 98 ? 8.82 -13.727 -4.441 1 98.75 98 LYS B N 1
ATOM 2412 C CA . LYS B 1 98 ? 8.172 -13.383 -5.707 1 98.75 98 LYS B CA 1
ATOM 2413 C C . LYS B 1 98 ? 8.211 -11.883 -5.961 1 98.75 98 LYS B C 1
ATOM 2415 O O . LYS B 1 98 ? 8.406 -11.094 -5.031 1 98.75 98 LYS B O 1
ATOM 2420 N N . GLY B 1 99 ? 8.031 -11.492 -7.312 1 97.88 99 GLY B N 1
ATOM 2421 C CA . GLY B 1 99 ? 7.848 -10.078 -7.594 1 97.88 99 GLY B CA 1
ATOM 2422 C C . GLY B 1 99 ? 8.938 -9.5 -8.484 1 97.88 99 GLY B C 1
ATOM 2423 O O . GLY B 1 99 ? 8.922 -8.312 -8.797 1 97.88 99 GLY B O 1
ATOM 2424 N N . LEU B 1 100 ? 9.914 -10.297 -8.961 1 96.94 100 LEU B N 1
ATOM 2425 C CA . LEU B 1 100 ? 10.891 -9.75 -9.898 1 96.94 100 LEU B CA 1
ATOM 2426 C C . LEU B 1 100 ? 10.211 -9.273 -11.18 1 96.94 100 LEU B C 1
ATOM 2428 O O . LEU B 1 100 ? 10.719 -8.383 -11.859 1 96.94 100 LEU B O 1
ATOM 2432 N N . GLY B 1 101 ? 9.078 -9.82 -11.453 1 95.94 101 GLY B N 1
ATOM 2433 C CA . GLY B 1 101 ? 8.305 -9.352 -12.594 1 95.94 101 GLY B CA 1
ATOM 2434 C C . GLY B 1 101 ? 7.453 -8.133 -12.273 1 95.94 101 GLY B C 1
ATOM 2435 O O . GLY B 1 101 ? 6.82 -7.559 -13.164 1 95.94 101 GLY B O 1
ATOM 2436 N N . GLY B 1 102 ? 7.352 -7.781 -11.023 1 97.81 102 GLY B N 1
ATOM 2437 C CA . GLY B 1 102 ? 6.707 -6.543 -10.617 1 97.81 102 GLY B CA 1
ATOM 2438 C C . GLY B 1 102 ? 5.234 -6.715 -10.297 1 97.81 102 GLY B C 1
ATOM 2439 O O . GLY B 1 102 ? 4.504 -5.734 -10.156 1 97.81 102 GLY B O 1
ATOM 2440 N N . ALA B 1 103 ? 4.754 -7.977 -10.148 1 98.44 103 ALA B N 1
ATOM 2441 C CA . ALA B 1 103 ? 3.324 -8.219 -9.977 1 98.44 103 ALA B CA 1
ATOM 2442 C C . ALA B 1 103 ? 3.016 -8.711 -8.57 1 98.44 103 ALA B C 1
ATOM 2444 O O . ALA B 1 103 ? 1.935 -9.242 -8.312 1 98.44 103 ALA B O 1
ATOM 2445 N N . LEU B 1 104 ? 3.904 -8.547 -7.602 1 98.69 104 LEU B N 1
ATOM 2446 C CA . LEU B 1 104 ? 3.879 -9.219 -6.309 1 98.69 104 LEU B CA 1
ATOM 2447 C C . LEU B 1 104 ? 2.578 -8.93 -5.57 1 98.69 104 LEU B C 1
ATOM 2449 O O . LEU B 1 104 ? 1.973 -9.836 -4.988 1 98.69 104 LEU B O 1
ATOM 2453 N N . LEU B 1 105 ? 2.117 -7.672 -5.621 1 98.88 105 LEU B N 1
ATOM 2454 C CA . LEU B 1 105 ? 0.905 -7.359 -4.875 1 98.88 105 LEU B CA 1
ATOM 2455 C C . LEU B 1 105 ? -0.292 -8.117 -5.438 1 98.88 105 LEU B C 1
ATOM 2457 O O . LEU B 1 105 ? -1.019 -8.781 -4.695 1 98.88 105 LEU B O 1
ATOM 2461 N N . ARG B 1 106 ? -0.495 -8.047 -6.758 1 98.88 106 ARG B N 1
ATOM 2462 C CA . ARG B 1 106 ? -1.638 -8.703 -7.375 1 98.88 106 ARG B CA 1
ATOM 2463 C C . ARG B 1 106 ? -1.527 -10.219 -7.246 1 98.88 106 ARG B C 1
ATOM 2465 O O . ARG B 1 106 ? -2.531 -10.906 -7.047 1 98.88 106 ARG B O 1
ATOM 2472 N N . GLU B 1 107 ? -0.275 -10.695 -7.391 1 98.88 107 GLU B N 1
ATOM 2473 C CA . GLU B 1 107 ? -0.058 -12.125 -7.18 1 98.88 107 GLU B CA 1
ATOM 2474 C C . GLU B 1 107 ? -0.49 -12.555 -5.781 1 98.88 107 GLU B C 1
ATOM 2476 O O . GLU B 1 107 ? -1.255 -13.508 -5.625 1 98.88 107 GLU B O 1
ATOM 2481 N N . LYS B 1 108 ? -0.052 -11.906 -4.789 1 98.88 108 LYS B N 1
ATOM 2482 C CA . LYS B 1 108 ? -0.334 -12.289 -3.41 1 98.88 108 LYS B CA 1
ATOM 2483 C C . LYS B 1 108 ? -1.828 -12.211 -3.109 1 98.88 108 LYS B C 1
ATOM 2485 O O . LYS B 1 108 ? -2.395 -13.117 -2.496 1 98.88 108 LYS B O 1
ATOM 2490 N N . LEU B 1 109 ? -2.48 -11.109 -3.559 1 98.88 109 LEU B N 1
ATOM 2491 C CA . LEU B 1 109 ? -3.914 -10.914 -3.363 1 98.88 109 LEU B CA 1
ATOM 2492 C C . LEU B 1 109 ? -4.707 -12.047 -4 1 98.88 109 LEU B C 1
ATOM 2494 O O . LEU B 1 109 ? -5.723 -12.484 -3.453 1 98.88 109 LEU B O 1
ATOM 2498 N N . THR B 1 110 ? -4.277 -12.508 -5.133 1 98.88 110 THR B N 1
ATOM 2499 C CA . THR B 1 110 ? -4.973 -13.57 -5.852 1 98.88 110 THR B CA 1
ATOM 2500 C C . THR B 1 110 ? -4.699 -14.93 -5.211 1 98.88 110 THR B C 1
ATOM 2502 O O . THR B 1 110 ? -5.629 -15.695 -4.945 1 98.88 110 THR B O 1
ATOM 2505 N N . GLU B 1 111 ? -3.461 -15.133 -4.887 1 98.81 111 GLU B N 1
ATOM 2506 C CA . GLU B 1 111 ? -3.012 -16.469 -4.496 1 98.81 111 GLU B CA 1
ATOM 2507 C C . GLU B 1 111 ? -3.445 -16.797 -3.072 1 98.81 111 GLU B C 1
ATOM 2509 O O . GLU B 1 111 ? -3.674 -17.969 -2.746 1 98.81 111 GLU B O 1
ATOM 2514 N N . VAL B 1 112 ? -3.633 -15.797 -2.264 1 98.25 112 VAL B N 1
ATOM 2515 C CA . VAL B 1 112 ? -4.094 -16.047 -0.901 1 98.25 112 VAL B CA 1
ATOM 2516 C C . VAL B 1 112 ? -5.535 -16.547 -0.924 1 98.25 112 VAL B C 1
ATOM 2518 O O . VAL B 1 112 ? -6 -17.156 0.039 1 98.25 112 VAL B O 1
ATOM 2521 N N . GLN B 1 113 ? -6.246 -16.312 -2.037 1 97.69 113 GLN B N 1
ATOM 2522 C CA . GLN B 1 113 ? -7.648 -16.703 -2.152 1 97.69 113 GLN B CA 1
ATOM 2523 C C . GLN B 1 113 ? -7.785 -18.109 -2.73 1 97.69 113 GLN B C 1
ATOM 2525 O O . GLN B 1 113 ? -8.898 -18.625 -2.834 1 97.69 113 GLN B O 1
ATOM 2530 N N . ALA B 1 114 ? -6.73 -18.703 -3.119 1 98.62 114 ALA B N 1
ATOM 2531 C CA . ALA B 1 114 ? -6.77 -20.016 -3.754 1 98.62 114 ALA B CA 1
ATOM 2532 C C . ALA B 1 114 ? -6.77 -21.125 -2.711 1 98.62 114 ALA B C 1
ATOM 2534 O O . ALA B 1 114 ? -6.012 -21.078 -1.74 1 98.62 114 ALA B O 1
ATOM 2535 N N . ARG B 1 115 ? -7.605 -22.125 -2.889 1 98.44 115 ARG B N 1
ATOM 2536 C CA . ARG B 1 115 ? -7.602 -23.297 -2.025 1 98.44 115 ARG B CA 1
ATOM 2537 C C . ARG B 1 115 ? -6.254 -24.016 -2.082 1 98.44 115 ARG B C 1
ATOM 2539 O O . ARG B 1 115 ? -5.805 -24.578 -1.083 1 98.44 115 ARG B O 1
ATOM 2546 N N . GLN B 1 116 ? -5.66 -23.969 -3.24 1 98.38 116 GLN B N 1
ATOM 2547 C CA . GLN B 1 116 ? -4.332 -24.531 -3.447 1 98.38 116 GLN B CA 1
ATOM 2548 C C . GLN B 1 116 ? -3.467 -23.625 -4.305 1 98.38 116 GLN B C 1
ATOM 2550 O O . GLN B 1 116 ? -3.893 -23.172 -5.371 1 98.38 116 GLN B O 1
ATOM 2555 N N . LEU B 1 117 ? -2.309 -23.328 -3.783 1 98.75 117 LEU B N 1
ATOM 2556 C CA . LEU B 1 117 ? -1.316 -22.594 -4.566 1 98.75 117 LEU B CA 1
ATOM 2557 C C . LEU B 1 117 ? -0.214 -23.531 -5.055 1 98.75 117 LEU B C 1
ATOM 2559 O O . LEU B 1 117 ? 0.491 -24.141 -4.246 1 98.75 117 LEU B O 1
ATOM 2563 N N . VAL B 1 118 ? -0.067 -23.594 -6.352 1 98.88 118 VAL B N 1
ATOM 2564 C CA . VAL B 1 118 ? 0.936 -24.438 -6.988 1 98.88 118 VAL B CA 1
ATOM 2565 C C . VAL B 1 118 ? 2.002 -23.562 -7.652 1 98.88 118 VAL B C 1
ATOM 2567 O O . VAL B 1 118 ? 1.689 -22.734 -8.508 1 98.88 118 VAL B O 1
ATOM 2570 N N . ILE B 1 119 ? 3.227 -23.844 -7.258 1 98.94 119 ILE B N 1
ATOM 2571 C CA . ILE B 1 119 ? 4.352 -23.094 -7.816 1 98.94 119 ILE B CA 1
ATOM 2572 C C . ILE B 1 119 ? 5.031 -23.922 -8.906 1 98.94 119 ILE B C 1
ATOM 2574 O O . ILE B 1 119 ? 5.23 -25.125 -8.742 1 98.94 119 ILE B O 1
ATOM 2578 N N . ILE B 1 120 ? 5.336 -23.234 -10 1 98.94 120 ILE B N 1
ATOM 2579 C CA . ILE B 1 120 ? 6.074 -23.875 -11.086 1 98.94 120 ILE B CA 1
ATOM 2580 C C . ILE B 1 120 ? 7.395 -23.141 -11.312 1 98.94 120 ILE B C 1
ATOM 2582 O O . ILE B 1 120 ? 7.422 -21.906 -11.359 1 98.94 120 ILE B O 1
ATOM 2586 N N . ALA B 1 121 ? 8.477 -23.906 -11.453 1 98.62 121 ALA B N 1
ATOM 2587 C CA . ALA B 1 121 ? 9.789 -23.297 -11.602 1 98.62 121 ALA B CA 1
ATOM 2588 C C . ALA B 1 121 ? 10.781 -24.266 -12.227 1 98.62 121 ALA B C 1
ATOM 2590 O O . ALA B 1 121 ? 10.523 -25.469 -12.305 1 98.62 121 ALA B O 1
ATOM 2591 N N . ASP B 1 122 ? 11.867 -23.719 -12.742 1 98.25 122 ASP B N 1
ATOM 2592 C CA . ASP B 1 122 ? 13.031 -24.562 -13.023 1 98.25 122 ASP B CA 1
ATOM 2593 C C . ASP B 1 122 ? 13.922 -24.703 -11.797 1 98.25 122 ASP B C 1
ATOM 2595 O O . ASP B 1 122 ? 13.789 -23.922 -10.836 1 98.25 122 ASP B O 1
ATOM 2599 N N . HIS B 1 123 ? 14.867 -25.578 -11.836 1 97.81 123 HIS B N 1
ATOM 2600 C CA . HIS B 1 123 ? 15.648 -25.984 -10.672 1 97.81 123 HIS B CA 1
ATOM 2601 C C . HIS B 1 123 ? 16.516 -24.844 -10.164 1 97.81 123 HIS B C 1
ATOM 2603 O O . HIS B 1 123 ? 16.984 -24.875 -9.023 1 97.81 123 HIS B O 1
ATOM 2609 N N . THR B 1 124 ? 16.781 -23.797 -10.984 1 97.75 124 THR B N 1
ATOM 2610 C CA . THR B 1 124 ? 17.656 -22.688 -10.586 1 97.75 124 THR B CA 1
ATOM 2611 C C . THR B 1 124 ? 16.969 -21.812 -9.547 1 97.75 124 THR B C 1
ATOM 2613 O O . THR B 1 124 ? 17.625 -20.969 -8.914 1 97.75 124 THR B O 1
ATOM 2616 N N . LYS B 1 125 ? 15.656 -21.984 -9.297 1 98.44 125 LYS B N 1
ATOM 2617 C CA . LYS B 1 125 ? 14.914 -21.156 -8.344 1 98.44 125 LYS B CA 1
ATOM 2618 C C . LYS B 1 125 ? 15.008 -21.734 -6.934 1 98.44 125 LYS B C 1
ATOM 2620 O O . LYS B 1 125 ? 14.578 -21.094 -5.973 1 98.44 125 LYS B O 1
ATOM 2625 N N . LEU B 1 126 ? 15.539 -22.953 -6.809 1 98.38 126 LEU B N 1
ATOM 2626 C CA . LEU B 1 126 ? 15.711 -23.562 -5.492 1 98.38 126 LEU B CA 1
ATOM 2627 C C . LEU B 1 126 ? 16.906 -22.938 -4.766 1 98.38 126 LEU B C 1
ATOM 2629 O O . LEU B 1 126 ? 17.984 -22.828 -5.336 1 98.38 126 LEU B O 1
ATOM 2633 N N . VAL B 1 127 ? 16.641 -22.562 -3.533 1 98.31 127 VAL B N 1
ATOM 2634 C CA . VAL B 1 127 ? 17.703 -21.984 -2.707 1 98.31 127 VAL B CA 1
ATOM 2635 C C . VAL B 1 127 ? 17.688 -22.656 -1.33 1 98.31 127 VAL B C 1
ATOM 2637 O O . VAL B 1 127 ? 16.703 -23.266 -0.938 1 98.31 127 VAL B O 1
ATOM 2640 N N . THR B 1 128 ? 18.797 -22.484 -0.575 1 97.12 128 THR B N 1
ATOM 2641 C CA . THR B 1 128 ? 18.875 -23.016 0.783 1 97.12 128 THR B CA 1
ATOM 2642 C C . THR B 1 128 ? 18.234 -22.047 1.775 1 97.12 128 THR B C 1
ATOM 2644 O O . THR B 1 128 ? 17.75 -22.469 2.832 1 97.12 128 THR B O 1
ATOM 2647 N N . ARG B 1 129 ? 18.312 -20.812 1.354 1 96.62 129 ARG B N 1
ATOM 2648 C CA . ARG B 1 129 ? 17.672 -19.75 2.125 1 96.62 129 ARG B CA 1
ATOM 2649 C C . ARG B 1 129 ? 17.172 -18.641 1.212 1 96.62 129 ARG B C 1
ATOM 2651 O O . ARG B 1 129 ? 17.781 -18.344 0.184 1 96.62 129 ARG B O 1
ATOM 2658 N N . LEU B 1 130 ? 16.141 -17.969 1.624 1 98.19 130 LEU B N 1
ATOM 2659 C CA . LEU B 1 130 ? 15.625 -16.859 0.835 1 98.19 130 LEU B CA 1
ATOM 2660 C C . LEU B 1 130 ? 16.656 -15.727 0.768 1 98.19 130 LEU B C 1
ATOM 2662 O O . LEU B 1 130 ? 17.312 -15.422 1.764 1 98.19 130 LEU B O 1
ATOM 2666 N N . GLY B 1 131 ? 16.672 -15.109 -0.343 1 97.56 131 GLY B N 1
ATOM 2667 C CA . GLY B 1 131 ? 17.578 -13.992 -0.538 1 97.56 131 GLY B CA 1
ATOM 2668 C C . GLY B 1 131 ? 18.953 -14.414 -1.041 1 97.56 131 GLY B C 1
ATOM 2669 O O . GLY B 1 131 ? 19.844 -13.578 -1.219 1 97.56 131 GLY B O 1
ATOM 2670 N N . GLU B 1 132 ? 19.125 -15.672 -1.307 1 96.94 132 GLU B N 1
ATOM 2671 C CA . GLU B 1 132 ? 20.406 -16.219 -1.743 1 96.94 132 GLU B CA 1
ATOM 2672 C C . GLU B 1 132 ? 20.75 -15.773 -3.166 1 96.94 132 GLU B C 1
ATOM 2674 O O . GLU B 1 132 ? 21.891 -15.453 -3.467 1 96.94 132 GLU B O 1
ATOM 2679 N N . GLN B 1 133 ? 19.797 -15.727 -4.07 1 96.75 133 GLN B N 1
ATOM 2680 C CA . GLN B 1 133 ? 20.078 -15.508 -5.484 1 96.75 133 GLN B CA 1
ATOM 2681 C C . GLN B 1 133 ? 19.281 -14.312 -6.023 1 96.75 133 GLN B C 1
ATOM 2683 O O . GLN B 1 133 ? 19.531 -13.859 -7.145 1 96.75 133 GLN B O 1
ATOM 2688 N N . ALA B 1 134 ? 18.344 -13.883 -5.27 1 97.25 134 ALA B N 1
ATOM 2689 C CA . ALA B 1 134 ? 17.469 -12.797 -5.723 1 97.25 134 ALA B CA 1
ATOM 2690 C C . ALA B 1 134 ? 17.188 -11.805 -4.594 1 97.25 134 ALA B C 1
ATOM 2692 O O . ALA B 1 134 ? 17.156 -12.188 -3.42 1 97.25 134 ALA B O 1
ATOM 2693 N N . PRO B 1 135 ? 17.062 -10.508 -4.945 1 98.31 135 PRO B N 1
ATOM 2694 C CA . PRO B 1 135 ? 16.609 -9.562 -3.922 1 98.31 135 PRO B CA 1
ATOM 2695 C C . PRO B 1 135 ? 15.148 -9.781 -3.533 1 98.31 135 PRO B C 1
ATOM 2697 O O . PRO B 1 135 ? 14.438 -10.547 -4.191 1 98.31 135 PRO B O 1
ATOM 2700 N N . LEU B 1 136 ? 14.766 -9.266 -2.428 1 98.75 136 LEU B N 1
ATOM 2701 C CA . LEU B 1 136 ? 13.359 -9.219 -2.035 1 98.75 136 LEU B CA 1
ATOM 2702 C C . LEU B 1 136 ? 12.688 -7.957 -2.564 1 98.75 136 LEU B C 1
ATOM 2704 O O . LEU B 1 136 ? 13 -6.852 -2.121 1 98.75 136 LEU B O 1
ATOM 2708 N N . PRO B 1 137 ? 11.789 -8.094 -3.531 1 98.81 137 PRO B N 1
ATOM 2709 C CA . PRO B 1 137 ? 11.047 -6.91 -3.984 1 98.81 137 PRO B CA 1
ATOM 2710 C C . PRO B 1 137 ? 10.102 -6.363 -2.918 1 98.81 137 PRO B C 1
ATOM 2712 O O . PRO B 1 137 ? 9.383 -7.129 -2.275 1 98.81 137 PRO B O 1
ATOM 2715 N N . VAL B 1 138 ? 10.164 -5.113 -2.727 1 98.88 138 VAL B N 1
ATOM 2716 C CA . VAL B 1 138 ? 9.242 -4.387 -1.858 1 98.88 138 VAL B CA 1
ATOM 2717 C C . VAL B 1 138 ? 8.539 -3.293 -2.656 1 98.88 138 VAL B C 1
ATOM 2719 O O . VAL B 1 138 ? 9.188 -2.381 -3.176 1 98.88 138 VAL B O 1
ATOM 2722 N N . GLU B 1 139 ? 7.223 -3.457 -2.803 1 98.94 139 GLU B N 1
ATOM 2723 C CA . GLU B 1 139 ? 6.434 -2.453 -3.508 1 98.94 139 GLU B CA 1
ATOM 2724 C C . GLU B 1 139 ? 6.156 -1.245 -2.617 1 98.94 139 GLU B C 1
ATOM 2726 O O . GLU B 1 139 ? 5.691 -1.396 -1.484 1 98.94 139 GLU B O 1
ATOM 2731 N N . ILE B 1 140 ? 6.473 -0.002 -3.131 1 98.94 140 ILE B N 1
ATOM 2732 C CA . ILE B 1 140 ? 6.363 1.205 -2.32 1 98.94 140 ILE B CA 1
ATOM 2733 C C . ILE B 1 140 ? 5.629 2.289 -3.104 1 98.94 140 ILE B C 1
ATOM 2735 O O . ILE B 1 140 ? 5.68 2.316 -4.336 1 98.94 140 ILE B O 1
ATOM 2739 N N . ALA B 1 141 ? 4.926 3.172 -2.379 1 98.81 141 ALA B N 1
ATOM 2740 C CA . ALA B 1 141 ? 4.238 4.301 -2.996 1 98.81 141 ALA B CA 1
ATOM 2741 C C . ALA B 1 141 ? 5.223 5.223 -3.711 1 98.81 141 ALA B C 1
ATOM 2743 O O . ALA B 1 141 ? 6.367 5.371 -3.279 1 98.81 141 ALA B O 1
ATOM 2744 N N . ARG B 1 142 ? 4.762 5.91 -4.785 1 98.31 142 ARG B N 1
ATOM 2745 C CA . ARG B 1 142 ? 5.617 6.797 -5.566 1 98.31 142 ARG B CA 1
ATOM 2746 C C . ARG B 1 142 ? 5.914 8.086 -4.809 1 98.31 142 ARG B C 1
ATOM 2748 O O . ARG B 1 142 ? 7.051 8.562 -4.801 1 98.31 142 ARG B O 1
ATOM 2755 N N . PHE B 1 143 ? 4.898 8.625 -4.195 1 98.5 143 PHE B N 1
ATOM 2756 C CA . PHE B 1 143 ? 5.074 9.867 -3.457 1 98.5 143 PHE B CA 1
ATOM 2757 C C . PHE B 1 143 ? 6.004 9.672 -2.266 1 98.5 143 PHE B C 1
ATOM 2759 O O . PHE B 1 143 ? 5.77 8.789 -1.432 1 98.5 143 PHE B O 1
ATOM 2766 N N . GLY B 1 144 ? 7.082 10.414 -2.27 1 97.94 144 GLY B N 1
ATOM 2767 C CA . GLY B 1 144 ? 8 10.352 -1.146 1 97.94 144 GLY B CA 1
ATOM 2768 C C . GLY B 1 144 ? 8.852 9.094 -1.137 1 97.94 144 GLY B C 1
ATOM 2769 O O . GLY B 1 144 ? 9.305 8.656 -0.08 1 97.94 144 GLY B O 1
ATOM 2770 N N . PHE B 1 145 ? 9.008 8.461 -2.264 1 98.31 145 PHE B N 1
ATOM 2771 C CA . PHE B 1 145 ? 9.625 7.141 -2.311 1 98.31 145 PHE B CA 1
ATOM 2772 C C . PHE B 1 145 ? 11.062 7.199 -1.796 1 98.31 145 PHE B C 1
ATOM 2774 O O . PHE B 1 145 ? 11.547 6.238 -1.19 1 98.31 145 PHE B O 1
ATOM 2781 N N . LEU B 1 146 ? 11.773 8.336 -2.01 1 97.75 146 LEU B N 1
ATOM 2782 C CA . LEU B 1 146 ? 13.141 8.414 -1.516 1 97.75 146 LEU B CA 1
ATOM 2783 C C . LEU B 1 146 ? 13.18 8.336 0.007 1 97.75 146 LEU B C 1
ATOM 2785 O O . LEU B 1 146 ? 14.055 7.688 0.58 1 97.75 146 LEU B O 1
ATOM 2789 N N . SER B 1 147 ? 12.242 9.008 0.672 1 97.38 147 SER B N 1
ATOM 2790 C CA . SER B 1 147 ? 12.148 8.938 2.127 1 97.38 147 SER B CA 1
ATOM 2791 C C . SER B 1 147 ? 11.781 7.527 2.588 1 97.38 147 SER B C 1
ATOM 2793 O O . SER B 1 147 ? 12.273 7.055 3.613 1 97.38 147 SER B O 1
ATOM 2795 N N . THR B 1 148 ? 10.867 6.855 1.875 1 98.38 148 THR B N 1
ATOM 2796 C CA . THR B 1 148 ? 10.508 5.477 2.18 1 98.38 148 THR B CA 1
ATOM 2797 C C . THR B 1 148 ? 11.719 4.562 2.09 1 98.38 148 THR B C 1
ATOM 2799 O O . THR B 1 148 ? 11.938 3.721 2.965 1 98.38 148 THR B O 1
ATOM 2802 N N . ILE B 1 149 ? 12.547 4.758 1.047 1 98.06 149 ILE B N 1
ATOM 2803 C CA . ILE B 1 149 ? 13.75 3.953 0.862 1 98.06 149 ILE B CA 1
ATOM 2804 C C . ILE B 1 149 ? 14.695 4.16 2.043 1 98.06 149 ILE B C 1
ATOM 2806 O O . ILE B 1 149 ? 15.305 3.205 2.531 1 98.06 149 ILE B O 1
ATOM 2810 N N . GLU B 1 150 ? 14.781 5.387 2.531 1 97.06 150 GLU B N 1
ATOM 2811 C CA . GLU B 1 150 ? 15.633 5.645 3.693 1 97.06 150 GLU B CA 1
ATOM 2812 C C . GLU B 1 150 ? 15.141 4.875 4.918 1 97.06 150 GLU B C 1
ATOM 2814 O O . GLU B 1 150 ? 15.938 4.312 5.664 1 97.06 150 GLU B O 1
ATOM 2819 N N . ARG B 1 151 ? 13.852 4.84 5.109 1 97 151 ARG B N 1
ATOM 2820 C CA . ARG B 1 151 ? 13.289 4.07 6.215 1 97 151 ARG B CA 1
ATOM 2821 C C . ARG B 1 151 ? 13.578 2.582 6.051 1 97 151 ARG B C 1
ATOM 2823 O O . ARG B 1 151 ? 13.906 1.898 7.02 1 97 151 ARG B O 1
ATOM 2830 N N . LEU B 1 152 ? 13.469 2.066 4.855 1 97.94 152 LEU B N 1
ATOM 2831 C CA . LEU B 1 152 ? 13.688 0.653 4.57 1 97.94 152 LEU B CA 1
ATOM 2832 C C . LEU B 1 152 ? 15.156 0.282 4.785 1 97.94 152 LEU B C 1
ATOM 2834 O O . LEU B 1 152 ? 15.461 -0.819 5.246 1 97.94 152 LEU B O 1
ATOM 2838 N N . ARG B 1 153 ? 16.047 1.219 4.48 1 96.25 153 ARG B N 1
ATOM 2839 C CA . ARG B 1 153 ? 17.469 0.962 4.613 1 96.25 153 ARG B CA 1
ATOM 2840 C C . ARG B 1 153 ? 17.859 0.754 6.074 1 96.25 153 ARG B C 1
ATOM 2842 O O . ARG B 1 153 ? 18.875 0.119 6.371 1 96.25 153 ARG B O 1
ATOM 2849 N N . ALA B 1 154 ? 17.047 1.232 6.957 1 94.38 154 ALA B N 1
ATOM 2850 C CA . ALA B 1 154 ? 17.281 1.001 8.375 1 94.38 154 ALA B CA 1
ATOM 2851 C C . ALA B 1 154 ? 17.047 -0.46 8.742 1 94.38 154 ALA B C 1
ATOM 2853 O O . ALA B 1 154 ? 17.625 -0.969 9.711 1 94.38 154 ALA B O 1
ATOM 2854 N N . LEU B 1 155 ? 16.219 -1.191 8.031 1 94.81 155 LEU B N 1
ATOM 2855 C CA . LEU B 1 155 ? 15.867 -2.586 8.273 1 94.81 155 LEU B CA 1
ATOM 2856 C C . LEU B 1 155 ? 16.672 -3.518 7.375 1 94.81 155 LEU B C 1
ATOM 2858 O O . LEU B 1 155 ? 17.141 -4.57 7.82 1 94.81 155 LEU B O 1
ATOM 2862 N N . VAL B 1 156 ? 16.797 -3.127 6.078 1 94.94 156 VAL B N 1
ATOM 2863 C CA . VAL B 1 156 ? 17.516 -3.877 5.051 1 94.94 156 VAL B CA 1
ATOM 2864 C C . VAL B 1 156 ? 18.453 -2.941 4.277 1 94.94 156 VAL B C 1
ATOM 2866 O O . VAL B 1 156 ? 18.094 -2.449 3.205 1 94.94 156 VAL B O 1
ATOM 2869 N N . PRO B 1 157 ? 19.625 -2.686 4.859 1 86.56 157 PRO B N 1
ATOM 2870 C CA . PRO B 1 157 ? 20.516 -1.638 4.355 1 86.56 157 PRO B CA 1
ATOM 2871 C C . PRO B 1 157 ? 20.953 -1.879 2.914 1 86.56 157 PRO B C 1
ATOM 2873 O O . PRO B 1 157 ? 21.281 -0.929 2.195 1 86.56 157 PRO B O 1
ATOM 2876 N N . GLY B 1 158 ? 20.938 -3.076 2.506 1 87.69 158 GLY B N 1
ATOM 2877 C CA . GLY B 1 158 ? 21.375 -3.381 1.151 1 87.69 158 GLY B CA 1
ATOM 2878 C C . GLY B 1 158 ? 20.234 -3.482 0.165 1 87.69 158 GLY B C 1
ATOM 2879 O O . GLY B 1 158 ? 19.219 -4.137 0.443 1 87.69 158 GLY B O 1
ATOM 2880 N N . GLY B 1 159 ? 20 -2.283 -0.822 1 94.31 159 GLY B N 1
ATOM 2881 C CA . GLY B 1 159 ? 19 -2.354 -1.865 1 94.31 159 GLY B CA 1
ATOM 2882 C C . GLY B 1 159 ? 19.016 -1.153 -2.795 1 94.31 159 GLY B C 1
ATOM 2883 O O . GLY B 1 159 ? 19.828 -0.244 -2.627 1 94.31 159 GLY B O 1
ATOM 2884 N N . ARG B 1 160 ? 18.172 -1.314 -3.738 1 95.56 160 ARG B N 1
ATOM 2885 C CA . ARG B 1 160 ? 18.094 -0.231 -4.715 1 95.56 160 ARG B CA 1
ATOM 2886 C C . ARG B 1 160 ? 16.688 -0.134 -5.32 1 95.56 160 ARG B C 1
ATOM 2888 O O . ARG B 1 160 ? 15.977 -1.131 -5.391 1 95.56 160 ARG B O 1
ATOM 2895 N N . LEU B 1 161 ? 16.391 1.124 -5.695 1 98 161 LEU B N 1
ATOM 2896 C CA . LEU B 1 161 ? 15.172 1.32 -6.48 1 98 161 LEU B CA 1
ATOM 2897 C C . LEU B 1 161 ? 15.273 0.603 -7.824 1 98 161 LEU B C 1
ATOM 2899 O O . LEU B 1 161 ? 16.281 0.711 -8.516 1 98 161 LEU B O 1
ATOM 2903 N N . ARG B 1 162 ? 14.258 -0.265 -8.164 1 98.38 162 ARG B N 1
ATOM 2904 C CA . ARG B 1 162 ? 14.25 -0.926 -9.469 1 98.38 162 ARG B CA 1
ATOM 2905 C C . ARG B 1 162 ? 14.125 0.091 -10.594 1 98.38 162 ARG B C 1
ATOM 2907 O O . ARG B 1 162 ? 13.102 0.768 -10.711 1 98.38 162 ARG B O 1
ATOM 2914 N N . GLN B 1 163 ? 15.195 0.111 -11.375 1 97 163 GLN B N 1
ATOM 2915 C CA . GLN B 1 163 ? 15.281 1.074 -12.469 1 97 163 GLN B CA 1
ATOM 2916 C C . GLN B 1 163 ? 15.945 0.456 -13.688 1 97 163 GLN B C 1
ATOM 2918 O O . GLN B 1 163 ? 17.141 0.684 -13.945 1 97 163 GLN B O 1
ATOM 2923 N N . PRO B 1 164 ? 15.211 -0.312 -14.492 1 90.69 164 PRO B N 1
ATOM 2924 C CA . PRO B 1 164 ? 15.797 -0.951 -15.672 1 90.69 164 PRO B CA 1
ATOM 2925 C C . PRO B 1 164 ? 16.312 0.058 -16.703 1 90.69 164 PRO B C 1
ATOM 2927 O O . PRO B 1 164 ? 17.219 -0.251 -17.469 1 90.69 164 PRO B O 1
ATOM 2930 N N . GLY B 1 165 ? 15.914 1.323 -16.75 1 90.88 165 GLY B N 1
ATOM 2931 C CA . GLY B 1 165 ? 16.359 2.418 -17.594 1 90.88 165 GLY B CA 1
ATOM 2932 C C . GLY B 1 165 ? 16.516 3.73 -16.859 1 90.88 165 GLY B C 1
ATOM 2933 O O . GLY B 1 165 ? 17.062 3.766 -15.75 1 90.88 165 GLY B O 1
ATOM 2934 N N . ALA B 1 166 ? 16.172 4.699 -17.484 1 93.19 166 ALA B N 1
ATOM 2935 C CA . ALA B 1 166 ? 16.312 6.031 -16.906 1 93.19 166 ALA B CA 1
ATOM 2936 C C . ALA B 1 166 ? 15.195 6.328 -15.914 1 93.19 166 ALA B C 1
ATOM 2938 O O . ALA B 1 166 ? 15.281 7.277 -15.133 1 93.19 166 ALA B O 1
ATOM 2939 N N . GLN B 1 167 ? 14.195 5.492 -15.945 1 96.44 167 GLN B N 1
ATOM 2940 C CA . GLN B 1 167 ? 13.039 5.738 -15.094 1 96.44 167 GLN B CA 1
ATOM 2941 C C . GLN B 1 167 ? 12.773 4.547 -14.172 1 96.44 167 GLN B C 1
ATOM 2943 O O . GLN B 1 167 ? 13.062 3.404 -14.531 1 96.44 167 GLN B O 1
ATOM 2948 N N . PRO B 1 168 ? 12.289 4.871 -13.055 1 97.88 168 PRO B N 1
ATOM 2949 C CA . PRO B 1 168 ? 11.906 3.764 -12.172 1 97.88 168 PRO B CA 1
ATOM 2950 C C . PRO B 1 168 ? 10.859 2.85 -12.805 1 97.88 168 PRO B C 1
ATOM 2952 O O . PRO B 1 168 ? 10.023 3.307 -13.586 1 97.88 168 PRO B O 1
ATOM 2955 N N . PHE B 1 169 ? 11.008 1.555 -12.516 1 98.44 169 PHE B N 1
ATOM 2956 C CA . PHE B 1 169 ? 9.961 0.605 -12.883 1 98.44 169 PHE B CA 1
ATOM 2957 C C . PHE B 1 169 ? 8.648 0.958 -12.203 1 98.44 169 PHE B C 1
ATOM 2959 O O . PHE B 1 169 ? 8.625 1.293 -11.016 1 98.44 169 PHE B O 1
ATOM 2966 N N . VAL B 1 170 ? 7.5 0.947 -12.93 1 98.38 170 VAL B N 1
ATOM 2967 C CA . VAL B 1 170 ? 6.18 1.227 -12.383 1 98.38 170 VAL B CA 1
ATOM 2968 C C . VAL B 1 170 ? 5.305 -0.023 -12.469 1 98.38 170 VAL B C 1
ATOM 2970 O O . VAL B 1 170 ? 5.141 -0.596 -13.555 1 98.38 170 VAL B O 1
ATOM 2973 N N . THR B 1 171 ? 4.828 -0.546 -11.359 1 98.44 171 THR B N 1
ATOM 2974 C CA . THR B 1 171 ? 3.98 -1.731 -11.312 1 98.44 171 THR B CA 1
ATOM 2975 C C . THR B 1 171 ? 2.617 -1.447 -11.938 1 98.44 171 THR B C 1
ATOM 2977 O O . THR B 1 171 ? 2.279 -0.292 -12.203 1 98.44 171 THR B O 1
ATOM 2980 N N . ASP B 1 172 ? 1.82 -2.498 -12.078 1 97.94 172 ASP B N 1
ATOM 2981 C CA . ASP B 1 172 ? 0.46 -2.361 -12.594 1 97.94 172 ASP B CA 1
ATOM 2982 C C . ASP B 1 172 ? -0.4 -1.521 -11.648 1 97.94 172 ASP B C 1
ATOM 2984 O O . ASP B 1 172 ? -1.458 -1.026 -12.047 1 97.94 172 ASP B O 1
ATOM 2988 N N . ASN B 1 173 ? 0.049 -1.322 -10.43 1 97.88 173 ASN B N 1
ATOM 2989 C CA . ASN B 1 173 ? -0.685 -0.561 -9.422 1 97.88 173 ASN B CA 1
ATOM 2990 C C . ASN B 1 173 ? -0.174 0.874 -9.32 1 97.88 173 ASN B C 1
ATOM 2992 O O . ASN B 1 173 ? -0.619 1.638 -8.461 1 97.88 173 ASN B O 1
ATOM 2996 N N . GLY B 1 174 ? 0.779 1.225 -10.156 1 97.81 174 GLY B N 1
ATOM 2997 C CA . GLY B 1 174 ? 1.299 2.582 -10.188 1 97.81 174 GLY B CA 1
ATOM 2998 C C . GLY B 1 174 ? 2.348 2.848 -9.125 1 97.81 174 GLY B C 1
ATOM 2999 O O . GLY B 1 174 ? 2.627 4.004 -8.797 1 97.81 174 GLY B O 1
ATOM 3000 N N . ASN B 1 175 ? 2.9 1.818 -8.578 1 98.75 175 ASN B N 1
ATOM 3001 C CA . ASN B 1 175 ? 3.881 1.946 -7.5 1 98.75 175 ASN B CA 1
ATOM 3002 C C . ASN B 1 175 ? 5.293 1.641 -7.988 1 98.75 175 ASN B C 1
ATOM 3004 O O . ASN B 1 175 ? 5.484 1.235 -9.141 1 98.75 175 ASN B O 1
ATOM 3008 N N . TYR B 1 176 ? 6.246 1.929 -7.172 1 98.81 176 TYR B N 1
ATOM 3009 C CA . TYR B 1 176 ? 7.641 1.572 -7.422 1 98.81 176 TYR B CA 1
ATOM 3010 C C . TYR B 1 176 ? 8.023 0.307 -6.664 1 98.81 176 TYR B C 1
ATOM 3012 O O . TYR B 1 176 ? 7.227 -0.228 -5.891 1 98.81 176 TYR B O 1
ATOM 3020 N N . ILE B 1 177 ? 9.211 -0.189 -6.98 1 98.88 177 ILE B N 1
ATOM 3021 C CA . ILE B 1 177 ? 9.711 -1.36 -6.266 1 98.88 177 ILE B CA 1
ATOM 3022 C C . ILE B 1 177 ? 11.109 -1.084 -5.73 1 98.88 177 ILE B C 1
ATOM 3024 O O . ILE B 1 177 ? 11.969 -0.573 -6.457 1 98.88 177 ILE B O 1
ATOM 3028 N N . TYR B 1 178 ? 11.297 -1.258 -4.469 1 98.69 178 TYR B N 1
ATOM 3029 C CA . TYR B 1 178 ? 12.617 -1.332 -3.842 1 98.69 178 TYR B CA 1
ATOM 3030 C C . TYR B 1 178 ? 13.094 -2.775 -3.754 1 98.69 178 TYR B C 1
ATOM 3032 O O . TYR B 1 178 ? 12.461 -3.609 -3.102 1 98.69 178 TYR B O 1
ATOM 3040 N N . ASP B 1 179 ? 14.219 -3.123 -4.422 1 98.69 179 ASP B N 1
ATOM 3041 C CA . ASP B 1 179 ? 14.812 -4.457 -4.363 1 98.69 179 ASP B CA 1
ATOM 3042 C C . ASP B 1 179 ? 15.797 -4.57 -3.199 1 98.69 179 ASP B C 1
ATOM 3044 O O . ASP B 1 179 ? 16.953 -4.168 -3.32 1 98.69 179 ASP B O 1
ATOM 3048 N N . ALA B 1 180 ? 15.359 -5.215 -2.176 1 98.38 180 ALA B N 1
ATOM 3049 C CA . ALA B 1 180 ? 16.109 -5.266 -0.92 1 98.38 180 ALA B CA 1
ATOM 3050 C C . ALA B 1 180 ? 17.078 -6.445 -0.903 1 98.38 180 ALA B C 1
ATOM 3052 O O . ALA B 1 180 ? 16.719 -7.551 -1.323 1 98.38 180 ALA B O 1
ATOM 3053 N N . GLN B 1 181 ? 18.219 -6.242 -0.451 1 97.56 181 GLN B N 1
ATOM 3054 C CA . GLN B 1 181 ? 19.141 -7.332 -0.127 1 97.56 181 GLN B CA 1
ATOM 3055 C C . GLN B 1 181 ? 18.891 -7.855 1.284 1 97.56 181 GLN B C 1
ATOM 3057 O O . GLN B 1 181 ? 18.891 -7.086 2.248 1 97.56 181 GLN B O 1
ATOM 3062 N N . LEU B 1 182 ? 18.703 -9.141 1.342 1 97.25 182 LEU B N 1
ATOM 3063 C CA . LEU B 1 182 ? 18.406 -9.734 2.639 1 97.25 182 LEU B CA 1
ATOM 3064 C C . LEU B 1 182 ? 19.688 -10.055 3.406 1 97.25 182 LEU B C 1
ATOM 3066 O O . LEU B 1 182 ? 20.688 -10.43 2.807 1 97.25 182 LEU B O 1
ATOM 3070 N N . PRO B 1 183 ? 19.547 -9.883 4.746 1 93.62 183 PRO B N 1
ATOM 3071 C CA . PRO B 1 183 ? 20.703 -10.289 5.551 1 93.62 183 PRO B CA 1
ATOM 3072 C C . PRO B 1 183 ? 20.922 -11.797 5.539 1 93.62 183 PRO B C 1
ATOM 3074 O O . PRO B 1 183 ? 20.047 -12.555 5.105 1 93.62 183 PRO B O 1
ATOM 3077 N N . GLN B 1 184 ? 22.094 -12.211 6.031 1 91.5 184 GLN B N 1
ATOM 3078 C CA . GLN B 1 184 ? 22.453 -13.625 6.043 1 91.5 184 GLN B CA 1
ATOM 3079 C C . GLN B 1 184 ? 21.547 -14.422 6.977 1 91.5 184 GLN B C 1
ATOM 3081 O O . GLN B 1 184 ? 21.219 -15.57 6.695 1 91.5 184 GLN B O 1
ATOM 3086 N N . SER B 1 185 ? 21.234 -13.789 8.086 1 93.69 185 SER B N 1
ATOM 3087 C CA . SER B 1 185 ? 20.344 -14.414 9.047 1 93.69 185 SER B CA 1
ATOM 3088 C C . SER B 1 185 ? 19.219 -13.477 9.453 1 93.69 185 SER B C 1
ATOM 3090 O O . SER B 1 185 ? 19.453 -12.32 9.797 1 93.69 185 SER B O 1
ATOM 3092 N N . PHE B 1 186 ? 18.016 -14.008 9.273 1 95.25 186 PHE B N 1
ATOM 3093 C CA . PHE B 1 186 ? 16.828 -13.234 9.648 1 95.25 186 PHE B CA 1
ATOM 3094 C C . PHE B 1 186 ? 15.633 -14.148 9.867 1 95.25 186 PHE B C 1
ATOM 3096 O O . PHE B 1 186 ? 15.633 -15.297 9.406 1 95.25 186 PHE B O 1
ATOM 3103 N N . ASP B 1 187 ? 14.773 -13.719 10.688 1 96.88 187 ASP B N 1
ATOM 3104 C CA . ASP B 1 187 ? 13.461 -14.352 10.781 1 96.88 187 ASP B CA 1
ATOM 3105 C C . ASP B 1 187 ? 12.508 -13.82 9.719 1 96.88 187 ASP B C 1
ATOM 3107 O O . ASP B 1 187 ? 12.094 -12.664 9.773 1 96.88 187 ASP B O 1
ATOM 3111 N N . PRO B 1 188 ? 12.094 -14.656 8.711 1 97.19 188 PRO B N 1
ATOM 3112 C CA . PRO B 1 188 ? 11.305 -14.164 7.578 1 97.19 188 PRO B CA 1
ATOM 3113 C C . PRO B 1 188 ? 9.969 -13.555 8.008 1 97.19 188 PRO B C 1
ATOM 3115 O O . PRO B 1 188 ? 9.547 -12.539 7.457 1 97.19 188 PRO B O 1
ATOM 3118 N N . VAL B 1 189 ? 9.352 -14.148 8.992 1 97.88 189 VAL B N 1
ATOM 3119 C CA . VAL B 1 189 ? 8.039 -13.68 9.445 1 97.88 189 VAL B CA 1
ATOM 3120 C C . VAL B 1 189 ? 8.188 -12.32 10.117 1 97.88 189 VAL B C 1
ATOM 3122 O O . VAL B 1 189 ? 7.426 -11.391 9.836 1 97.88 189 VAL B O 1
ATOM 3125 N N . ALA B 1 190 ? 9.148 -12.195 10.992 1 97.94 190 ALA B N 1
ATOM 3126 C CA . ALA B 1 190 ? 9.391 -10.938 11.68 1 97.94 190 ALA B CA 1
ATOM 3127 C C . ALA B 1 190 ? 9.781 -9.836 10.703 1 97.94 190 ALA B C 1
ATOM 3129 O O . ALA B 1 190 ? 9.289 -8.703 10.797 1 97.94 190 ALA B O 1
ATOM 3130 N N . LEU B 1 191 ? 10.664 -10.164 9.789 1 98 191 LEU B N 1
ATOM 3131 C CA . LEU B 1 191 ? 11.117 -9.18 8.812 1 98 191 LEU B CA 1
ATOM 3132 C C . LEU B 1 191 ? 9.977 -8.742 7.906 1 98 191 LEU B C 1
ATOM 3134 O O . LEU B 1 191 ? 9.852 -7.559 7.582 1 98 191 LEU B O 1
ATOM 3138 N N . GLU B 1 192 ? 9.156 -9.688 7.473 1 98.38 192 GLU B N 1
ATOM 3139 C CA . GLU B 1 192 ? 7.988 -9.352 6.66 1 98.38 192 GLU B CA 1
ATOM 3140 C C . GLU B 1 192 ? 7.086 -8.352 7.379 1 98.38 192 GLU B C 1
ATOM 3142 O O . GLU B 1 192 ? 6.625 -7.383 6.777 1 98.38 192 GLU B O 1
ATOM 3147 N N . ARG B 1 193 ? 6.836 -8.609 8.633 1 98.12 193 ARG B N 1
ATOM 3148 C CA . ARG B 1 193 ? 5.992 -7.73 9.43 1 98.12 193 ARG B CA 1
ATOM 3149 C C . ARG B 1 193 ? 6.59 -6.328 9.516 1 98.12 193 ARG B C 1
ATOM 3151 O O . ARG B 1 193 ? 5.879 -5.336 9.375 1 98.12 193 ARG B O 1
ATOM 3158 N N . GLN B 1 194 ? 7.855 -6.246 9.727 1 98.19 194 GLN B N 1
ATOM 3159 C CA . GLN B 1 194 ? 8.531 -4.961 9.836 1 98.19 194 GLN B CA 1
ATOM 3160 C C . GLN B 1 194 ? 8.484 -4.199 8.516 1 98.19 194 GLN B C 1
ATOM 3162 O O . GLN B 1 194 ? 8.188 -3.002 8.492 1 98.19 194 GLN B O 1
ATOM 3167 N N . LEU B 1 195 ? 8.766 -4.898 7.445 1 98.56 195 LEU B N 1
ATOM 3168 C CA . LEU B 1 195 ? 8.789 -4.266 6.133 1 98.56 195 LEU B CA 1
ATOM 3169 C C . LEU B 1 195 ? 7.395 -3.797 5.73 1 98.56 195 LEU B C 1
ATOM 3171 O O . LEU B 1 195 ? 7.207 -2.631 5.371 1 98.56 195 LEU B O 1
ATOM 3175 N N . LYS B 1 196 ? 6.418 -4.691 5.836 1 98.81 196 LYS B N 1
ATOM 3176 C CA . LYS B 1 196 ? 5.043 -4.336 5.492 1 98.81 196 LYS B CA 1
ATOM 3177 C C . LYS B 1 196 ? 4.539 -3.191 6.367 1 98.81 196 LYS B C 1
ATOM 3179 O O . LYS B 1 196 ? 3.793 -2.33 5.898 1 98.81 196 LYS B O 1
ATOM 3184 N N . GLY B 1 197 ? 4.957 -3.16 7.586 1 98.5 197 GLY B N 1
ATOM 3185 C CA . GLY B 1 197 ? 4.52 -2.148 8.531 1 98.5 197 GLY B CA 1
ATOM 3186 C C . GLY B 1 197 ? 5.168 -0.796 8.305 1 98.5 197 GLY B C 1
ATOM 3187 O O . GLY B 1 197 ? 4.738 0.209 8.875 1 98.5 197 GLY B O 1
ATOM 3188 N N . THR B 1 198 ? 6.168 -0.719 7.484 1 98.62 198 THR B N 1
ATOM 3189 C CA . THR B 1 198 ? 6.895 0.521 7.227 1 98.62 198 THR B CA 1
ATOM 3190 C C . THR B 1 198 ? 6.035 1.492 6.422 1 98.62 198 THR B C 1
ATOM 3192 O O . THR B 1 198 ? 5.398 1.101 5.441 1 98.62 198 THR B O 1
ATOM 3195 N N . LEU B 1 199 ? 5.977 2.771 6.875 1 98.69 199 LEU B N 1
ATOM 3196 C CA . LEU B 1 199 ? 5.242 3.822 6.176 1 98.69 199 LEU B CA 1
ATOM 3197 C C . LEU B 1 199 ? 5.715 3.945 4.73 1 98.69 199 LEU B C 1
ATOM 3199 O O . LEU B 1 199 ? 6.914 4.051 4.473 1 98.69 199 LEU B O 1
ATOM 3203 N N . GLY B 1 200 ? 4.828 3.912 3.791 1 98.75 200 GLY B N 1
ATOM 3204 C CA . GLY B 1 200 ? 5.125 4.016 2.371 1 98.75 200 GLY B CA 1
ATOM 3205 C C . GLY B 1 200 ? 5.188 2.668 1.676 1 98.75 200 GLY B C 1
ATOM 3206 O O . GLY B 1 200 ? 5.164 2.6 0.445 1 98.75 200 GLY B O 1
ATOM 3207 N N . VAL B 1 201 ? 5.281 1.578 2.426 1 98.94 201 VAL B N 1
ATOM 3208 C CA . VAL B 1 201 ? 5.324 0.239 1.849 1 98.94 201 VAL B CA 1
ATOM 3209 C C . VAL B 1 201 ? 3.904 -0.243 1.553 1 98.94 201 VAL B C 1
ATOM 3211 O O . VAL B 1 201 ? 2.996 -0.057 2.365 1 98.94 201 VAL B O 1
ATOM 3214 N N . VAL B 1 202 ? 3.742 -0.84 0.353 1 98.94 202 VAL B N 1
ATOM 3215 C CA . VAL B 1 202 ? 2.455 -1.384 -0.066 1 98.94 202 VAL B CA 1
ATOM 3216 C C . VAL B 1 202 ? 2.422 -2.889 0.189 1 98.94 202 VAL B C 1
ATOM 3218 O O . VAL B 1 202 ? 1.472 -3.402 0.786 1 98.94 202 VAL B O 1
ATOM 3221 N N . GLU B 1 203 ? 3.461 -3.547 -0.201 1 98.88 203 GLU B N 1
ATOM 3222 C CA . GLU B 1 203 ? 3.529 -4.988 0.006 1 98.88 203 GLU B CA 1
ATOM 3223 C C . GLU B 1 203 ? 4.941 -5.516 -0.228 1 98.88 203 GLU B C 1
ATOM 3225 O O . GLU B 1 203 ? 5.785 -4.816 -0.793 1 98.88 203 GLU B O 1
ATOM 3230 N N . THR B 1 204 ? 5.23 -6.742 0.225 1 98.88 204 THR B N 1
ATOM 3231 C CA . THR B 1 204 ? 6.547 -7.352 0.07 1 98.88 204 THR B CA 1
ATOM 3232 C C . THR B 1 204 ? 6.461 -8.609 -0.792 1 98.88 204 THR B C 1
ATOM 3234 O O . THR B 1 204 ? 5.395 -9.211 -0.915 1 98.88 204 THR B O 1
ATOM 3237 N N . GLY B 1 205 ? 7.586 -9.008 -1.313 1 98.88 205 GLY B N 1
ATOM 3238 C CA . GLY B 1 205 ? 7.664 -10.18 -2.164 1 98.88 205 GLY B CA 1
ATOM 3239 C C . GLY B 1 205 ? 7.816 -11.477 -1.385 1 98.88 205 GLY B C 1
ATOM 3240 O O . GLY B 1 205 ? 8.133 -12.516 -1.959 1 98.88 205 GLY B O 1
ATOM 3241 N N . PHE B 1 206 ? 7.684 -11.461 -0.063 1 98.88 206 PHE B N 1
ATOM 3242 C CA . PHE B 1 206 ? 7.656 -12.68 0.741 1 98.88 206 PHE B CA 1
ATOM 3243 C C . PHE B 1 206 ? 6.312 -13.383 0.6 1 98.88 206 PHE B C 1
ATOM 3245 O O . PHE B 1 206 ? 5.262 -12.789 0.841 1 98.88 206 PHE B O 1
ATOM 3252 N N . PHE B 1 207 ? 6.324 -14.562 0.134 1 98.81 207 PHE B N 1
ATOM 3253 C CA . PHE B 1 207 ? 5.188 -15.469 0.181 1 98.81 207 PHE B CA 1
ATOM 3254 C C . PHE B 1 207 ? 5.457 -16.625 1.137 1 98.81 207 PHE B C 1
ATOM 3256 O O . PHE B 1 207 ? 5.953 -17.672 0.725 1 98.81 207 PHE B O 1
ATOM 3263 N N . LEU B 1 208 ? 5.117 -16.422 2.41 1 98.56 208 LEU B N 1
ATOM 3264 C CA . LEU B 1 208 ? 5.496 -17.328 3.49 1 98.56 208 LEU B CA 1
ATOM 3265 C C . LEU B 1 208 ? 4.328 -18.234 3.871 1 98.56 208 LEU B C 1
ATOM 3267 O O . LEU B 1 208 ? 3.234 -17.75 4.172 1 98.56 208 LEU B O 1
ATOM 3271 N N . GLY B 1 209 ? 4.531 -19.516 3.795 1 97.75 209 GLY B N 1
ATOM 3272 C CA . GLY B 1 209 ? 3.529 -20.484 4.203 1 97.75 209 GLY B CA 1
ATOM 3273 C C . GLY B 1 209 ? 2.35 -20.562 3.254 1 97.75 209 GLY B C 1
ATOM 3274 O O . GLY B 1 209 ? 1.263 -21 3.639 1 97.75 209 GLY B O 1
ATOM 3275 N N . MET B 1 210 ? 2.494 -20.125 2.008 1 98.19 210 MET B N 1
ATOM 3276 C CA . MET B 1 210 ? 1.354 -20.016 1.103 1 98.19 210 MET B CA 1
ATOM 3277 C C . MET B 1 210 ? 1.343 -21.172 0.105 1 98.19 210 MET B C 1
ATOM 3279 O O . MET B 1 210 ? 0.28 -21.688 -0.233 1 98.19 210 MET B O 1
ATOM 3283 N N . ALA B 1 211 ? 2.514 -21.547 -0.366 1 98.5 211 ALA B N 1
ATOM 3284 C CA . ALA B 1 211 ? 2.596 -22.562 -1.415 1 98.5 211 ALA B CA 1
ATOM 3285 C C . ALA B 1 211 ? 2.297 -23.953 -0.859 1 98.5 211 ALA B C 1
ATOM 3287 O O . ALA B 1 211 ? 2.838 -24.344 0.178 1 98.5 211 ALA B O 1
ATOM 3288 N N . ASP B 1 212 ? 1.482 -24.672 -1.531 1 97.94 212 ASP B N 1
ATOM 3289 C CA . ASP B 1 212 ? 1.141 -26.031 -1.134 1 97.94 212 ASP B CA 1
ATOM 3290 C C . ASP B 1 212 ? 2.025 -27.047 -1.849 1 97.94 212 ASP B C 1
ATOM 3292 O O . ASP B 1 212 ? 2.375 -28.078 -1.277 1 97.94 212 ASP B O 1
ATOM 3296 N N . LEU B 1 213 ? 2.293 -26.703 -3.043 1 98.06 213 LEU B N 1
ATOM 3297 C CA . LEU B 1 213 ? 2.977 -27.609 -3.969 1 98.06 213 LEU B CA 1
ATOM 3298 C C . LEU B 1 213 ? 3.875 -26.828 -4.922 1 98.06 213 LEU B C 1
ATOM 3300 O O . LEU B 1 213 ? 3.57 -25.688 -5.273 1 98.06 213 LEU B O 1
ATOM 3304 N N . ALA B 1 214 ? 4.98 -27.438 -5.238 1 98.81 214 ALA B N 1
ATOM 3305 C CA . ALA B 1 214 ? 5.824 -26.891 -6.289 1 98.81 214 ALA B CA 1
ATOM 3306 C C . ALA B 1 214 ? 6.266 -27.969 -7.27 1 98.81 214 ALA B C 1
ATOM 3308 O O . ALA B 1 214 ? 6.707 -29.047 -6.863 1 98.81 214 ALA B O 1
ATOM 3309 N N . PHE B 1 215 ? 6.016 -27.703 -8.492 1 98.88 215 PHE B N 1
ATOM 3310 C CA . PHE B 1 215 ? 6.633 -28.5 -9.539 1 98.88 215 PHE B CA 1
ATOM 3311 C C . PHE B 1 215 ? 7.906 -27.828 -10.047 1 98.88 215 PHE B C 1
ATOM 3313 O O . PHE B 1 215 ? 7.855 -26.766 -10.672 1 98.88 215 PHE B O 1
ATOM 3320 N N . VAL B 1 216 ? 9.016 -28.5 -9.789 1 98.81 216 VAL B N 1
ATOM 3321 C CA . VAL B 1 216 ? 10.32 -27.953 -10.164 1 98.81 216 VAL B CA 1
ATOM 3322 C C . VAL B 1 216 ? 10.969 -28.844 -11.227 1 98.81 216 VAL B C 1
ATOM 3324 O O . VAL B 1 216 ? 11.258 -30.016 -10.969 1 98.81 216 VAL B O 1
ATOM 3327 N N . ALA B 1 217 ? 11.18 -28.219 -12.359 1 98.56 217 ALA B N 1
ATOM 3328 C CA . ALA B 1 217 ? 11.742 -28.984 -13.469 1 98.56 217 ALA B CA 1
ATOM 3329 C C . ALA B 1 217 ? 13.266 -28.875 -13.492 1 98.56 217 ALA B C 1
ATOM 3331 O O . ALA B 1 217 ? 13.828 -27.797 -13.273 1 98.56 217 ALA B O 1
ATOM 3332 N N . ALA B 1 218 ? 13.875 -30.016 -13.742 1 97.56 218 ALA B N 1
ATOM 3333 C CA . ALA B 1 218 ? 15.312 -30.156 -13.953 1 97.56 218 ALA B CA 1
ATOM 3334 C C . ALA B 1 218 ? 15.609 -31.094 -15.125 1 97.56 218 ALA B C 1
ATOM 3336 O O . ALA B 1 218 ? 14.695 -31.719 -15.664 1 97.56 218 ALA B O 1
ATOM 3337 N N . PRO B 1 219 ? 16.844 -31.078 -15.555 1 95.69 219 PRO B N 1
ATOM 3338 C CA . PRO B 1 219 ? 17.156 -31.953 -16.688 1 95.69 219 PRO B CA 1
ATOM 3339 C C . PRO B 1 219 ? 16.766 -33.406 -16.438 1 95.69 219 PRO B C 1
ATOM 3341 O O . PRO B 1 219 ? 16.422 -34.125 -17.375 1 95.69 219 PRO B O 1
ATOM 3344 N N . GLU B 1 220 ? 16.797 -33.781 -15.219 1 95.75 220 GLU B N 1
ATOM 3345 C CA . GLU B 1 220 ? 16.516 -35.156 -14.875 1 95.75 220 GLU B CA 1
ATOM 3346 C C . GLU B 1 220 ? 15.023 -35.406 -14.742 1 95.75 220 GLU B C 1
ATOM 3348 O O . GLU B 1 220 ? 14.586 -36.562 -14.594 1 95.75 220 GLU B O 1
ATOM 3353 N N . GLY B 1 221 ? 14.281 -34.344 -14.805 1 96.81 221 GLY B N 1
ATOM 3354 C CA . GLY B 1 221 ? 12.836 -34.469 -14.695 1 96.81 221 GLY B CA 1
ATOM 3355 C C . GLY B 1 221 ? 12.203 -33.438 -13.789 1 96.81 221 GLY B C 1
ATOM 3356 O O . GLY B 1 221 ? 12.883 -32.531 -13.297 1 96.81 221 GLY B O 1
ATOM 3357 N N . VAL B 1 222 ? 10.867 -33.562 -13.648 1 98.25 222 VAL B N 1
ATOM 3358 C CA . VAL B 1 222 ? 10.117 -32.625 -12.812 1 98.25 222 VAL B CA 1
ATOM 3359 C C . VAL B 1 222 ? 9.938 -33.219 -11.414 1 98.25 222 VAL B C 1
ATOM 3361 O O . VAL B 1 222 ? 9.453 -34.344 -11.266 1 98.25 222 VAL B O 1
ATOM 3364 N N . ARG B 1 223 ? 10.359 -32.469 -10.43 1 97.81 223 ARG B N 1
ATOM 3365 C CA . ARG B 1 223 ? 10.164 -32.875 -9.039 1 97.81 223 ARG B CA 1
ATOM 3366 C C . ARG B 1 223 ? 8.945 -32.156 -8.438 1 97.81 223 ARG B C 1
ATOM 3368 O O . ARG B 1 223 ? 8.711 -31 -8.711 1 97.81 223 ARG B O 1
ATOM 3375 N N . GLU B 1 224 ? 8.25 -32.938 -7.699 1 98 224 GLU B N 1
ATOM 3376 C CA . GLU B 1 224 ? 7.148 -32.406 -6.91 1 98 224 GLU B CA 1
ATOM 3377 C C . GLU B 1 224 ? 7.562 -32.156 -5.461 1 98 224 GLU B C 1
ATOM 3379 O O . GLU B 1 224 ? 7.992 -33.094 -4.777 1 98 224 GLU B O 1
ATOM 3384 N N . LEU B 1 225 ? 7.504 -30.938 -5.062 1 97.75 225 LEU B N 1
ATOM 3385 C CA . LEU B 1 225 ? 7.84 -30.578 -3.689 1 97.75 225 LEU B CA 1
ATOM 3386 C C . LEU B 1 225 ? 6.59 -30.188 -2.904 1 97.75 225 LEU B C 1
ATOM 3388 O O . LEU B 1 225 ? 5.707 -29.516 -3.424 1 97.75 225 LEU B O 1
ATOM 3392 N N . ARG B 1 226 ? 6.496 -30.703 -1.661 1 94.88 226 ARG B N 1
ATOM 3393 C CA . ARG B 1 226 ? 5.375 -30.375 -0.787 1 94.88 226 ARG B CA 1
ATOM 3394 C C . ARG B 1 226 ? 5.859 -29.75 0.515 1 94.88 226 ARG B C 1
ATOM 3396 O O . ARG B 1 226 ? 7.012 -29.938 0.911 1 94.88 226 ARG B O 1
ATOM 3403 N N . ARG B 1 227 ? 4.91 -28.953 1.042 1 85 227 ARG B N 1
ATOM 3404 C CA . ARG B 1 227 ? 5.219 -28.328 2.326 1 85 227 ARG B CA 1
ATOM 3405 C C . ARG B 1 227 ? 5.422 -29.375 3.41 1 85 227 ARG B C 1
ATOM 3407 O O . ARG B 1 227 ? 4.664 -30.344 3.492 1 85 227 ARG B O 1
ATOM 3414 N N . PRO B 1 228 ? 6.535 -29.359 4.199 1 75.25 228 PRO B N 1
ATOM 3415 C CA . PRO B 1 228 ? 6.781 -30.359 5.238 1 75.25 228 PRO B CA 1
ATOM 3416 C C . PRO B 1 228 ? 5.699 -30.375 6.316 1 75.25 228 PRO B C 1
ATOM 3418 O O . PRO B 1 228 ? 5.066 -29.359 6.574 1 75.25 228 PRO B O 1
#

Radius of gyration: 24.67 Å; Cα contacts (8 Å, |Δi|>4): 1141; chains: 2; bounding box: 47×76×55 Å